Protein AF-A0A6U6VGI9-F1 (afdb_monomer)

InterPro domains:
  IPR012430 Transmembrane protein 43 family [PF07787] (114-359)
  IPR012430 Transmembrane protein 43 family [PTHR13416] (15-380)

Radius of gyration: 36.18 Å; Cα contacts (8 Å, |Δi|>4): 685; chains: 1; bounding box: 116×73×71 Å

Organism: NCBI:txid1333877

Sequence (430 aa):
MARFPEAASRVCNSILVAICVAPLVLIGGMYMLGWNERRAVCEDRAISQGRDKVAEVKCGSAMDGDGALVMFSCDLDKSSPEAQVSPSGDAWSNVSFVTAGLETRIEMRQCVERTRSKDASAYSVVWRSAWVDMSKFLSPMEAKKECGRDQNPAWDPDWPAAATTYAPSVVAGGFTLSQQLVKQVPLNKRLRSEDEIPEGWLLGEGDSYYYLADGENPKGIGRVRLNFTGNDWGKPKVTVLGENKKGTIGLWIAPSTWLCSGYSLAVLKSGTVAKAEFFSALAAQATMETYVLRVVGFLLLWWAFSRFLAPLGVAAECVPCLGPLLGESIHAIACFVSCLPGCACCLGVVGVVWVAMRPMVGIPMILAFLLTFGGYIGFRMRKAGPAVAADPYGPSVAMVVPPPVAMAPPASVGVQPRPSMGAFPQSFEA

Structure (mmCIF, N/CA/C/O backbone):
data_AF-A0A6U6VGI9-F1
#
_entry.id   AF-A0A6U6VGI9-F1
#
loop_
_atom_site.group_PDB
_atom_site.id
_atom_site.type_symbol
_atom_site.label_atom_id
_atom_site.label_alt_id
_atom_site.label_comp_id
_atom_site.label_asym_id
_atom_site.label_entity_id
_atom_site.label_seq_id
_atom_site.pdbx_PDB_ins_code
_atom_site.Cartn_x
_atom_site.Cartn_y
_atom_site.Cartn_z
_atom_site.occupancy
_atom_site.B_iso_or_equiv
_atom_site.auth_seq_id
_atom_site.auth_comp_id
_atom_site.auth_asym_id
_atom_site.auth_atom_id
_atom_site.pdbx_PDB_model_num
ATOM 1 N N . MET A 1 1 ? 47.060 17.272 -21.002 1.00 47.81 1 MET A N 1
ATOM 2 C CA . MET A 1 1 ? 46.210 18.487 -20.961 1.00 47.81 1 MET A CA 1
ATOM 3 C C . MET A 1 1 ? 44.705 18.224 -21.105 1.00 47.81 1 MET A C 1
ATOM 5 O O . MET A 1 1 ? 43.948 19.078 -20.677 1.00 47.81 1 MET A O 1
ATOM 9 N N . ALA A 1 2 ? 44.237 17.062 -21.588 1.00 47.56 2 ALA A N 1
ATOM 10 C CA . ALA A 1 2 ? 42.799 16.795 -21.779 1.00 47.56 2 ALA A CA 1
ATOM 11 C C . ALA A 1 2 ? 41.961 16.509 -20.501 1.00 47.56 2 ALA A C 1
ATOM 13 O O . ALA A 1 2 ? 40.745 16.448 -20.593 1.00 47.56 2 ALA A O 1
ATOM 14 N N . ARG A 1 3 ? 42.565 16.357 -19.307 1.00 54.72 3 ARG A N 1
ATOM 15 C CA . ARG A 1 3 ? 41.847 15.992 -18.056 1.00 54.72 3 ARG A CA 1
ATOM 16 C C . ARG A 1 3 ? 41.267 17.162 -17.247 1.00 54.72 3 ARG A C 1
ATOM 18 O O . ARG A 1 3 ? 40.456 16.937 -16.357 1.00 54.72 3 ARG A O 1
ATOM 25 N N . PHE A 1 4 ? 41.681 18.400 -17.515 1.00 58.12 4 PHE A N 1
ATOM 26 C CA . PHE A 1 4 ? 41.230 19.565 -16.740 1.00 58.12 4 PHE A CA 1
ATOM 27 C C . PHE A 1 4 ? 39.746 19.941 -16.935 1.00 58.12 4 PHE A C 1
ATOM 29 O O . PHE A 1 4 ? 39.082 20.177 -15.924 1.00 58.12 4 PHE A O 1
ATOM 36 N N . PRO A 1 5 ? 39.183 19.978 -18.163 1.00 62.88 5 PRO A N 1
ATOM 37 C CA . PRO A 1 5 ? 37.778 20.362 -18.344 1.00 62.88 5 PRO A CA 1
ATOM 38 C C . PRO A 1 5 ? 36.794 19.323 -17.779 1.00 62.88 5 PRO A C 1
ATOM 40 O O . PRO A 1 5 ? 35.771 19.695 -17.204 1.00 62.88 5 PRO A O 1
ATOM 43 N N . GLU A 1 6 ? 37.122 18.030 -17.859 1.00 70.25 6 GLU A N 1
ATOM 44 C CA . GLU A 1 6 ? 36.311 16.956 -17.266 1.00 70.25 6 GLU A CA 1
ATOM 45 C C . GLU A 1 6 ? 36.330 17.000 -15.732 1.00 70.25 6 GLU A C 1
ATOM 47 O O . GLU A 1 6 ? 35.286 16.865 -15.093 1.00 70.25 6 GLU A O 1
ATOM 52 N N . ALA A 1 7 ? 37.494 17.254 -15.124 1.00 67.19 7 ALA A N 1
ATOM 53 C CA . ALA A 1 7 ? 37.612 17.405 -13.675 1.00 67.19 7 ALA A CA 1
ATOM 54 C C . ALA A 1 7 ? 36.823 18.623 -13.156 1.00 67.19 7 ALA A C 1
ATOM 56 O O . ALA A 1 7 ? 36.091 18.507 -12.173 1.00 67.19 7 ALA A O 1
ATOM 57 N N . ALA A 1 8 ? 36.889 19.764 -13.853 1.00 72.44 8 ALA A N 1
ATOM 58 C CA . ALA A 1 8 ? 36.137 20.967 -13.492 1.00 72.44 8 ALA A CA 1
ATOM 59 C C . ALA A 1 8 ? 34.614 20.743 -13.538 1.00 72.44 8 ALA A C 1
ATOM 61 O O . ALA A 1 8 ? 33.908 21.110 -12.600 1.00 72.44 8 ALA A O 1
ATOM 62 N N . SER A 1 9 ? 34.108 20.069 -14.578 1.00 81.38 9 SER A N 1
ATOM 63 C CA . SER A 1 9 ? 32.684 19.720 -14.685 1.00 81.38 9 SER A CA 1
ATOM 64 C C . SER A 1 9 ? 32.217 18.811 -13.537 1.00 81.38 9 SER A C 1
ATOM 66 O O . SER A 1 9 ? 31.157 19.042 -12.949 1.00 81.38 9 SER A O 1
ATOM 68 N N . ARG A 1 10 ? 33.035 17.823 -13.147 1.00 80.44 10 ARG A N 1
ATOM 69 C CA . ARG A 1 10 ? 32.739 16.914 -12.025 1.00 80.44 10 ARG A CA 1
ATOM 70 C C . ARG A 1 10 ? 32.722 17.638 -10.678 1.00 80.44 10 ARG A C 1
ATOM 72 O O . ARG A 1 10 ? 31.831 17.377 -9.869 1.00 80.44 10 ARG A O 1
ATOM 79 N N . VAL A 1 11 ? 33.653 18.569 -10.449 1.00 80.69 11 VAL A N 1
ATOM 80 C CA . VAL A 1 11 ? 33.674 19.408 -9.238 1.00 80.69 11 VAL A CA 1
ATOM 81 C C . VAL A 1 11 ? 32.433 20.300 -9.187 1.00 80.69 11 VAL A C 1
ATOM 83 O O . VAL A 1 11 ? 31.741 20.307 -8.172 1.00 80.69 11 VAL A O 1
ATOM 86 N N . CYS A 1 12 ? 32.095 20.991 -10.280 1.00 84.62 12 CYS A N 1
ATOM 87 C CA . CYS A 1 12 ? 30.900 21.836 -10.349 1.00 84.62 12 CYS A CA 1
ATOM 88 C C . CYS A 1 12 ? 29.612 21.048 -10.080 1.00 84.62 12 CYS A C 1
ATOM 90 O O . CYS A 1 12 ? 28.774 21.504 -9.305 1.00 84.62 12 CYS A O 1
ATOM 92 N N . ASN A 1 13 ? 29.467 19.850 -10.657 1.00 87.69 13 ASN A N 1
ATOM 93 C CA . ASN A 1 13 ? 28.311 18.993 -10.399 1.00 87.69 13 ASN A CA 1
ATOM 94 C C . ASN A 1 13 ? 28.247 18.543 -8.927 1.00 87.69 13 ASN A C 1
ATOM 96 O O . ASN A 1 13 ? 27.191 18.594 -8.304 1.00 87.69 13 ASN A O 1
ATOM 100 N N . SER A 1 14 ? 29.387 18.162 -8.339 1.00 86.56 14 SER A N 1
ATOM 101 C CA . SER A 1 14 ? 29.472 17.775 -6.924 1.00 86.56 14 SER A CA 1
ATOM 102 C C . SER A 1 14 ? 29.094 18.927 -5.984 1.00 86.56 14 SER A C 1
ATOM 104 O O . SER A 1 14 ? 28.313 18.739 -5.052 1.00 86.56 14 SER A O 1
ATOM 106 N N . ILE A 1 15 ? 29.567 20.145 -6.273 1.00 90.50 15 ILE A N 1
ATOM 107 C CA . ILE A 1 15 ? 29.213 21.359 -5.524 1.00 90.50 15 ILE A CA 1
ATOM 108 C C . ILE A 1 15 ? 27.721 21.677 -5.667 1.00 90.50 15 ILE A C 1
ATOM 110 O O . ILE A 1 15 ? 27.064 21.969 -4.671 1.00 90.50 15 ILE A O 1
ATOM 114 N N . LEU A 1 16 ? 27.162 21.582 -6.876 1.00 91.62 16 LEU A N 1
ATOM 115 C CA . LEU A 1 16 ? 25.736 21.813 -7.112 1.00 91.62 16 LEU A CA 1
ATOM 116 C C . LEU A 1 16 ? 24.870 20.823 -6.324 1.00 91.62 16 LEU A C 1
ATOM 118 O O . LEU A 1 16 ? 23.902 21.222 -5.678 1.00 91.62 16 LEU A O 1
ATOM 122 N N . VAL A 1 17 ? 25.239 19.541 -6.312 1.00 90.81 17 VAL A N 1
ATOM 123 C CA . VAL A 1 17 ? 24.548 18.529 -5.502 1.00 90.81 17 VAL A CA 1
ATOM 124 C C . VAL A 1 17 ? 24.684 18.836 -4.009 1.00 90.81 17 VAL A C 1
ATOM 126 O O . VAL A 1 17 ? 23.690 18.757 -3.290 1.00 90.81 17 VAL A O 1
ATOM 129 N N . ALA A 1 18 ? 25.869 19.229 -3.538 1.00 92.44 18 ALA A N 1
ATOM 130 C CA . ALA A 1 18 ? 26.105 19.559 -2.134 1.00 92.44 18 ALA A CA 1
ATOM 131 C C . ALA A 1 18 ? 25.345 20.814 -1.670 1.00 92.44 18 ALA A C 1
ATOM 133 O O . ALA A 1 18 ? 24.877 20.845 -0.540 1.00 92.44 18 ALA A O 1
ATOM 134 N N . ILE A 1 19 ? 25.197 21.837 -2.515 1.00 93.50 19 ILE A N 1
ATOM 135 C CA . ILE A 1 19 ? 24.571 23.116 -2.138 1.00 93.50 19 ILE A CA 1
ATOM 136 C C . ILE A 1 19 ? 23.061 23.116 -2.386 1.00 93.50 19 ILE A C 1
ATOM 138 O O . ILE A 1 19 ? 22.315 23.690 -1.598 1.00 93.50 19 ILE A O 1
ATOM 142 N N . CYS A 1 20 ? 22.586 22.493 -3.464 1.00 94.12 20 CYS A N 1
ATOM 143 C CA . CYS A 1 20 ? 21.177 22.570 -3.848 1.00 94.12 20 CYS A CA 1
ATOM 144 C C . CYS A 1 20 ? 20.407 21.306 -3.463 1.00 94.12 20 CYS A C 1
ATOM 146 O O . CYS A 1 20 ? 19.344 21.388 -2.856 1.00 94.12 20 CYS A O 1
ATOM 148 N N . VAL A 1 21 ? 20.931 20.126 -3.798 1.00 95.25 21 VAL A N 1
ATOM 149 C CA . VAL A 1 21 ? 20.176 18.869 -3.663 1.00 95.25 21 VAL A CA 1
ATOM 150 C C . VAL A 1 21 ? 20.245 18.325 -2.237 1.00 95.25 21 VAL A C 1
ATOM 152 O O . VAL A 1 21 ? 19.219 17.956 -1.666 1.00 95.25 21 VAL A O 1
ATOM 155 N N . ALA A 1 22 ? 21.435 18.294 -1.636 1.00 95.50 22 ALA A N 1
ATOM 156 C CA . ALA A 1 22 ? 21.641 17.719 -0.311 1.00 95.50 22 ALA A CA 1
ATOM 157 C C . ALA A 1 22 ? 20.829 18.429 0.792 1.00 95.50 22 ALA A C 1
ATOM 159 O O . ALA A 1 22 ? 20.189 17.719 1.569 1.00 95.50 22 ALA A O 1
ATOM 160 N N . PRO A 1 23 ? 20.732 19.777 0.852 1.00 96.69 23 PRO A N 1
ATOM 161 C CA . PRO A 1 23 ? 19.879 20.444 1.837 1.00 96.69 23 PRO A CA 1
ATOM 162 C C . PRO A 1 23 ? 18.393 20.136 1.662 1.00 96.69 23 PRO A C 1
ATOM 164 O O . PRO A 1 23 ? 17.697 19.935 2.654 1.00 96.69 23 PRO A O 1
ATOM 167 N N . LEU A 1 24 ? 17.903 20.054 0.420 1.00 97.56 24 LEU A N 1
ATOM 168 C CA . LEU A 1 24 ? 16.503 19.717 0.152 1.00 97.56 24 LEU A CA 1
ATOM 169 C C . LEU A 1 24 ? 16.180 18.292 0.606 1.00 97.56 24 LEU A C 1
ATOM 171 O O . LEU A 1 24 ? 15.158 18.074 1.255 1.00 97.56 24 LEU A O 1
ATOM 175 N N . VAL A 1 25 ? 17.071 17.333 0.330 1.00 97.62 25 VAL A N 1
ATOM 176 C CA . VAL A 1 25 ? 16.911 15.951 0.806 1.00 97.62 25 VAL A CA 1
ATOM 177 C C . VAL A 1 25 ? 17.031 15.868 2.327 1.00 97.62 25 VAL A C 1
ATOM 179 O O . VAL A 1 25 ? 16.264 15.137 2.947 1.00 97.62 25 VAL A O 1
ATOM 182 N N . LEU A 1 26 ? 17.921 16.647 2.949 1.00 97.12 26 LEU A N 1
ATOM 183 C CA . LEU A 1 26 ? 18.041 16.715 4.406 1.00 97.12 26 LEU A CA 1
ATOM 184 C C . LEU A 1 26 ? 16.742 17.227 5.049 1.00 97.12 26 LEU A C 1
ATOM 186 O O . LEU A 1 26 ? 16.210 16.587 5.953 1.00 97.12 26 LEU A O 1
ATOM 190 N N . ILE A 1 27 ? 16.200 18.349 4.564 1.00 97.38 27 ILE A N 1
ATOM 191 C CA . ILE A 1 27 ? 14.945 18.931 5.068 1.00 97.38 27 ILE A CA 1
ATOM 192 C C . ILE A 1 27 ? 13.773 17.977 4.827 1.00 97.38 27 ILE A C 1
ATOM 194 O O . ILE A 1 27 ? 12.991 17.723 5.745 1.00 97.38 27 ILE A O 1
ATOM 198 N N . GLY A 1 28 ? 13.675 17.405 3.624 1.00 97.75 28 GLY A N 1
ATOM 199 C CA . GLY A 1 28 ? 12.652 16.418 3.285 1.00 97.75 28 GLY A CA 1
ATOM 200 C C . GLY A 1 28 ? 12.726 15.172 4.170 1.00 97.75 28 GLY A C 1
ATOM 201 O O . GLY A 1 28 ? 11.700 14.722 4.675 1.00 97.75 28 GLY A O 1
ATOM 202 N N . GLY A 1 29 ? 13.931 14.661 4.432 1.00 97.50 29 GLY A N 1
ATOM 203 C CA . GLY A 1 29 ? 14.169 13.526 5.326 1.00 97.50 29 GLY A CA 1
ATOM 204 C C . GLY A 1 29 ? 13.784 13.824 6.777 1.00 97.50 29 GLY A C 1
ATOM 205 O O . GLY A 1 29 ? 13.115 13.009 7.411 1.00 97.50 29 GLY A O 1
ATOM 206 N N . MET A 1 30 ? 14.126 15.010 7.295 1.00 97.06 30 MET A N 1
ATOM 207 C CA . MET A 1 30 ? 13.715 15.439 8.639 1.00 97.06 30 MET A CA 1
ATOM 208 C C . MET A 1 30 ? 12.192 15.571 8.751 1.00 97.06 30 MET A C 1
ATOM 210 O O . MET A 1 30 ? 11.602 15.088 9.717 1.00 97.06 30 MET A O 1
ATOM 214 N N . TYR A 1 31 ? 11.547 16.185 7.756 1.00 97.31 31 TYR A N 1
ATOM 215 C CA . TYR A 1 31 ? 10.089 16.302 7.705 1.00 97.31 31 TYR A CA 1
ATOM 216 C C . TYR A 1 31 ? 9.418 14.926 7.650 1.00 97.31 31 TYR A C 1
ATOM 218 O O . TYR A 1 31 ? 8.505 14.661 8.429 1.00 97.31 31 TYR A O 1
ATOM 226 N N . MET A 1 32 ? 9.900 14.035 6.778 1.00 97.50 32 MET A N 1
ATOM 227 C CA . MET A 1 32 ? 9.406 12.664 6.646 1.00 97.50 32 MET A CA 1
ATOM 228 C C . MET A 1 32 ? 9.515 11.898 7.968 1.00 97.50 32 MET A C 1
ATOM 230 O O . MET A 1 32 ? 8.543 11.269 8.382 1.00 97.50 32 MET A O 1
ATOM 234 N N . LEU A 1 33 ? 10.664 11.968 8.651 1.00 97.25 33 LEU A N 1
ATOM 235 C CA . LEU A 1 33 ? 10.855 11.330 9.955 1.00 97.25 33 LEU A CA 1
ATOM 236 C C . LEU A 1 33 ? 9.901 11.904 11.003 1.00 97.25 33 LEU A C 1
ATOM 238 O O . LEU A 1 33 ? 9.222 11.142 11.684 1.00 97.25 33 LEU A O 1
ATOM 242 N N . GLY A 1 34 ? 9.794 13.231 11.103 1.00 96.69 34 GLY A N 1
ATOM 243 C CA . GLY A 1 34 ? 8.896 13.869 12.064 1.00 96.69 34 GLY A CA 1
ATOM 244 C C . GLY A 1 34 ? 7.423 13.530 11.811 1.00 96.69 34 GLY A C 1
ATOM 245 O O . GLY A 1 34 ? 6.676 13.222 12.742 1.00 96.69 34 GLY A O 1
ATOM 246 N N . TRP A 1 35 ? 7.010 13.522 10.541 1.00 96.75 35 TRP A N 1
ATOM 247 C CA . TRP A 1 35 ? 5.678 13.090 10.125 1.00 96.75 35 TRP A CA 1
ATOM 248 C C . TRP A 1 35 ? 5.431 11.613 10.450 1.00 96.75 35 TRP A C 1
ATOM 250 O O . TRP A 1 35 ? 4.370 11.292 10.984 1.00 96.75 35 TRP A O 1
ATOM 260 N N . ASN A 1 36 ? 6.408 10.734 10.199 1.00 97.81 36 ASN A N 1
ATOM 261 C CA . ASN A 1 36 ? 6.317 9.311 10.520 1.00 97.81 36 ASN A CA 1
ATOM 262 C C . ASN A 1 36 ? 6.193 9.066 12.028 1.00 97.81 36 ASN A C 1
ATOM 264 O O . ASN A 1 36 ? 5.361 8.266 12.438 1.00 97.81 36 ASN A O 1
ATOM 268 N N . GLU A 1 37 ? 6.956 9.771 12.867 1.00 95.88 37 GLU A N 1
ATOM 269 C CA . GLU A 1 37 ? 6.819 9.647 14.323 1.00 95.88 37 GLU A CA 1
ATOM 270 C C . GLU A 1 37 ? 5.439 10.093 14.798 1.00 95.88 37 GLU A C 1
ATOM 272 O O . GLU A 1 37 ? 4.806 9.404 15.597 1.00 95.88 37 GLU A O 1
ATOM 277 N N . ARG A 1 38 ? 4.925 11.207 14.262 1.00 95.75 38 ARG A N 1
ATOM 278 C CA . ARG A 1 38 ? 3.560 11.648 14.564 1.00 95.75 38 ARG A CA 1
ATOM 279 C C . ARG A 1 38 ? 2.538 10.592 14.149 1.00 95.75 38 ARG A C 1
ATOM 281 O O . ARG A 1 38 ? 1.686 10.232 14.958 1.00 95.75 38 ARG A O 1
ATOM 288 N N . ARG A 1 39 ? 2.645 10.084 12.917 1.00 96.25 39 ARG A N 1
ATOM 289 C CA . ARG A 1 39 ? 1.806 9.005 12.375 1.00 96.25 39 ARG A CA 1
ATOM 290 C C . ARG A 1 39 ? 1.820 7.791 13.298 1.00 96.25 39 ARG A C 1
ATOM 292 O O . ARG A 1 39 ? 0.760 7.373 13.746 1.00 96.25 39 ARG A O 1
ATOM 299 N N . ALA A 1 40 ? 3.007 7.307 13.655 1.00 95.75 40 ALA A N 1
ATOM 300 C CA . ALA A 1 40 ? 3.204 6.139 14.504 1.00 95.75 40 ALA A CA 1
ATOM 301 C C . ALA A 1 40 ? 2.542 6.291 15.879 1.00 95.75 40 ALA A C 1
ATOM 303 O O . ALA A 1 40 ? 1.836 5.392 16.328 1.00 95.75 40 ALA A O 1
ATOM 304 N N . VAL A 1 41 ? 2.727 7.436 16.549 1.00 94.88 41 VAL A N 1
ATOM 305 C CA . VAL A 1 41 ? 2.124 7.676 17.870 1.00 94.88 41 VAL A CA 1
ATOM 306 C C . VAL A 1 41 ? 0.602 7.774 17.783 1.00 94.88 41 VAL A C 1
ATOM 308 O O . VAL A 1 41 ? -0.100 7.226 18.634 1.00 94.88 41 VAL A O 1
ATOM 311 N N . CYS A 1 42 ? 0.083 8.484 16.783 1.00 96.00 42 CYS A N 1
ATOM 312 C CA . CYS A 1 42 ? -1.353 8.669 16.632 1.00 96.00 42 CYS A CA 1
ATOM 313 C C . CYS A 1 42 ? -2.072 7.384 16.206 1.00 96.00 42 CYS A C 1
ATOM 315 O O . CYS A 1 42 ? -3.160 7.108 16.709 1.00 96.00 42 CYS A O 1
ATOM 317 N N . GLU A 1 43 ? -1.464 6.591 15.326 1.00 96.19 43 GLU A N 1
ATOM 318 C CA . GLU A 1 43 ? -1.984 5.294 14.897 1.00 96.19 43 GLU A CA 1
ATOM 319 C C . GLU A 1 43 ? -1.996 4.291 16.057 1.00 96.19 43 GLU A C 1
ATOM 321 O O . GLU A 1 43 ? -3.031 3.692 16.336 1.00 96.19 43 GLU A O 1
ATOM 326 N N . ASP A 1 44 ? -0.904 4.191 16.819 1.00 95.19 44 ASP A N 1
ATOM 327 C CA . ASP A 1 44 ? -0.819 3.353 18.024 1.00 95.19 44 ASP A CA 1
ATOM 328 C C . ASP A 1 44 ? -1.886 3.729 19.070 1.00 95.19 44 ASP A C 1
ATOM 330 O O . ASP A 1 44 ? -2.544 2.870 19.668 1.00 95.19 44 ASP A O 1
ATOM 334 N N . ARG A 1 45 ? -2.140 5.034 19.241 1.00 94.56 45 ARG A N 1
ATOM 335 C CA . ARG A 1 45 ? -3.216 5.527 20.108 1.00 94.56 45 ARG A CA 1
ATOM 336 C C . ARG A 1 45 ? -4.600 5.165 19.574 1.00 94.56 45 ARG A C 1
ATOM 338 O O . ARG A 1 45 ? -5.445 4.756 20.367 1.00 94.56 45 ARG A O 1
ATOM 345 N N . ALA A 1 46 ? -4.836 5.307 18.270 1.00 96.50 46 ALA A N 1
ATOM 346 C CA . ALA A 1 46 ? -6.105 4.942 17.645 1.00 96.50 46 ALA A CA 1
ATOM 347 C C . ALA A 1 46 ? -6.383 3.440 17.793 1.00 96.50 46 ALA A C 1
ATOM 349 O O . ALA A 1 46 ? -7.478 3.068 18.207 1.00 96.50 46 ALA A O 1
ATOM 350 N N . ILE A 1 47 ? -5.379 2.590 17.552 1.00 97.19 47 ILE A N 1
ATOM 351 C CA . ILE A 1 47 ? -5.451 1.133 17.742 1.00 97.19 47 ILE A CA 1
ATOM 352 C C . ILE A 1 47 ? -5.757 0.797 19.207 1.00 97.19 47 ILE A C 1
ATOM 354 O O . ILE A 1 47 ? -6.655 -0.001 19.472 1.00 97.19 47 ILE A O 1
ATOM 358 N N . SER A 1 48 ? -5.067 1.433 20.158 1.00 95.88 48 SER A N 1
ATOM 359 C CA . SER A 1 48 ? -5.289 1.213 21.595 1.00 95.88 48 SER A CA 1
ATOM 360 C C . SER A 1 48 ? -6.702 1.618 22.028 1.00 95.88 48 SER A C 1
ATOM 362 O O . SER A 1 48 ? -7.418 0.829 22.636 1.00 95.88 48 SER A O 1
ATOM 364 N N . GLN A 1 49 ? -7.157 2.811 21.636 1.00 96.06 49 GLN A N 1
ATOM 365 C CA . GLN A 1 49 ? -8.520 3.269 21.925 1.00 96.06 49 GLN A CA 1
ATOM 366 C C . GLN A 1 49 ? -9.579 2.391 21.253 1.00 96.06 49 GLN A C 1
ATOM 368 O O . GLN A 1 49 ? -10.628 2.139 21.843 1.00 96.06 49 GLN A O 1
ATOM 373 N N . GLY A 1 50 ? -9.315 1.921 20.032 1.00 96.81 50 GLY A N 1
ATOM 374 C CA . GLY A 1 50 ? -10.182 0.981 19.336 1.00 96.81 50 GLY A CA 1
ATOM 375 C C . GLY A 1 50 ? -10.291 -0.344 20.087 1.00 96.81 50 GLY A C 1
ATOM 376 O O . GLY A 1 50 ? -11.394 -0.836 20.302 1.00 96.81 50 GLY A O 1
ATOM 377 N N . ARG A 1 51 ? -9.168 -0.886 20.573 1.00 97.44 51 ARG A N 1
ATOM 378 C CA . ARG A 1 51 ? -9.130 -2.123 21.369 1.00 97.44 51 ARG A CA 1
ATOM 379 C C . ARG A 1 51 ? -9.980 -2.023 22.634 1.00 97.44 51 ARG A C 1
ATOM 381 O O . ARG A 1 51 ? -10.660 -2.990 22.990 1.00 97.44 51 ARG A O 1
ATOM 388 N N . ASP A 1 52 ? -9.945 -0.871 23.292 1.00 96.25 52 ASP A N 1
ATOM 389 C CA . ASP A 1 52 ? -10.672 -0.637 24.539 1.00 96.25 52 ASP A CA 1
ATOM 390 C C . ASP A 1 52 ? -12.171 -0.410 24.302 1.00 96.25 52 ASP A C 1
ATOM 392 O O . ASP A 1 52 ? -12.993 -0.847 25.103 1.00 96.25 52 ASP A O 1
ATOM 396 N N . LYS A 1 53 ? -12.542 0.241 23.190 1.00 95.88 53 LYS A N 1
ATOM 397 C CA . LYS A 1 53 ? -13.933 0.624 22.886 1.00 95.88 53 LYS A CA 1
ATOM 398 C C . LYS A 1 53 ? -14.718 -0.381 22.049 1.00 95.88 53 LYS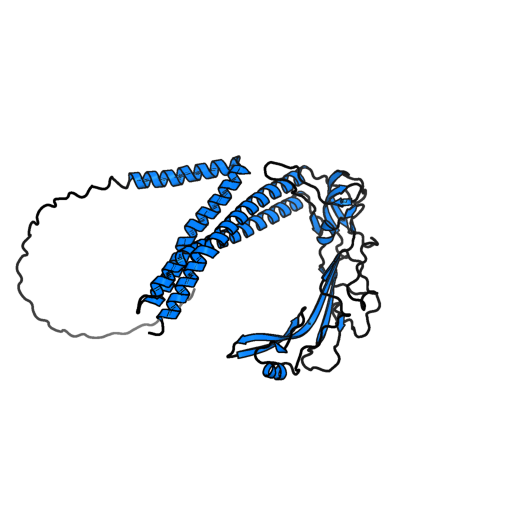 A C 1
ATOM 400 O O . LYS A 1 53 ? -15.939 -0.270 21.986 1.00 95.88 53 LYS A O 1
ATOM 405 N N . VAL A 1 54 ? -14.046 -1.307 21.371 1.00 97.56 54 VAL A N 1
ATOM 406 C CA . VAL A 1 54 ? -14.702 -2.232 20.442 1.00 97.56 54 VAL A CA 1
ATOM 407 C C . VAL A 1 54 ? -15.664 -3.182 21.157 1.00 97.56 54 VAL A C 1
ATOM 409 O O . VAL A 1 54 ? -15.283 -3.866 22.115 1.00 97.56 54 VAL A O 1
ATOM 412 N N . ALA A 1 55 ? -16.889 -3.256 20.638 1.00 96.25 55 ALA A N 1
ATOM 413 C CA . ALA A 1 55 ? -17.897 -4.235 21.018 1.00 96.25 55 ALA A CA 1
ATOM 414 C C . ALA A 1 55 ? -17.847 -5.440 20.067 1.00 96.25 55 ALA A C 1
ATOM 416 O O . ALA A 1 55 ? -17.916 -5.281 18.850 1.00 96.25 55 ALA A O 1
ATOM 417 N N . GLU A 1 56 ? -17.731 -6.651 20.610 1.00 96.31 56 GLU A N 1
ATOM 418 C CA . GLU A 1 56 ? -17.829 -7.873 19.807 1.00 96.31 56 GLU A CA 1
ATOM 419 C C . GLU A 1 56 ? -19.306 -8.213 19.573 1.00 96.31 56 GLU A C 1
ATOM 421 O O . GLU A 1 56 ? -20.052 -8.443 20.526 1.00 96.31 56 GLU A O 1
ATOM 426 N N . VAL A 1 57 ? -19.735 -8.218 18.309 1.00 96.25 57 VAL A N 1
ATOM 427 C CA . VAL A 1 57 ? -21.132 -8.456 17.907 1.00 96.25 57 VAL A CA 1
ATOM 428 C C . VAL A 1 57 ? -21.267 -9.749 17.103 1.00 96.25 57 VAL A C 1
ATOM 430 O O . VAL A 1 57 ? -20.292 -10.293 16.578 1.00 96.25 57 VAL A O 1
ATOM 433 N N . LYS A 1 58 ? -22.492 -10.278 17.028 1.00 94.06 58 LYS A N 1
ATOM 434 C CA . LYS A 1 58 ? -22.811 -11.485 16.252 1.00 94.06 58 LYS A CA 1
ATOM 435 C C . LYS A 1 58 ? -23.250 -11.113 14.837 1.00 94.06 58 LYS A C 1
ATOM 437 O O . LYS A 1 58 ? -23.626 -9.985 14.564 1.00 94.06 58 LYS A O 1
ATOM 442 N N . CYS A 1 59 ? -23.277 -12.099 13.947 1.00 90.75 59 CYS A N 1
ATOM 443 C CA . CYS A 1 59 ? -23.615 -11.913 12.534 1.00 90.75 59 CYS A CA 1
ATOM 444 C C . CYS A 1 59 ? -25.095 -11.647 12.232 1.00 90.75 59 CYS A C 1
ATOM 446 O O . CYS A 1 59 ? -25.426 -11.442 11.073 1.00 90.75 59 CYS A O 1
ATOM 448 N N . GLY A 1 60 ? -25.995 -11.744 13.213 1.00 81.69 60 GLY A N 1
ATOM 449 C CA . GLY A 1 60 ? -27.431 -11.889 12.944 1.00 81.69 60 GLY A CA 1
ATOM 450 C C . GLY A 1 60 ? -28.233 -10.589 12.859 1.00 81.69 60 GLY A C 1
ATOM 451 O O . GLY A 1 60 ? -29.292 -10.590 12.243 1.00 81.69 60 GLY A O 1
ATOM 452 N N . SER A 1 61 ? -27.773 -9.498 13.476 1.00 89.81 61 SER A N 1
ATOM 453 C CA . SER A 1 61 ? -28.557 -8.264 13.610 1.00 89.81 61 SER A CA 1
ATOM 454 C C . SER A 1 61 ? -27.742 -7.056 13.165 1.00 89.81 61 SER A C 1
ATOM 456 O O . SER A 1 61 ? -26.747 -6.692 13.786 1.00 89.81 61 SER A O 1
ATOM 458 N N . ALA A 1 62 ? -28.209 -6.404 12.099 1.00 90.19 62 ALA A N 1
ATOM 459 C CA . ALA A 1 62 ? -27.602 -5.201 11.532 1.00 90.19 62 ALA A CA 1
ATOM 460 C C . ALA A 1 62 ? -27.516 -4.036 12.539 1.00 90.19 62 ALA A C 1
ATOM 462 O O . ALA A 1 62 ? -26.686 -3.140 12.400 1.00 90.19 62 ALA A O 1
ATOM 463 N N . MET A 1 63 ? -28.386 -4.030 13.552 1.00 92.25 63 MET A N 1
ATOM 464 C CA . MET A 1 63 ? -28.470 -2.962 14.552 1.00 92.25 63 MET A CA 1
ATOM 465 C C . MET A 1 63 ? -27.566 -3.208 15.766 1.00 92.25 63 MET A C 1
ATOM 467 O O . MET A 1 63 ? -27.445 -2.333 16.624 1.00 92.25 63 MET A O 1
ATOM 471 N N . ASP A 1 64 ? -26.920 -4.375 15.859 1.00 92.12 64 ASP A N 1
ATOM 472 C CA . ASP A 1 64 ? -26.042 -4.678 16.985 1.00 92.12 64 ASP A CA 1
ATOM 473 C C . ASP A 1 64 ? -24.853 -3.709 16.995 1.00 92.12 64 ASP A C 1
ATOM 475 O O . ASP A 1 64 ? -24.094 -3.597 16.028 1.00 92.12 64 ASP A O 1
ATOM 479 N N . GLY A 1 65 ? -24.703 -2.984 18.105 1.00 92.19 65 GLY A N 1
ATOM 480 C CA . GLY A 1 65 ? -23.655 -1.978 18.260 1.00 92.19 65 GLY A CA 1
ATOM 481 C C . GLY A 1 65 ? -23.806 -0.761 17.341 1.00 92.19 65 GLY A C 1
ATOM 482 O O . GLY A 1 65 ? -22.791 -0.167 16.986 1.00 92.19 65 GLY A O 1
ATOM 483 N N . ASP A 1 66 ? -25.029 -0.388 16.943 1.00 95.19 66 ASP A N 1
ATOM 484 C CA . ASP A 1 66 ? -25.281 0.853 16.193 1.00 95.19 66 ASP A CA 1
ATOM 485 C C . ASP A 1 66 ? -24.651 2.080 16.883 1.00 95.19 66 ASP A C 1
ATOM 487 O O . ASP A 1 66 ? -24.755 2.268 18.097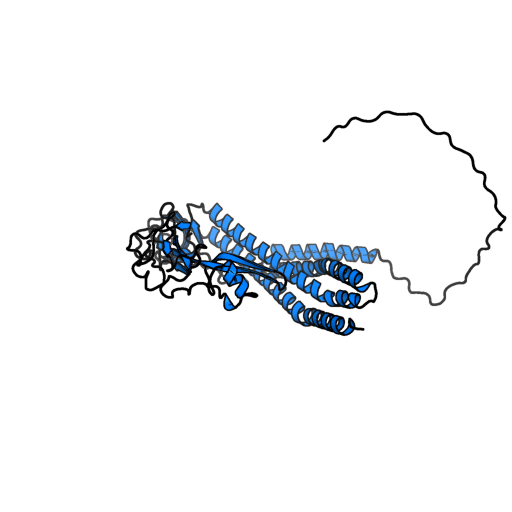 1.00 95.19 66 ASP A O 1
ATOM 491 N N . GLY A 1 67 ? -23.948 2.898 16.099 1.00 94.38 67 GLY A N 1
ATOM 492 C CA . GLY A 1 67 ? -23.172 4.053 16.553 1.00 94.38 67 GLY A CA 1
ATOM 493 C C . GLY A 1 67 ? -21.866 3.717 17.285 1.00 94.38 67 GLY A C 1
ATOM 494 O O . GLY A 1 67 ? -21.149 4.630 17.697 1.00 94.38 67 GLY A O 1
ATOM 495 N N . ALA A 1 68 ? -21.536 2.436 17.470 1.00 96.00 68 ALA A N 1
ATOM 496 C CA . ALA A 1 68 ? -20.323 1.994 18.149 1.00 96.00 68 ALA A CA 1
ATOM 497 C C . ALA A 1 68 ? -19.284 1.420 17.173 1.00 96.00 68 ALA A C 1
ATOM 499 O O . ALA A 1 68 ? -19.576 1.038 16.038 1.00 96.00 68 ALA A O 1
ATOM 500 N N . LEU A 1 69 ? -18.037 1.334 17.647 1.00 97.50 69 LEU A N 1
ATOM 501 C CA . LEU A 1 69 ? -17.006 0.519 17.012 1.00 97.50 69 LEU A CA 1
ATOM 502 C C . LEU A 1 69 ? -17.324 -0.952 17.288 1.00 97.50 69 LEU A C 1
ATOM 504 O O . LEU A 1 69 ? -17.300 -1.379 18.444 1.00 97.50 69 LEU A O 1
ATOM 508 N N . VAL A 1 70 ? -17.587 -1.721 16.239 1.00 97.56 70 VAL A N 1
ATOM 509 C CA . VAL A 1 70 ? -17.930 -3.138 16.342 1.00 97.56 70 VAL A CA 1
ATOM 510 C C . VAL A 1 70 ? -16.860 -4.018 15.715 1.00 97.56 70 VAL A C 1
ATOM 512 O O . VAL A 1 70 ? -16.165 -3.618 14.778 1.00 97.56 70 VAL A O 1
ATOM 515 N N . MET A 1 71 ? -16.742 -5.234 16.239 1.00 97.75 71 MET A N 1
ATOM 516 C CA . MET A 1 71 ? -15.949 -6.307 15.659 1.00 97.75 71 MET A CA 1
ATOM 517 C C . MET A 1 71 ? -16.784 -7.577 15.570 1.00 97.75 71 MET A C 1
ATOM 519 O O . MET A 1 71 ? -17.437 -7.966 16.534 1.00 97.75 71 MET A O 1
ATOM 523 N N . PHE A 1 72 ? -16.752 -8.238 14.421 1.00 97.25 72 PHE A N 1
ATOM 524 C CA . PHE A 1 72 ? -17.474 -9.490 14.203 1.00 97.25 72 PHE A CA 1
ATOM 525 C C . PHE A 1 72 ? -16.734 -10.383 13.216 1.00 97.25 72 PHE A C 1
ATOM 527 O O . PHE A 1 72 ? -15.884 -9.917 12.460 1.00 97.25 72 PHE A O 1
ATOM 534 N N . SER A 1 73 ? -17.054 -11.678 13.231 1.00 97.50 73 SER A N 1
ATOM 535 C CA . SER A 1 73 ? -16.513 -12.658 12.285 1.00 97.50 73 SER A CA 1
ATOM 536 C C . SER A 1 73 ? -17.641 -13.417 11.598 1.00 97.50 73 SER A C 1
ATOM 538 O O . SER A 1 73 ? -18.277 -14.257 12.234 1.00 97.50 73 SER A O 1
ATOM 540 N N . CYS A 1 74 ? -17.879 -13.128 10.321 1.00 96.06 74 CYS A N 1
ATOM 541 C CA . CYS A 1 74 ? -19.019 -13.630 9.552 1.00 96.06 74 CYS A CA 1
ATOM 542 C C . CYS A 1 74 ? -18.596 -14.056 8.150 1.00 96.06 74 CYS A C 1
ATOM 544 O O . CYS A 1 74 ? -17.557 -13.627 7.651 1.00 96.06 74 CYS A O 1
ATOM 546 N N . ASP A 1 75 ? -19.412 -14.887 7.513 1.00 95.38 75 ASP A N 1
ATOM 547 C CA . ASP A 1 75 ? -19.224 -15.222 6.108 1.00 95.38 75 ASP A CA 1
ATOM 548 C C . ASP A 1 75 ? -19.747 -14.080 5.229 1.00 95.38 75 ASP A C 1
ATOM 550 O O . ASP A 1 75 ? -20.788 -13.480 5.517 1.00 95.38 75 ASP A O 1
ATOM 554 N N . LEU A 1 76 ? -18.996 -13.770 4.172 1.00 94.50 76 LEU A N 1
ATOM 555 C CA . LEU A 1 76 ? -19.459 -12.910 3.089 1.00 94.50 76 LEU A CA 1
ATOM 556 C C . LEU A 1 76 ? -20.633 -13.578 2.370 1.00 94.50 76 LEU A C 1
ATOM 558 O O . LEU A 1 76 ? -20.584 -14.769 2.053 1.00 94.50 76 LEU A O 1
ATOM 562 N N . ASP A 1 77 ? -21.665 -12.796 2.078 1.00 92.19 77 ASP A N 1
ATOM 563 C CA . ASP A 1 77 ? -22.860 -13.271 1.399 1.00 92.19 77 ASP A CA 1
ATOM 564 C C . ASP A 1 77 ? -22.671 -13.246 -0.123 1.00 92.19 77 ASP A C 1
ATOM 566 O O . ASP A 1 77 ? -22.615 -12.186 -0.753 1.00 92.19 77 ASP A O 1
ATOM 570 N N . LYS A 1 78 ? -22.601 -14.440 -0.722 1.00 88.25 78 LYS A N 1
ATOM 571 C CA . LYS A 1 78 ? -22.518 -14.625 -2.178 1.00 88.25 78 LYS A CA 1
ATOM 572 C C . LYS A 1 78 ? -23.783 -14.144 -2.898 1.00 88.25 78 LYS A C 1
ATOM 574 O O . LYS A 1 78 ? -23.712 -13.801 -4.072 1.00 88.25 78 LYS A O 1
ATOM 579 N N . SER A 1 79 ? -24.930 -14.138 -2.221 1.00 83.62 79 SER A N 1
ATOM 580 C CA . SER A 1 79 ? -26.215 -13.734 -2.800 1.00 83.62 79 SER A CA 1
ATOM 581 C C . SER A 1 79 ? -26.428 -12.220 -2.831 1.00 83.62 79 SER A C 1
ATOM 583 O O . SER A 1 79 ? -27.418 -11.765 -3.401 1.00 83.62 79 SER A O 1
ATOM 585 N N . SER A 1 80 ? -25.489 -11.440 -2.280 1.00 77.56 80 SER A N 1
ATOM 586 C CA . SER A 1 80 ? -25.500 -9.981 -2.370 1.00 77.56 80 SER A CA 1
ATOM 587 C C . SER A 1 80 ? -25.539 -9.558 -3.847 1.00 77.56 80 SER A C 1
ATOM 589 O O . SER A 1 80 ? -24.553 -9.776 -4.554 1.00 77.56 80 SER A O 1
ATOM 591 N N . PRO A 1 81 ? -26.631 -8.943 -4.340 1.00 62.31 81 PRO A N 1
ATOM 592 C CA . PRO A 1 81 ? -26.788 -8.619 -5.763 1.00 62.31 81 PRO A CA 1
ATOM 593 C C . PRO A 1 81 ? -25.712 -7.641 -6.252 1.00 62.31 81 PRO A C 1
ATOM 595 O O . PRO A 1 81 ? -25.300 -7.667 -7.405 1.00 62.31 81 PRO A O 1
ATOM 598 N N . GLU A 1 82 ? -25.192 -6.826 -5.338 1.00 74.69 82 GLU A N 1
ATOM 599 C CA . GLU A 1 82 ? -24.111 -5.875 -5.587 1.00 74.69 82 GLU A CA 1
ATOM 600 C C . GLU A 1 82 ? -22.732 -6.535 -5.728 1.00 74.69 82 GLU A C 1
ATOM 602 O O . GLU A 1 82 ? -21.795 -5.881 -6.169 1.00 74.69 82 GLU A O 1
ATOM 607 N N . ALA A 1 83 ? -22.592 -7.829 -5.419 1.00 75.88 83 ALA A N 1
ATOM 608 C CA . ALA A 1 83 ? -21.351 -8.574 -5.619 1.00 75.88 83 ALA A CA 1
ATOM 609 C C . ALA A 1 83 ? -21.134 -9.003 -7.082 1.00 75.88 83 ALA A C 1
ATOM 611 O O . ALA A 1 83 ? -20.215 -9.766 -7.355 1.00 75.88 83 ALA A O 1
ATOM 612 N N . GLN A 1 84 ? -21.962 -8.567 -8.033 1.00 84.38 84 GLN A N 1
ATOM 613 C CA . GLN A 1 84 ? -21.727 -8.808 -9.456 1.00 84.38 84 GLN A CA 1
ATOM 614 C C . GLN A 1 84 ? -20.794 -7.740 -10.031 1.00 84.38 84 GLN A C 1
ATOM 616 O O . GLN A 1 84 ? -21.104 -6.550 -10.024 1.00 84.38 84 GLN A O 1
ATOM 621 N N . VAL A 1 85 ? -19.635 -8.171 -10.529 1.00 89.81 85 VAL A N 1
ATOM 622 C CA . VAL A 1 85 ? -18.613 -7.301 -11.117 1.00 89.81 85 VAL A CA 1
ATOM 623 C C . VAL A 1 85 ? -18.269 -7.801 -12.514 1.00 89.81 85 VAL A C 1
ATOM 625 O O . VAL A 1 85 ? -17.895 -8.961 -12.692 1.00 89.81 85 VAL A O 1
ATOM 628 N N . SER A 1 86 ? -18.355 -6.906 -13.492 1.00 89.56 86 SER A N 1
ATOM 629 C CA . SER A 1 86 ? -17.941 -7.162 -14.871 1.00 89.56 86 SER A CA 1
ATOM 630 C C . SER A 1 86 ? -16.554 -6.572 -15.148 1.00 89.56 86 SER A C 1
ATOM 632 O O . SER A 1 86 ? -16.180 -5.549 -14.556 1.00 89.56 86 SER A O 1
ATOM 634 N N . PRO A 1 87 ? -15.760 -7.207 -16.024 1.00 89.00 87 PRO A N 1
ATOM 635 C CA . PRO A 1 87 ? -14.522 -6.625 -16.520 1.00 89.00 87 PRO A CA 1
ATOM 636 C C . PRO A 1 87 ? -14.806 -5.397 -17.399 1.00 89.00 87 PRO A C 1
ATOM 638 O O . PRO A 1 87 ? -15.923 -5.176 -17.861 1.00 89.00 87 PRO A O 1
ATOM 641 N N . SER A 1 88 ? -13.781 -4.573 -17.616 1.00 83.38 88 SER A N 1
ATOM 642 C CA . SER A 1 88 ? -13.854 -3.469 -18.580 1.00 83.38 88 SER A CA 1
ATOM 643 C C . SER A 1 88 ? -13.764 -3.984 -20.024 1.00 83.38 88 SER A C 1
ATOM 645 O O . SER A 1 88 ? -13.331 -5.110 -20.244 1.00 83.38 88 SER A O 1
ATOM 647 N N . GLY A 1 89 ? -14.115 -3.147 -21.003 1.00 77.56 89 GLY A N 1
ATOM 648 C CA . GLY A 1 89 ? -14.021 -3.475 -22.431 1.00 77.56 89 GLY A CA 1
ATOM 649 C C . GLY A 1 89 ? -15.340 -3.983 -23.012 1.00 77.56 89 GLY A C 1
ATOM 650 O O . GLY A 1 89 ? -16.015 -4.827 -22.422 1.00 77.56 89 GLY A O 1
ATOM 651 N N . ASP A 1 90 ? -15.701 -3.461 -24.182 1.00 79.69 90 ASP A N 1
ATOM 652 C CA . ASP A 1 90 ? -17.028 -3.656 -24.774 1.00 79.69 90 ASP A CA 1
ATOM 653 C C . ASP A 1 90 ? -17.292 -5.126 -25.121 1.00 79.69 90 ASP A C 1
ATOM 655 O O . ASP A 1 90 ? -18.386 -5.636 -24.863 1.00 79.69 90 ASP A O 1
ATOM 659 N N . ALA A 1 91 ? -16.265 -5.842 -25.593 1.00 82.38 91 ALA A N 1
ATOM 660 C CA . ALA A 1 91 ? -16.364 -7.261 -25.926 1.00 82.38 91 ALA A CA 1
ATOM 661 C C . ALA A 1 91 ? -16.696 -8.143 -24.711 1.00 82.38 91 ALA A C 1
ATOM 663 O O . ALA A 1 91 ? -17.326 -9.181 -24.870 1.00 82.38 91 ALA A O 1
ATOM 664 N N . TRP A 1 92 ? -16.311 -7.736 -23.497 1.00 87.75 92 TRP A N 1
ATOM 665 C CA . TRP A 1 92 ? -16.507 -8.516 -22.269 1.00 87.75 92 TRP A CA 1
ATOM 666 C C . TRP A 1 92 ? -17.670 -8.016 -21.404 1.00 87.75 92 TRP A C 1
ATOM 668 O O . TRP A 1 92 ? -17.851 -8.486 -20.281 1.00 87.75 92 TRP A O 1
ATOM 678 N N . SER A 1 93 ? -18.483 -7.095 -21.925 1.00 84.69 93 SER A N 1
ATOM 679 C CA . SER A 1 93 ? -19.606 -6.481 -21.203 1.00 84.69 93 SER A CA 1
ATOM 680 C C . SER A 1 93 ? -20.684 -7.476 -20.749 1.00 84.69 93 SER A C 1
ATOM 682 O O . SER A 1 93 ? -21.320 -7.253 -19.721 1.00 84.69 93 SER A O 1
ATOM 684 N N . ASN A 1 94 ? -20.852 -8.592 -21.466 1.00 87.06 94 ASN A N 1
ATOM 685 C CA . ASN A 1 94 ? -21.805 -9.655 -21.123 1.00 87.06 94 ASN A CA 1
ATOM 686 C C . ASN A 1 94 ? -21.268 -10.657 -20.091 1.00 87.06 94 ASN A C 1
ATOM 688 O O . ASN A 1 94 ? -22.022 -11.502 -19.619 1.00 87.06 94 ASN A O 1
ATOM 692 N N . VAL A 1 95 ? -19.979 -10.584 -19.752 1.00 90.25 95 VAL A N 1
ATOM 693 C CA . VAL A 1 95 ? -19.361 -11.469 -18.767 1.00 90.25 95 VAL A CA 1
ATOM 694 C C . VAL A 1 95 ? -19.466 -10.826 -17.392 1.00 90.25 95 VAL A C 1
ATOM 696 O O . VAL A 1 95 ? -19.080 -9.671 -17.191 1.00 90.25 95 VAL A O 1
ATOM 699 N N . SER A 1 96 ? -19.958 -11.576 -16.414 1.00 90.75 96 SER A N 1
ATOM 700 C CA . SER A 1 96 ? -20.054 -11.103 -15.037 1.00 90.75 96 SER A CA 1
ATOM 701 C C . SER A 1 96 ? -19.544 -12.145 -14.051 1.00 90.75 96 SER A C 1
ATOM 703 O O . SER A 1 96 ? -19.625 -13.353 -14.260 1.00 90.75 96 SER A O 1
ATOM 705 N N . PHE A 1 97 ? -18.981 -11.667 -12.947 1.00 91.75 97 PHE A N 1
ATOM 706 C CA . PHE A 1 97 ? -18.499 -12.518 -11.873 1.00 91.75 97 PHE A CA 1
ATOM 707 C C . PHE A 1 97 ? -19.170 -12.130 -10.568 1.00 91.75 97 PHE A C 1
ATOM 709 O O . PHE A 1 97 ? -19.167 -10.963 -10.186 1.00 91.75 97 PHE A O 1
ATOM 716 N N . VAL A 1 98 ? -19.680 -13.117 -9.834 1.00 92.25 98 VAL A N 1
ATOM 717 C CA . VAL A 1 98 ? -20.093 -12.914 -8.443 1.00 92.25 98 VAL A CA 1
ATOM 718 C C . VAL A 1 98 ? -18.831 -12.918 -7.580 1.00 92.25 98 VAL A C 1
ATOM 720 O O . VAL A 1 98 ? -18.263 -13.979 -7.327 1.00 92.25 98 VAL A O 1
ATOM 723 N N . THR A 1 99 ? -18.343 -11.745 -7.182 1.00 93.38 99 THR A N 1
ATOM 724 C CA . THR A 1 99 ? -17.115 -11.531 -6.407 1.00 93.38 99 THR A CA 1
ATOM 725 C C . THR A 1 99 ? -17.126 -10.159 -5.715 1.00 93.38 99 THR A C 1
ATOM 727 O O . THR A 1 99 ? -17.634 -9.176 -6.243 1.00 93.38 99 THR A O 1
ATOM 730 N N . ALA A 1 100 ? -16.506 -10.048 -4.541 1.00 93.38 100 ALA A N 1
ATOM 731 C CA . ALA A 1 100 ? -16.303 -8.770 -3.850 1.00 93.38 100 ALA A CA 1
ATOM 732 C C . ALA A 1 100 ? -15.370 -7.819 -4.629 1.00 93.38 100 ALA A C 1
ATOM 734 O O . ALA A 1 100 ? -15.463 -6.595 -4.517 1.00 93.38 100 ALA A O 1
ATOM 735 N N . GLY A 1 101 ? -14.469 -8.382 -5.432 1.00 94.31 101 GLY A N 1
ATOM 736 C CA . GLY A 1 101 ? -13.616 -7.641 -6.351 1.00 94.31 101 GLY A CA 1
ATOM 737 C C . GLY A 1 101 ? -13.048 -8.527 -7.452 1.00 94.31 101 GLY A C 1
ATOM 738 O O . GLY A 1 101 ? -12.987 -9.748 -7.321 1.00 94.31 101 GLY A O 1
ATOM 739 N N . LEU A 1 102 ? -12.660 -7.906 -8.554 1.00 95.31 102 LEU A N 1
ATOM 740 C CA . LEU A 1 102 ? -12.200 -8.542 -9.776 1.00 95.31 102 LEU A CA 1
ATOM 741 C C . LEU A 1 102 ? -10.880 -7.895 -10.200 1.00 95.31 102 LEU A C 1
ATOM 743 O O . LEU A 1 102 ? -10.862 -6.770 -10.699 1.00 95.31 102 LEU A O 1
ATOM 747 N N . GLU A 1 103 ? -9.768 -8.598 -10.003 1.00 96.12 103 GLU A N 1
ATOM 748 C CA . GLU A 1 103 ? -8.483 -8.263 -10.615 1.00 96.12 103 GLU A CA 1
ATOM 749 C C . GLU A 1 103 ? -8.440 -8.871 -12.016 1.00 96.12 103 GLU A C 1
ATOM 751 O O . GLU A 1 103 ? -8.419 -10.092 -12.192 1.00 96.12 103 GLU A O 1
ATOM 756 N N . THR A 1 104 ? -8.401 -7.996 -13.013 1.00 95.25 104 THR A N 1
ATOM 757 C CA . THR A 1 104 ? -8.230 -8.355 -14.414 1.00 95.25 104 THR A CA 1
ATOM 758 C C . THR A 1 104 ? -6.767 -8.197 -14.791 1.00 95.25 104 THR A C 1
ATOM 760 O O . THR A 1 104 ? -6.221 -7.091 -14.770 1.00 95.25 104 THR A O 1
ATOM 763 N N . ARG A 1 105 ? -6.119 -9.304 -15.159 1.00 95.12 105 ARG A N 1
ATOM 764 C CA . ARG A 1 105 ? -4.739 -9.307 -15.645 1.00 95.12 105 ARG A CA 1
ATOM 765 C C . ARG A 1 105 ? -4.694 -9.808 -17.075 1.00 95.12 105 ARG A C 1
ATOM 767 O O . ARG A 1 105 ? -4.865 -10.997 -17.327 1.00 95.12 105 ARG A O 1
ATOM 774 N N . ILE A 1 106 ? -4.374 -8.897 -17.981 1.00 93.94 106 ILE A N 1
ATOM 775 C CA . ILE A 1 106 ? -4.142 -9.181 -19.390 1.00 93.94 106 ILE A CA 1
ATOM 776 C C . ILE A 1 106 ? -2.657 -9.012 -19.712 1.00 93.94 106 ILE A C 1
ATOM 778 O O . ILE A 1 106 ? -2.007 -8.050 -19.296 1.00 93.94 106 ILE A O 1
ATOM 782 N N . GLU A 1 107 ? -2.092 -9.978 -20.422 1.00 94.56 107 GLU A N 1
ATOM 783 C CA . GLU A 1 107 ? -0.702 -9.948 -20.853 1.00 94.56 107 GLU A CA 1
ATOM 784 C C . GLU A 1 107 ? -0.594 -10.464 -22.280 1.00 94.56 107 GLU A C 1
ATOM 786 O O . GLU A 1 107 ? -1.170 -11.492 -22.626 1.00 94.56 107 GLU A O 1
ATOM 791 N N . MET A 1 108 ? 0.221 -9.798 -23.089 1.00 93.19 108 MET A N 1
ATOM 792 C CA . MET A 1 108 ? 0.578 -10.269 -24.419 1.00 93.19 108 MET A CA 1
ATOM 793 C C . MET A 1 108 ? 2.010 -10.789 -24.410 1.00 93.19 108 MET A C 1
ATOM 795 O O . MET A 1 108 ? 2.916 -10.183 -23.824 1.00 93.19 108 MET A O 1
ATOM 799 N N . ARG A 1 109 ? 2.226 -11.912 -25.090 1.00 93.25 109 ARG A N 1
ATOM 800 C CA . ARG A 1 109 ? 3.551 -12.442 -25.382 1.00 93.25 109 ARG A CA 1
ATOM 801 C C . ARG A 1 109 ? 4.193 -11.589 -26.470 1.00 93.25 109 ARG A C 1
ATOM 803 O O . ARG A 1 109 ? 3.763 -11.609 -27.618 1.00 93.25 109 ARG A O 1
ATOM 810 N N . GLN A 1 110 ? 5.213 -10.830 -26.097 1.00 94.00 110 GLN A N 1
ATOM 811 C CA . GLN A 1 110 ? 5.833 -9.798 -26.923 1.00 94.00 110 GLN A CA 1
ATOM 812 C C . G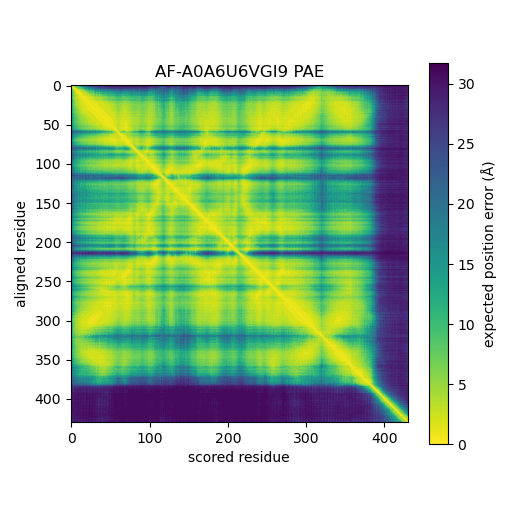LN A 1 110 ? 7.352 -9.966 -26.945 1.00 94.00 110 GLN A C 1
ATOM 814 O O . GLN A 1 110 ? 7.955 -10.477 -25.999 1.00 94.00 110 GLN A O 1
ATOM 819 N N . CYS A 1 111 ? 7.980 -9.525 -28.027 1.00 93.25 111 CYS A N 1
ATOM 820 C CA . CYS A 1 111 ? 9.424 -9.385 -28.088 1.00 93.25 111 CYS A CA 1
ATOM 821 C C . CYS A 1 111 ? 9.865 -8.149 -27.299 1.00 93.25 111 CYS A C 1
ATOM 823 O O . CYS A 1 111 ? 9.299 -7.067 -27.470 1.00 93.25 111 CYS A O 1
ATOM 825 N N . VAL A 1 112 ? 10.879 -8.308 -26.446 1.00 94.25 112 VAL A N 1
ATOM 826 C CA . VAL A 1 112 ? 11.459 -7.232 -25.638 1.00 94.25 112 VAL A CA 1
ATOM 827 C C . VAL A 1 112 ? 12.980 -7.231 -25.723 1.00 94.25 112 VAL A C 1
ATOM 829 O O . VAL A 1 112 ? 13.616 -8.289 -25.752 1.00 94.25 112 VAL A O 1
ATOM 832 N N . GLU A 1 113 ? 13.560 -6.036 -25.692 1.00 92.19 113 GLU A N 1
ATOM 833 C CA . GLU A 1 113 ? 14.992 -5.821 -25.490 1.00 92.19 113 GLU A CA 1
ATOM 834 C C . GLU A 1 113 ? 15.327 -5.980 -23.994 1.00 92.19 113 GLU A C 1
ATOM 836 O O . GLU A 1 113 ? 14.745 -5.313 -23.137 1.00 92.19 113 GLU A O 1
ATOM 841 N N . ARG A 1 114 ? 16.218 -6.920 -23.660 1.00 86.88 114 ARG A N 1
ATOM 842 C CA . ARG A 1 114 ? 16.670 -7.198 -22.281 1.00 86.88 114 ARG A CA 1
ATOM 843 C C . ARG A 1 114 ? 17.852 -6.335 -21.882 1.00 86.88 114 ARG A C 1
ATOM 845 O O . ARG A 1 114 ? 17.901 -5.841 -20.760 1.00 86.88 114 ARG A O 1
ATOM 852 N N . THR A 1 115 ? 18.782 -6.176 -22.813 1.00 80.12 115 THR A N 1
ATOM 853 C CA . THR A 1 115 ? 20.019 -5.431 -22.620 1.00 80.12 115 THR A CA 1
ATOM 854 C C . THR A 1 115 ? 20.083 -4.353 -23.675 1.00 80.12 115 THR A C 1
ATOM 856 O O . THR A 1 115 ? 19.969 -4.647 -24.862 1.00 80.12 115 THR A O 1
ATOM 859 N N . ARG A 1 116 ? 20.295 -3.118 -23.225 1.00 76.06 116 ARG A N 1
ATOM 860 C CA . ARG A 1 116 ? 20.480 -1.953 -24.083 1.00 76.06 116 ARG A CA 1
ATOM 861 C C . ARG A 1 116 ? 21.941 -1.522 -24.008 1.00 76.06 116 ARG A C 1
ATOM 863 O O . ARG A 1 116 ? 22.282 -0.621 -23.245 1.00 76.06 116 ARG A O 1
ATOM 870 N N . SER A 1 117 ? 22.809 -2.209 -24.746 1.00 75.62 117 SER A N 1
ATOM 871 C CA . SER A 1 117 ? 24.222 -1.840 -24.884 1.00 75.62 117 SER A CA 1
ATOM 872 C C . SER A 1 117 ? 24.581 -1.691 -26.355 1.00 75.62 117 SER A C 1
ATOM 874 O O . SER A 1 117 ? 24.124 -2.472 -27.186 1.00 75.62 117 SER A O 1
ATOM 876 N N . LYS A 1 118 ? 25.437 -0.709 -26.657 1.00 65.12 118 LYS A N 1
ATOM 877 C CA . LYS A 1 118 ? 25.984 -0.500 -28.005 1.00 65.12 118 LYS A CA 1
ATOM 878 C C . LYS A 1 118 ? 26.804 -1.696 -28.490 1.00 65.12 118 LYS A C 1
ATOM 880 O O . LYS A 1 118 ? 26.845 -1.931 -29.690 1.00 65.12 118 LYS A O 1
ATOM 885 N N . ASP A 1 119 ? 27.403 -2.443 -27.563 1.00 73.06 119 ASP A N 1
ATOM 886 C CA . ASP A 1 119 ? 28.293 -3.564 -27.880 1.00 73.06 119 ASP A CA 1
ATOM 887 C C . ASP A 1 119 ? 27.558 -4.914 -27.923 1.00 73.06 119 ASP A C 1
ATOM 889 O O . ASP A 1 119 ? 28.052 -5.866 -28.520 1.00 73.06 119 ASP A O 1
ATOM 893 N N . ALA A 1 120 ? 26.380 -5.015 -27.290 1.00 74.00 120 ALA A N 1
ATOM 894 C CA . ALA A 1 120 ? 25.561 -6.227 -27.286 1.00 74.00 120 ALA A CA 1
ATOM 895 C C . ALA A 1 120 ? 24.094 -5.922 -26.934 1.00 74.00 120 ALA A C 1
ATOM 897 O O . ALA A 1 120 ? 23.780 -5.563 -25.793 1.00 74.00 120 ALA A O 1
ATOM 898 N N . SER A 1 121 ? 23.187 -6.126 -27.892 1.00 80.81 121 SER A N 1
ATOM 899 C CA . SER A 1 121 ? 21.738 -6.099 -27.655 1.00 80.81 121 SER A CA 1
ATOM 900 C C . SER A 1 121 ? 21.185 -7.521 -27.601 1.00 80.81 121 SER A C 1
ATOM 902 O O . SER A 1 121 ? 21.528 -8.367 -28.422 1.00 80.81 121 SER A O 1
ATOM 904 N N . ALA A 1 122 ? 20.342 -7.801 -26.606 1.00 88.31 122 ALA A N 1
ATOM 905 C CA . ALA A 1 122 ? 19.747 -9.122 -26.409 1.00 88.31 122 ALA A CA 1
ATOM 906 C C . ALA A 1 122 ? 18.222 -9.029 -26.436 1.00 88.31 122 ALA A C 1
ATOM 908 O O . ALA A 1 122 ? 17.630 -8.231 -25.703 1.00 88.31 122 ALA A O 1
ATOM 909 N N . TYR A 1 123 ? 17.591 -9.886 -27.237 1.00 90.19 123 TYR A N 1
ATOM 910 C CA . TYR A 1 123 ? 16.145 -9.910 -27.447 1.00 90.19 123 TYR A CA 1
ATOM 911 C C . TYR A 1 123 ? 15.546 -11.200 -26.897 1.00 90.19 123 TYR A C 1
ATOM 913 O O . TYR A 1 123 ? 16.123 -12.278 -27.014 1.00 90.19 123 TYR A O 1
ATOM 921 N N . SER A 1 124 ? 14.375 -11.103 -26.273 1.00 91.31 124 SER A N 1
ATOM 922 C CA . SER A 1 124 ? 13.669 -12.274 -25.748 1.00 91.31 124 SER A CA 1
ATOM 923 C C . SER A 1 124 ? 12.164 -12.104 -25.870 1.00 91.31 124 SER A C 1
ATOM 925 O O . SER A 1 124 ? 11.655 -10.987 -25.840 1.00 91.31 124 SER A O 1
ATOM 927 N N . VAL A 1 125 ? 11.448 -13.219 -25.971 1.00 92.12 125 VAL A N 1
ATOM 928 C CA . VAL A 1 125 ? 9.985 -13.225 -26.022 1.00 92.12 125 VAL A CA 1
ATOM 929 C C . VAL A 1 125 ? 9.439 -13.477 -24.622 1.00 92.12 125 VAL A C 1
ATOM 931 O O . VAL A 1 125 ? 9.710 -14.520 -24.029 1.00 92.12 125 VAL A O 1
ATOM 934 N N . VAL A 1 126 ? 8.680 -12.522 -24.086 1.00 94.44 126 VAL A N 1
ATOM 935 C CA . VAL A 1 126 ? 8.178 -12.550 -22.704 1.00 94.44 126 VAL A CA 1
ATOM 936 C C . VAL A 1 126 ? 6.736 -12.052 -22.631 1.00 94.44 126 VAL A C 1
ATOM 938 O O . VAL A 1 126 ? 6.266 -11.346 -23.518 1.00 94.44 126 VAL A O 1
ATOM 941 N N . TRP A 1 127 ? 6.033 -12.394 -21.555 1.00 93.25 127 TRP A N 1
ATOM 942 C CA . TRP A 1 127 ? 4.713 -11.835 -21.260 1.00 93.25 127 TRP A CA 1
ATOM 943 C C . TRP A 1 127 ? 4.847 -10.419 -20.689 1.00 93.25 127 TRP A C 1
ATOM 945 O O . TRP A 1 127 ? 5.672 -10.182 -19.804 1.00 93.25 127 TRP A O 1
ATOM 955 N N . ARG A 1 128 ? 4.058 -9.474 -21.206 1.00 94.06 128 ARG A N 1
ATOM 956 C CA . ARG A 1 128 ? 3.981 -8.090 -20.714 1.00 94.06 128 ARG A CA 1
ATOM 957 C C . ARG A 1 128 ? 2.533 -7.617 -20.693 1.00 94.06 128 ARG A C 1
ATOM 959 O O . ARG A 1 128 ? 1.798 -7.855 -21.645 1.00 94.06 128 ARG A O 1
ATOM 966 N N . SER A 1 129 ? 2.174 -6.884 -19.644 1.00 91.88 129 SER A N 1
ATOM 967 C CA . SER A 1 129 ? 0.885 -6.191 -19.500 1.00 91.88 129 SER A CA 1
ATOM 968 C C . SER A 1 129 ? 0.824 -4.836 -20.213 1.00 91.88 129 SER A C 1
ATOM 970 O O . SER A 1 129 ? -0.229 -4.218 -20.267 1.00 91.88 129 SER A O 1
ATOM 972 N N . ALA A 1 130 ? 1.952 -4.364 -20.748 1.00 91.94 130 ALA A N 1
ATOM 973 C CA . ALA A 1 130 ? 2.041 -3.135 -21.525 1.00 91.94 130 ALA A CA 1
ATOM 974 C C . ALA A 1 130 ? 2.603 -3.449 -22.911 1.00 91.94 130 ALA A C 1
ATOM 976 O O . ALA A 1 130 ? 3.503 -4.288 -23.044 1.00 91.94 130 ALA A O 1
ATOM 977 N N . TRP A 1 131 ? 2.082 -2.769 -23.928 1.00 92.38 131 TRP A N 1
ATOM 978 C CA . TRP A 1 131 ? 2.570 -2.893 -25.295 1.00 92.38 131 TRP A CA 1
ATOM 979 C C . TRP A 1 131 ? 3.993 -2.338 -25.433 1.00 92.38 131 TRP A C 1
ATOM 981 O O . TRP A 1 131 ? 4.330 -1.302 -24.853 1.00 92.38 131 TRP A O 1
ATOM 991 N N . VAL A 1 132 ? 4.841 -3.041 -26.183 1.00 93.06 132 VAL A N 1
ATOM 992 C CA . VAL A 1 132 ? 6.248 -2.680 -26.383 1.00 93.06 132 VAL A CA 1
ATOM 993 C C . VAL A 1 132 ? 6.498 -2.323 -27.839 1.00 93.06 132 VAL A C 1
ATOM 995 O O . VAL A 1 132 ? 6.366 -3.162 -28.731 1.00 93.06 132 VAL A O 1
ATOM 998 N N . ASP A 1 133 ? 6.937 -1.085 -28.045 1.00 91.75 133 ASP A N 1
ATOM 999 C CA . ASP A 1 133 ? 7.287 -0.553 -29.354 1.00 91.75 133 ASP A CA 1
ATOM 1000 C C . ASP A 1 133 ? 8.695 -0.996 -29.780 1.00 91.75 133 ASP A C 1
ATOM 1002 O O . ASP A 1 133 ? 9.699 -0.557 -29.213 1.00 91.75 133 ASP A O 1
ATOM 1006 N N . MET A 1 134 ? 8.758 -1.859 -30.791 1.00 91.50 134 MET A N 1
ATOM 1007 C CA . MET A 1 134 ? 9.996 -2.436 -31.320 1.00 91.50 134 MET A CA 1
ATOM 1008 C C . MET A 1 134 ? 10.817 -1.423 -32.129 1.00 91.50 134 MET A C 1
ATOM 1010 O O . MET A 1 134 ? 12.040 -1.533 -32.192 1.00 91.50 134 MET A O 1
ATOM 1014 N N . SER A 1 135 ? 10.176 -0.382 -32.675 1.00 89.50 135 SER A N 1
ATOM 1015 C CA . SER A 1 135 ? 10.858 0.700 -33.401 1.00 89.50 135 SER A CA 1
ATOM 1016 C C . SER A 1 135 ? 11.816 1.509 -32.518 1.00 89.50 135 SER A C 1
ATOM 1018 O O . SER A 1 135 ? 12.739 2.150 -33.017 1.00 89.50 135 SER A O 1
ATOM 1020 N N . LYS A 1 136 ? 11.625 1.451 -31.193 1.00 90.88 136 LYS A N 1
ATOM 1021 C CA . LYS A 1 136 ? 12.457 2.135 -30.194 1.00 90.88 136 LYS A CA 1
ATOM 1022 C C . LYS A 1 136 ? 13.637 1.293 -29.700 1.00 90.88 136 LYS A C 1
ATOM 1024 O O . LYS A 1 136 ? 14.376 1.758 -28.827 1.00 90.88 136 LYS A O 1
ATOM 1029 N N . PHE A 1 137 ? 13.801 0.069 -30.203 1.00 91.94 137 PHE A N 1
ATOM 1030 C CA . PHE A 1 137 ? 14.927 -0.796 -29.842 1.00 91.94 137 PHE A CA 1
ATOM 1031 C C . PHE A 1 137 ? 16.235 -0.248 -30.410 1.00 91.94 137 PHE A C 1
ATOM 1033 O O . PHE A 1 137 ? 16.231 0.503 -31.385 1.00 91.94 137 PHE A O 1
ATOM 1040 N N . LEU A 1 138 ? 17.362 -0.612 -29.792 1.00 89.31 138 LEU A N 1
ATOM 1041 C CA . LEU A 1 138 ? 18.669 -0.125 -30.229 1.00 89.31 138 LEU A CA 1
ATOM 1042 C C . LEU A 1 138 ? 19.037 -0.668 -31.619 1.00 89.31 138 LEU A C 1
ATOM 1044 O O . LEU A 1 138 ? 19.519 0.091 -32.458 1.00 89.31 138 LEU A O 1
ATOM 1048 N N . SER A 1 139 ? 18.732 -1.947 -31.865 1.00 89.19 139 SER A N 1
ATOM 1049 C CA . SER A 1 139 ? 18.964 -2.639 -33.138 1.00 89.19 139 SER A CA 1
ATOM 1050 C C . SER A 1 139 ? 17.678 -3.301 -33.671 1.00 89.19 139 SER A C 1
ATOM 1052 O O . SER A 1 139 ? 17.516 -4.520 -33.570 1.00 89.19 139 SER A O 1
ATOM 1054 N N . PRO A 1 140 ? 16.750 -2.547 -34.298 1.00 87.81 140 PRO A N 1
ATOM 1055 C CA . PRO A 1 140 ? 15.488 -3.102 -34.804 1.00 87.81 140 PRO A CA 1
ATOM 1056 C C . PRO A 1 140 ? 15.662 -4.239 -35.826 1.00 87.81 140 PRO A C 1
ATOM 1058 O O . PRO A 1 140 ? 14.870 -5.177 -35.846 1.00 87.81 140 PRO A O 1
ATOM 1061 N N . MET A 1 141 ? 16.723 -4.214 -36.646 1.00 87.06 141 MET A N 1
ATOM 1062 C CA . MET A 1 141 ? 17.013 -5.303 -37.595 1.00 87.06 141 MET A CA 1
ATOM 1063 C C . MET A 1 141 ? 17.402 -6.616 -36.903 1.00 87.06 141 MET A C 1
ATOM 1065 O O . MET A 1 141 ? 16.960 -7.687 -37.321 1.00 87.06 141 MET A O 1
ATOM 1069 N N . GLU A 1 142 ? 18.203 -6.555 -35.839 1.00 88.00 142 GLU A N 1
ATOM 1070 C CA . GLU A 1 142 ? 18.559 -7.741 -35.049 1.00 88.00 142 GLU A CA 1
ATOM 1071 C C . GLU A 1 142 ? 17.334 -8.275 -34.309 1.00 88.00 142 GLU A C 1
ATOM 1073 O O . GLU A 1 142 ? 17.081 -9.480 -34.310 1.00 88.00 142 GLU A O 1
ATOM 1078 N N . ALA A 1 143 ? 16.513 -7.370 -33.770 1.00 88.38 143 ALA A N 1
ATOM 1079 C CA . ALA A 1 143 ? 15.240 -7.719 -33.162 1.00 88.38 143 ALA A CA 1
ATOM 1080 C C . ALA A 1 143 ? 14.294 -8.397 -34.161 1.00 88.38 143 ALA A C 1
ATOM 1082 O O . ALA A 1 143 ? 13.658 -9.385 -33.805 1.00 88.38 143 ALA A O 1
ATOM 1083 N N . LYS A 1 144 ? 14.232 -7.935 -35.418 1.00 89.19 144 LYS A N 1
ATOM 1084 C CA . LYS A 1 144 ? 13.461 -8.592 -36.483 1.00 89.19 144 LYS A CA 1
ATOM 1085 C C . LYS A 1 144 ? 13.968 -10.003 -36.746 1.00 89.19 144 LYS A C 1
ATOM 1087 O O . LYS A 1 144 ? 13.162 -10.927 -36.833 1.00 89.19 144 LYS A O 1
ATOM 1092 N N . LYS A 1 145 ? 15.288 -10.177 -36.857 1.00 89.31 145 LYS A N 1
ATOM 1093 C CA . LYS A 1 145 ? 15.907 -11.490 -37.076 1.00 89.31 145 LYS A CA 1
ATOM 1094 C C . LYS A 1 145 ? 15.583 -12.444 -35.931 1.00 89.31 145 LYS A C 1
ATOM 1096 O O . LYS A 1 145 ? 15.215 -13.586 -36.187 1.00 89.31 145 LYS A O 1
ATOM 1101 N N . GLU A 1 146 ? 15.668 -11.972 -34.690 1.00 88.56 146 GLU A N 1
ATOM 1102 C CA . GLU A 1 146 ? 15.386 -12.828 -33.547 1.00 88.56 146 GLU A CA 1
ATOM 1103 C C . GLU A 1 146 ? 13.904 -13.063 -33.314 1.00 88.56 146 GLU A C 1
ATOM 1105 O O . GLU A 1 146 ? 13.477 -14.181 -33.071 1.00 88.56 146 GLU A O 1
ATOM 1110 N N . CYS A 1 147 ? 13.064 -12.051 -33.396 1.00 88.31 147 CYS A N 1
ATOM 1111 C CA . CYS A 1 147 ? 11.650 -12.199 -33.076 1.00 88.31 147 CYS A CA 1
ATOM 1112 C C . CYS A 1 147 ? 10.792 -12.575 -34.293 1.00 88.31 147 CYS A C 1
ATOM 1114 O O . CYS A 1 147 ? 9.609 -12.878 -34.143 1.00 88.31 147 CYS A O 1
ATOM 1116 N N . GLY A 1 148 ? 11.389 -12.620 -35.485 1.00 87.62 148 GLY A N 1
ATOM 1117 C CA . GLY A 1 148 ? 10.751 -13.057 -36.724 1.00 87.62 148 GLY A CA 1
ATOM 1118 C C . GLY A 1 148 ? 9.696 -12.087 -37.256 1.00 87.62 148 GLY A C 1
ATOM 1119 O O . GLY A 1 148 ? 8.827 -12.504 -38.014 1.00 87.62 148 GLY A O 1
ATOM 1120 N N . ARG A 1 149 ? 9.712 -10.820 -36.822 1.00 87.50 149 ARG A N 1
ATOM 1121 C CA . ARG A 1 149 ? 8.740 -9.789 -37.221 1.00 87.50 149 ARG A CA 1
ATOM 1122 C C . ARG A 1 149 ? 9.254 -8.377 -36.958 1.00 87.50 149 ARG A C 1
ATOM 1124 O O . ARG A 1 149 ? 10.093 -8.191 -36.084 1.00 87.50 149 ARG A O 1
ATOM 1131 N N . ASP A 1 150 ? 8.709 -7.404 -37.683 1.00 88.38 150 ASP A N 1
ATOM 1132 C CA . ASP A 1 150 ? 9.110 -5.991 -37.591 1.00 88.38 150 ASP A CA 1
ATOM 1133 C C . ASP A 1 150 ? 8.581 -5.270 -36.345 1.00 88.38 150 ASP A C 1
ATOM 1135 O O . ASP A 1 150 ? 9.230 -4.361 -35.839 1.00 88.38 150 ASP A O 1
ATOM 1139 N N . GLN A 1 151 ? 7.407 -5.667 -35.848 1.00 91.00 151 GLN A N 1
ATOM 1140 C CA . GLN A 1 151 ? 6.749 -5.015 -34.714 1.00 91.00 151 GLN A CA 1
ATOM 1141 C C . GLN A 1 151 ? 5.876 -6.004 -33.948 1.00 91.00 151 GLN A C 1
ATOM 1143 O O . GLN A 1 151 ? 5.242 -6.858 -34.572 1.00 91.00 151 GLN A O 1
ATOM 1148 N N . ASN A 1 152 ? 5.790 -5.872 -32.619 1.00 91.19 152 ASN A N 1
ATOM 1149 C CA . ASN A 1 152 ? 4.787 -6.576 -31.809 1.00 91.19 152 ASN A CA 1
ATOM 1150 C C . ASN A 1 152 ? 3.356 -6.226 -32.282 1.00 91.19 152 ASN A C 1
ATOM 1152 O O . ASN A 1 152 ? 3.123 -5.074 -32.647 1.00 91.19 152 ASN A O 1
ATOM 1156 N N . PRO A 1 153 ? 2.388 -7.164 -32.275 1.00 90.88 153 PRO A N 1
ATOM 1157 C CA . PRO A 1 153 ? 0.998 -6.857 -32.624 1.00 90.88 153 PRO A CA 1
ATOM 1158 C C . PRO A 1 153 ? 0.455 -5.685 -31.823 1.00 90.88 153 PRO A C 1
ATOM 1160 O O . PRO A 1 153 ? 0.837 -5.505 -30.665 1.00 90.88 153 PRO A O 1
ATOM 1163 N N . ALA A 1 154 ? -0.422 -4.899 -32.444 1.00 89.69 154 ALA A N 1
ATOM 1164 C CA . ALA A 1 154 ? -1.135 -3.850 -31.737 1.00 89.69 154 ALA A CA 1
ATOM 1165 C C . ALA A 1 154 ? -1.979 -4.457 -30.608 1.00 89.69 154 ALA A C 1
ATOM 1167 O O . ALA A 1 154 ? -2.450 -5.591 -30.703 1.00 89.69 154 ALA A O 1
ATOM 1168 N N . TRP A 1 155 ? -2.125 -3.696 -29.528 1.00 88.12 155 TRP A N 1
ATOM 1169 C CA . TRP A 1 155 ? -3.062 -4.035 -28.470 1.00 88.12 155 TRP A CA 1
ATOM 1170 C C . TRP A 1 155 ? -4.470 -3.695 -28.948 1.00 88.12 155 TRP A C 1
ATOM 1172 O O . TRP A 1 155 ? -4.695 -2.563 -29.378 1.00 88.12 155 TRP A O 1
ATOM 1182 N N . ASP A 1 156 ? -5.384 -4.656 -28.897 1.00 87.88 156 ASP A N 1
ATOM 1183 C CA . ASP A 1 156 ? -6.761 -4.434 -29.326 1.00 87.88 156 ASP A CA 1
ATOM 1184 C C . ASP A 1 156 ? -7.496 -3.555 -28.295 1.00 87.88 156 ASP A C 1
ATOM 1186 O O . ASP A 1 156 ? -7.445 -3.868 -27.097 1.00 87.88 156 ASP A O 1
ATOM 1190 N N . PRO A 1 157 ? -8.127 -2.441 -28.707 1.00 87.75 157 PRO A N 1
ATOM 1191 C CA . PRO A 1 157 ? -8.895 -1.592 -27.801 1.00 87.75 157 PRO A CA 1
ATOM 1192 C C . PRO A 1 157 ? -10.119 -2.290 -27.188 1.00 87.75 157 PRO A C 1
ATOM 1194 O O . PRO A 1 157 ? -10.545 -1.874 -26.112 1.00 87.75 157 PRO A O 1
ATOM 1197 N N . ASP A 1 158 ? -10.646 -3.346 -27.815 1.00 86.50 158 ASP A N 1
ATOM 1198 C CA . ASP A 1 158 ? -11.828 -4.070 -27.331 1.00 86.50 158 ASP A CA 1
ATOM 1199 C C . ASP A 1 158 ? -11.484 -5.068 -26.213 1.00 86.50 158 ASP A C 1
ATOM 1201 O O . ASP A 1 158 ? -12.364 -5.584 -25.515 1.00 86.50 158 ASP A O 1
ATOM 1205 N N . TRP A 1 159 ? -10.193 -5.350 -26.009 1.00 88.75 159 TRP A N 1
ATOM 1206 C CA . TRP A 1 159 ? -9.738 -6.190 -24.908 1.00 88.75 159 TRP A CA 1
ATOM 1207 C C . TRP A 1 159 ? -9.864 -5.478 -23.557 1.00 88.75 159 TRP A C 1
ATOM 1209 O O . TRP A 1 159 ? -9.655 -4.267 -23.451 1.00 88.75 159 TRP A O 1
ATOM 1219 N N . PRO A 1 160 ? -10.114 -6.236 -22.476 1.00 90.25 160 PRO A N 1
ATOM 1220 C CA . PRO A 1 160 ? -10.261 -5.658 -21.154 1.00 90.25 160 PRO A CA 1
ATOM 1221 C C . PRO A 1 160 ? -8.953 -5.009 -20.698 1.00 90.25 160 PRO A C 1
ATOM 1223 O O . PRO A 1 160 ? -7.860 -5.552 -20.888 1.00 90.25 160 PRO A O 1
ATOM 1226 N N . ALA A 1 161 ? -9.058 -3.855 -20.041 1.00 89.81 161 ALA A N 1
ATOM 1227 C CA . ALA A 1 161 ? -7.902 -3.184 -19.464 1.00 89.81 161 ALA A CA 1
ATOM 1228 C C . ALA A 1 161 ? -7.458 -3.883 -18.172 1.00 89.81 161 ALA A C 1
ATOM 1230 O O . ALA A 1 161 ? -8.279 -4.332 -17.368 1.00 89.81 161 ALA A O 1
ATOM 1231 N N . ALA A 1 162 ? -6.144 -3.922 -17.932 1.00 91.62 162 ALA A N 1
ATOM 1232 C CA . ALA A 1 162 ? -5.609 -4.401 -16.664 1.00 91.62 162 ALA A CA 1
ATOM 1233 C C . ALA A 1 162 ? -6.032 -3.452 -15.530 1.00 91.62 162 ALA A C 1
ATOM 1235 O O . ALA A 1 162 ? -5.558 -2.317 -15.449 1.00 91.62 162 ALA A O 1
ATOM 1236 N N . ALA A 1 163 ? -6.935 -3.913 -14.671 1.00 92.94 163 ALA A N 1
ATOM 1237 C CA . ALA A 1 163 ? -7.518 -3.119 -13.599 1.00 92.94 163 ALA A CA 1
ATOM 1238 C C . ALA A 1 163 ? -8.057 -4.015 -12.481 1.00 92.94 163 ALA A C 1
ATOM 1240 O O . ALA A 1 163 ? -8.337 -5.197 -12.687 1.00 92.94 163 ALA A O 1
ATOM 1241 N N . THR A 1 164 ? -8.241 -3.428 -11.301 1.00 94.81 164 THR A N 1
ATOM 1242 C CA . THR A 1 164 ? -8.984 -4.053 -10.206 1.00 94.81 164 THR A CA 1
ATOM 1243 C C . THR A 1 164 ? -10.272 -3.279 -9.974 1.00 94.81 164 THR A C 1
ATOM 1245 O O . THR A 1 164 ? -10.229 -2.106 -9.597 1.00 94.81 164 THR A O 1
ATOM 1248 N N . THR A 1 165 ? -11.406 -3.942 -10.174 1.00 93.69 165 THR A N 1
ATOM 1249 C CA . THR A 1 165 ? -12.743 -3.379 -9.954 1.00 93.69 165 THR A CA 1
ATOM 1250 C C . THR A 1 165 ? -13.348 -4.021 -8.714 1.00 93.69 165 THR A C 1
ATOM 1252 O O . THR A 1 165 ? -13.185 -5.215 -8.502 1.00 93.69 165 THR A O 1
ATOM 1255 N N . TYR A 1 166 ? -14.038 -3.251 -7.878 1.00 93.50 166 TYR A N 1
ATOM 1256 C CA . TYR A 1 166 ? -14.674 -3.760 -6.660 1.00 93.50 166 TYR A CA 1
ATOM 1257 C C . TYR A 1 166 ? -16.188 -3.610 -6.747 1.00 93.50 166 TYR A C 1
ATOM 1259 O O . TYR A 1 166 ? -16.677 -2.648 -7.340 1.00 93.50 166 TYR A O 1
ATOM 1267 N N . ALA A 1 167 ? -16.908 -4.541 -6.124 1.00 92.69 167 ALA A N 1
ATOM 1268 C CA . ALA A 1 167 ? -18.348 -4.448 -5.924 1.00 92.69 167 ALA A CA 1
ATOM 1269 C C . ALA A 1 167 ? -18.702 -3.161 -5.150 1.00 92.69 167 ALA A C 1
ATOM 1271 O O . ALA A 1 167 ? -17.955 -2.810 -4.231 1.00 92.69 167 ALA A O 1
ATOM 1272 N N . PRO A 1 168 ? -19.801 -2.444 -5.471 1.00 90.25 168 PRO A N 1
ATOM 1273 C CA . PRO A 1 168 ? -20.214 -1.217 -4.777 1.00 90.25 168 PRO A CA 1
ATOM 1274 C C . PRO A 1 168 ? -20.525 -1.426 -3.287 1.00 90.25 168 PRO A C 1
ATOM 1276 O O . PRO A 1 168 ? -20.211 -0.555 -2.467 1.00 90.25 168 PRO A O 1
ATOM 1279 N N . SER A 1 169 ? -21.044 -2.590 -2.909 1.00 88.69 169 SER A N 1
ATOM 1280 C CA . SER A 1 169 ? -21.047 -3.054 -1.525 1.00 88.69 169 SER A CA 1
ATOM 1281 C C . SER A 1 169 ? -21.094 -4.582 -1.468 1.00 88.69 169 SER A C 1
ATOM 1283 O O . SER A 1 169 ? -21.382 -5.257 -2.458 1.00 88.69 169 SER A O 1
ATOM 1285 N N . VAL A 1 170 ? -20.751 -5.132 -0.304 1.00 92.94 170 VAL A N 1
ATOM 1286 C CA . VAL A 1 170 ? -20.835 -6.570 -0.021 1.00 92.94 170 VAL A CA 1
ATOM 1287 C C . VAL A 1 170 ? -21.397 -6.747 1.381 1.00 92.94 170 VAL A C 1
ATOM 1289 O O . VAL A 1 170 ? -21.061 -5.980 2.285 1.00 92.94 170 VAL A O 1
ATOM 1292 N N . VAL A 1 171 ? -22.232 -7.762 1.573 1.00 94.38 171 VAL A N 1
ATOM 1293 C CA . VAL A 1 171 ? -22.825 -8.088 2.871 1.00 94.38 171 VAL A CA 1
ATOM 1294 C C . VAL A 1 171 ? -21.996 -9.161 3.584 1.00 94.38 171 VAL A C 1
ATOM 1296 O O . VAL A 1 171 ? -21.521 -10.110 2.963 1.00 94.38 171 VAL A O 1
ATOM 1299 N N . ALA A 1 172 ? -21.809 -9.012 4.894 1.00 94.50 172 ALA A N 1
ATOM 1300 C CA . ALA A 1 172 ? -21.210 -10.009 5.778 1.00 94.50 172 ALA A CA 1
ATOM 1301 C C . ALA A 1 172 ? -22.139 -10.242 6.978 1.00 94.50 172 ALA A C 1
ATOM 1303 O O . ALA A 1 172 ? -22.284 -9.373 7.842 1.00 94.50 172 ALA A O 1
ATOM 1304 N N . GLY A 1 173 ? -22.787 -11.409 7.040 1.00 92.44 173 GLY A N 1
ATOM 1305 C CA . GLY A 1 173 ? -23.890 -11.629 7.982 1.00 92.44 173 GLY A CA 1
ATOM 1306 C C . GLY A 1 173 ? -25.030 -10.629 7.749 1.00 92.44 173 GLY A C 1
ATOM 1307 O O . GLY A 1 173 ? -25.532 -10.513 6.641 1.00 92.44 173 GLY A O 1
ATOM 1308 N N . GLY A 1 174 ? -25.430 -9.890 8.783 1.00 92.19 174 GLY A N 1
ATOM 1309 C CA . GLY A 1 174 ? -26.442 -8.832 8.705 1.00 92.19 174 GLY A CA 1
ATOM 1310 C C . GLY A 1 174 ? -25.896 -7.441 8.368 1.00 92.19 174 GLY A C 1
ATOM 1311 O O . GLY A 1 174 ? -26.654 -6.478 8.421 1.00 92.19 174 GLY A O 1
ATOM 1312 N N . PHE A 1 175 ? -24.601 -7.300 8.073 1.00 95.31 175 PHE A N 1
ATOM 1313 C CA . PHE A 1 175 ? -23.952 -5.997 7.921 1.00 95.31 175 PHE A CA 1
ATOM 1314 C C . PHE A 1 175 ? -23.518 -5.720 6.483 1.00 95.31 175 PHE A C 1
ATOM 1316 O O . PHE A 1 175 ? -22.909 -6.568 5.837 1.00 95.31 175 PHE A O 1
ATOM 1323 N N . THR A 1 176 ? -23.755 -4.500 6.006 1.00 95.56 176 THR A N 1
ATOM 1324 C CA . THR A 1 176 ? -23.264 -4.018 4.707 1.00 95.56 176 THR A CA 1
ATOM 1325 C C . THR A 1 176 ? -21.883 -3.393 4.874 1.00 95.56 176 THR A C 1
ATOM 1327 O O . THR A 1 176 ? -21.681 -2.533 5.731 1.00 95.56 176 THR A O 1
ATOM 1330 N N . LEU A 1 177 ? -20.910 -3.804 4.066 1.00 95.69 177 LEU A N 1
ATOM 1331 C CA . LEU A 1 177 ? -19.542 -3.300 4.123 1.00 95.69 177 LEU A CA 1
ATOM 1332 C C . LEU A 1 177 ? -19.363 -2.088 3.207 1.00 95.69 177 LEU A C 1
ATOM 1334 O O . LEU A 1 177 ? -19.685 -2.128 2.021 1.00 95.69 177 LEU A O 1
ATOM 1338 N N . SER A 1 178 ? -18.781 -1.015 3.743 1.00 95.25 178 SER A N 1
ATOM 1339 C CA . SER A 1 178 ? -18.371 0.140 2.939 1.00 95.25 178 SER A CA 1
ATOM 1340 C C . SER A 1 178 ? -17.244 -0.197 1.952 1.00 95.25 178 SER A C 1
ATOM 1342 O O . SER A 1 178 ? -16.451 -1.118 2.158 1.00 95.25 178 SER A O 1
ATOM 1344 N N . GLN A 1 179 ? -17.098 0.632 0.914 1.00 94.38 179 GLN A N 1
ATOM 1345 C CA . GLN A 1 179 ? -16.058 0.510 -0.118 1.00 94.38 179 GLN A CA 1
ATOM 1346 C C . GLN A 1 179 ? -14.633 0.309 0.420 1.00 94.38 179 GLN A C 1
ATOM 1348 O O . GLN A 1 179 ? -13.838 -0.417 -0.171 1.00 94.38 179 GLN A O 1
ATOM 1353 N N . GLN A 1 180 ? -14.285 0.947 1.538 1.00 94.50 180 GLN A N 1
ATOM 1354 C CA . GLN A 1 180 ? -12.953 0.825 2.139 1.00 94.50 180 GLN A CA 1
ATOM 1355 C C . GLN A 1 180 ? -12.679 -0.581 2.689 1.00 94.50 180 GLN A C 1
ATOM 1357 O O . GLN A 1 180 ? -11.530 -1.015 2.684 1.00 94.50 180 GLN A O 1
ATOM 1362 N N . LEU A 1 181 ? -13.720 -1.284 3.145 1.00 96.31 181 LEU A N 1
ATOM 1363 C CA . LEU A 1 181 ? -13.636 -2.655 3.649 1.00 96.31 181 LEU A CA 1
ATOM 1364 C C . LEU A 1 181 ? -13.718 -3.671 2.510 1.00 96.31 181 LEU A C 1
ATOM 1366 O O . LEU A 1 181 ? -12.963 -4.637 2.513 1.00 96.31 181 LEU A O 1
ATOM 1370 N N . VAL A 1 182 ? -14.563 -3.425 1.502 1.00 95.31 182 VAL A N 1
ATOM 1371 C CA . VAL A 1 182 ? -14.650 -4.283 0.304 1.00 95.31 182 VAL A CA 1
ATOM 1372 C C . VAL A 1 182 ? -13.292 -4.371 -0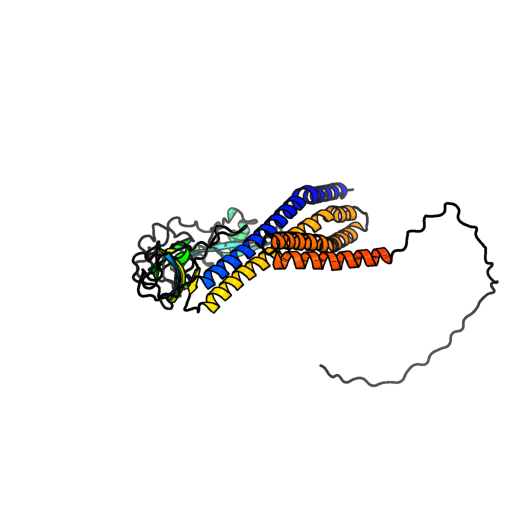.402 1.00 95.31 182 VAL A C 1
ATOM 1374 O O . VAL A 1 182 ? -12.851 -5.459 -0.762 1.00 95.31 182 VAL A O 1
ATOM 1377 N N . LYS A 1 183 ? -12.562 -3.251 -0.494 1.00 95.69 183 LYS A N 1
ATOM 1378 C CA . LYS A 1 183 ? -11.203 -3.196 -1.065 1.00 95.69 183 LYS A CA 1
ATOM 1379 C C . LYS A 1 183 ? -10.147 -4.008 -0.310 1.00 95.69 183 LYS A C 1
ATOM 1381 O O . LYS A 1 183 ? -9.059 -4.218 -0.834 1.00 95.69 183 LYS A O 1
ATOM 1386 N N . GLN A 1 184 ? -10.440 -4.431 0.918 1.00 96.06 184 GLN A N 1
ATOM 1387 C CA . GLN A 1 184 ? -9.546 -5.248 1.742 1.00 96.06 184 GLN A CA 1
ATOM 1388 C C . GLN A 1 184 ? -9.862 -6.747 1.645 1.00 96.06 184 GLN A C 1
ATOM 1390 O O . GLN A 1 184 ? -9.131 -7.560 2.212 1.00 96.06 184 GLN A O 1
ATOM 1395 N N . VAL A 1 185 ? -10.930 -7.138 0.938 1.00 95.19 185 VAL A N 1
ATOM 1396 C CA . VAL A 1 185 ? -11.226 -8.551 0.679 1.00 95.19 185 VAL A CA 1
ATOM 1397 C C . VAL A 1 185 ? -10.137 -9.121 -0.240 1.00 95.19 185 VAL A C 1
ATOM 1399 O O . VAL A 1 185 ? -9.869 -8.543 -1.295 1.00 95.19 185 VAL A O 1
ATOM 1402 N N . PRO A 1 186 ? -9.483 -10.241 0.123 1.00 94.56 186 PRO A N 1
ATOM 1403 C CA . PRO A 1 186 ? -8.417 -10.800 -0.698 1.00 94.56 186 PRO A CA 1
ATOM 1404 C C . PRO A 1 186 ? -8.958 -11.332 -2.026 1.00 94.56 186 PRO A C 1
ATOM 1406 O O . PRO A 1 186 ? -9.930 -12.088 -2.056 1.00 94.56 186 PRO A O 1
ATOM 1409 N N . LEU A 1 187 ? -8.263 -11.004 -3.113 1.00 95.12 187 LEU A N 1
ATOM 1410 C CA . LEU A 1 187 ? -8.526 -11.544 -4.445 1.00 95.12 187 LEU A CA 1
ATOM 1411 C C . LEU A 1 187 ? -7.496 -12.641 -4.728 1.00 95.12 187 LEU A C 1
ATOM 1413 O O . LEU A 1 187 ? -6.394 -12.378 -5.199 1.00 95.12 187 LEU A O 1
ATOM 1417 N N . ASN A 1 188 ? -7.807 -13.873 -4.330 1.00 94.06 188 ASN A N 1
ATOM 1418 C CA . ASN A 1 188 ? -6.851 -14.983 -4.273 1.00 94.06 188 ASN A CA 1
ATOM 1419 C C . ASN A 1 188 ? -7.294 -16.239 -5.036 1.00 94.06 188 ASN A C 1
ATOM 1421 O O . ASN A 1 188 ? -6.610 -17.263 -4.965 1.00 94.06 188 ASN A O 1
ATOM 1425 N N . LYS A 1 189 ? -8.409 -16.180 -5.769 1.00 94.44 189 LYS A N 1
ATOM 1426 C CA . LYS A 1 189 ? -8.935 -17.304 -6.545 1.00 94.44 189 LYS A CA 1
ATOM 1427 C C . LYS A 1 189 ? -9.149 -16.917 -7.996 1.00 94.44 189 LYS A C 1
ATOM 1429 O O . LYS A 1 189 ? -9.773 -15.899 -8.275 1.00 94.44 189 LYS A O 1
ATOM 1434 N N . ARG A 1 190 ? -8.663 -17.751 -8.920 1.00 94.06 190 ARG A N 1
ATOM 1435 C CA . ARG A 1 190 ? -8.982 -17.593 -10.342 1.00 94.06 190 ARG A CA 1
ATOM 1436 C C . ARG A 1 190 ? -10.461 -17.852 -10.566 1.00 94.06 190 ARG A C 1
ATOM 1438 O O . ARG A 1 190 ? -11.012 -18.800 -10.007 1.00 94.06 190 ARG A O 1
ATOM 1445 N N . LEU A 1 191 ? -11.082 -16.995 -11.361 1.00 92.06 191 LEU A N 1
ATOM 1446 C CA . LEU A 1 191 ? -12.487 -17.095 -11.698 1.00 92.06 191 LEU A CA 1
ATOM 1447 C C . LEU A 1 191 ? -12.650 -17.573 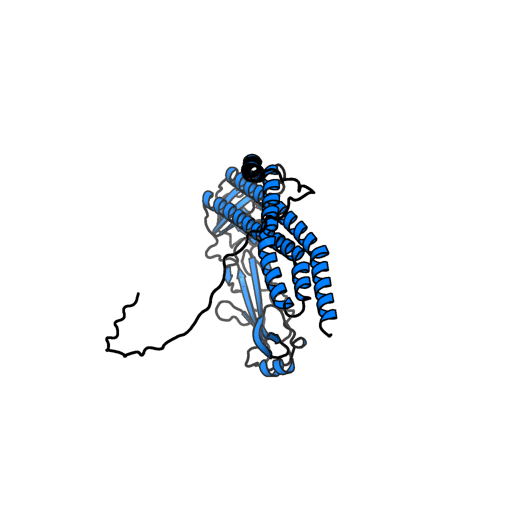-13.134 1.00 92.06 191 LEU A C 1
ATOM 1449 O O . LEU A 1 191 ? -12.001 -17.083 -14.059 1.00 92.06 191 LEU A O 1
ATOM 1453 N N . ARG A 1 192 ? -13.582 -18.505 -13.299 1.00 90.88 192 ARG A N 1
ATOM 1454 C CA . ARG A 1 192 ? -14.088 -18.949 -14.588 1.00 90.88 192 ARG A CA 1
ATOM 1455 C C . ARG A 1 192 ? -15.467 -18.335 -14.800 1.00 90.88 192 ARG A C 1
ATOM 1457 O O . ARG A 1 192 ? -16.265 -18.305 -13.869 1.00 90.88 192 ARG A O 1
ATOM 1464 N N . SER A 1 193 ? -15.706 -17.815 -15.996 1.00 86.00 193 SER A N 1
ATOM 1465 C CA . SER A 1 193 ? -17.001 -17.296 -16.405 1.00 86.00 193 SER A CA 1
ATOM 1466 C C . SER A 1 193 ? -17.894 -18.475 -16.773 1.00 86.00 193 SER A C 1
ATOM 1468 O O . SER A 1 193 ? -17.434 -19.452 -17.376 1.00 86.00 193 SER A O 1
ATOM 1470 N N . GLU A 1 194 ? -19.148 -18.393 -16.348 1.00 83.19 194 GLU A N 1
ATOM 1471 C CA . GLU A 1 194 ? -20.217 -19.295 -16.781 1.00 83.19 194 GLU A CA 1
ATOM 1472 C C . GLU A 1 194 ? -20.952 -18.738 -18.014 1.00 83.19 194 GLU A C 1
ATOM 1474 O O . GLU A 1 194 ? -21.719 -19.465 -18.643 1.00 83.19 194 GLU A O 1
ATOM 1479 N N . ASP A 1 195 ? -20.683 -17.479 -18.372 1.00 85.44 195 ASP A N 1
ATOM 1480 C CA . ASP A 1 195 ? -21.258 -16.783 -19.518 1.00 85.44 195 ASP A CA 1
ATOM 1481 C C . ASP A 1 195 ? -20.536 -17.161 -20.821 1.00 85.44 195 ASP A C 1
ATOM 1483 O O . ASP A 1 195 ? -19.454 -17.762 -20.833 1.00 85.44 195 ASP A O 1
ATOM 1487 N N . GLU A 1 196 ? -21.138 -16.786 -21.948 1.00 84.19 196 GLU A N 1
ATOM 1488 C CA . GLU A 1 196 ? -20.528 -16.966 -23.260 1.00 84.19 196 GLU A CA 1
ATOM 1489 C C . GLU A 1 196 ? -19.290 -16.069 -23.401 1.00 84.19 196 GLU A C 1
ATOM 1491 O O . GLU A 1 196 ? -19.341 -14.854 -23.191 1.00 84.19 196 GLU A O 1
ATOM 1496 N N . ILE A 1 197 ? -18.153 -16.683 -23.737 1.00 87.69 197 ILE A N 1
ATOM 1497 C CA . ILE A 1 197 ? -16.901 -15.957 -23.949 1.00 87.69 197 ILE A CA 1
ATOM 1498 C C . ILE A 1 197 ? -16.910 -15.266 -25.317 1.00 87.69 197 ILE A C 1
ATOM 1500 O O . ILE A 1 197 ? -17.444 -15.831 -26.273 1.00 87.69 197 ILE A O 1
ATOM 1504 N N . PRO A 1 198 ? -16.290 -14.080 -25.452 1.00 87.75 198 PRO A N 1
ATOM 1505 C CA . PRO A 1 198 ? -16.266 -13.370 -26.727 1.00 87.75 198 PRO A CA 1
ATOM 1506 C C . PRO A 1 198 ? -15.557 -14.172 -27.825 1.00 87.75 198 PRO A C 1
ATOM 1508 O O . PRO A 1 198 ? -14.629 -14.940 -27.550 1.00 87.75 198 PRO A O 1
ATOM 1511 N N . GLU A 1 199 ? -15.959 -13.961 -29.079 1.00 86.81 199 GLU A N 1
ATOM 1512 C CA . GLU A 1 199 ? -15.382 -14.655 -30.234 1.00 86.81 199 GLU A CA 1
ATOM 1513 C C . GLU A 1 199 ? -13.848 -14.489 -30.296 1.00 86.81 199 GLU A C 1
ATOM 1515 O O . GLU A 1 199 ? -13.288 -13.440 -29.971 1.00 86.81 199 GLU A O 1
ATOM 1520 N N . GLY A 1 200 ? -13.143 -15.559 -30.676 1.00 86.62 200 GLY A N 1
ATOM 1521 C CA . GLY A 1 200 ? -11.677 -15.594 -30.754 1.00 86.62 200 GLY A CA 1
ATOM 1522 C C . GLY A 1 200 ? -10.957 -15.859 -29.424 1.00 86.62 200 GLY A C 1
ATOM 1523 O O . GLY A 1 200 ? -9.762 -16.168 -29.430 1.00 86.62 200 GLY A O 1
ATOM 1524 N N . TRP A 1 201 ? -11.661 -15.811 -28.288 1.00 89.44 201 TRP A N 1
ATOM 1525 C CA . TRP A 1 201 ? -11.117 -16.241 -27.000 1.00 89.44 201 TRP A CA 1
ATOM 1526 C C . TRP A 1 201 ? -11.367 -17.726 -26.751 1.00 89.44 201 TRP A C 1
ATOM 1528 O O . TRP A 1 201 ? -12.438 -18.261 -27.019 1.00 89.44 201 TRP A O 1
ATOM 1538 N N . LEU A 1 202 ? -10.363 -18.400 -26.196 1.00 89.75 202 LEU A N 1
ATOM 1539 C CA . LEU A 1 202 ? -10.415 -19.813 -25.836 1.00 89.75 202 LEU A CA 1
ATOM 1540 C C . LEU A 1 202 ? -10.103 -19.977 -24.352 1.00 89.75 202 LEU A C 1
ATOM 1542 O O . LEU A 1 202 ? -9.137 -19.403 -23.846 1.00 89.75 202 LEU A O 1
ATOM 1546 N N . LEU A 1 203 ? -10.882 -20.799 -23.652 1.00 88.75 203 LEU A N 1
ATOM 1547 C CA . LEU A 1 203 ? -10.569 -21.184 -22.280 1.00 88.75 203 LEU A CA 1
ATOM 1548 C C . LEU A 1 203 ? -9.474 -22.261 -22.287 1.00 88.75 203 LEU A C 1
ATOM 1550 O O . LEU A 1 203 ? -9.677 -23.356 -22.810 1.00 88.75 203 LEU A O 1
ATOM 1554 N N . GLY A 1 204 ? -8.314 -21.947 -21.715 1.00 83.75 204 GLY A N 1
ATOM 1555 C CA . GLY A 1 204 ? -7.217 -22.896 -21.535 1.00 83.75 204 GLY A CA 1
ATOM 1556 C C . GLY A 1 204 ? -7.190 -23.522 -20.140 1.00 83.75 204 GLY A C 1
ATOM 1557 O O . GLY A 1 204 ? -8.063 -23.295 -19.302 1.00 83.75 204 GLY A O 1
ATOM 1558 N N . GLU A 1 205 ? -6.155 -24.319 -19.876 1.00 78.88 205 GLU A N 1
ATOM 1559 C CA . GLU A 1 205 ? -5.961 -24.960 -18.573 1.00 78.88 205 GLU A CA 1
ATOM 1560 C C . GLU A 1 205 ? -5.739 -23.932 -17.448 1.00 78.88 205 GLU A C 1
ATOM 1562 O O . GLU A 1 205 ? -5.031 -22.936 -17.614 1.00 78.88 205 GLU A O 1
ATOM 1567 N N . GLY A 1 206 ? -6.326 -24.191 -16.275 1.00 80.50 206 GLY A N 1
ATOM 1568 C CA . GLY A 1 206 ? -6.165 -23.339 -15.090 1.00 80.50 206 GLY A CA 1
ATOM 1569 C C . GLY A 1 206 ? -6.930 -22.012 -15.148 1.00 80.50 206 GLY A C 1
ATOM 1570 O O . GLY A 1 206 ? -6.420 -21.005 -14.653 1.00 80.50 206 GLY A O 1
ATOM 1571 N N . ASP A 1 207 ? -8.117 -22.006 -15.765 1.00 86.44 207 ASP A N 1
ATOM 1572 C CA . ASP A 1 207 ? -9.057 -20.871 -15.821 1.00 86.44 207 ASP A CA 1
ATOM 1573 C C . ASP A 1 207 ? -8.457 -19.591 -16.429 1.00 86.44 207 ASP A C 1
ATOM 1575 O O . ASP A 1 207 ? -8.755 -18.471 -16.017 1.00 86.44 207 ASP A O 1
ATOM 1579 N N . SER A 1 208 ? -7.556 -19.766 -17.398 1.00 88.75 208 SER A N 1
ATOM 1580 C CA . SER A 1 208 ? -6.923 -18.674 -18.140 1.00 88.75 208 SER A CA 1
ATOM 1581 C C . SER A 1 208 ? -7.517 -18.610 -19.546 1.00 88.75 208 SER A C 1
ATOM 1583 O O . SER A 1 208 ? -7.622 -19.638 -20.216 1.00 88.75 208 SER A O 1
ATOM 1585 N N . TYR A 1 209 ? -7.883 -17.419 -20.010 1.00 91.19 209 TYR A N 1
ATOM 1586 C CA . TYR A 1 209 ? -8.397 -17.211 -21.364 1.00 91.19 209 TYR A CA 1
ATOM 1587 C C . TYR A 1 209 ? -7.250 -16.827 -22.281 1.00 91.19 209 TYR A C 1
ATOM 1589 O O . TYR A 1 209 ? -6.374 -16.047 -21.905 1.00 91.19 209 TYR A O 1
ATOM 1597 N N . TYR A 1 210 ? -7.256 -17.364 -23.489 1.00 90.25 210 TYR A N 1
ATOM 1598 C CA . TYR A 1 210 ? -6.230 -17.115 -24.481 1.00 90.25 210 TYR A CA 1
ATOM 1599 C C . TYR A 1 210 ? -6.854 -16.554 -25.740 1.00 90.25 210 TYR A C 1
ATOM 1601 O O . TYR A 1 210 ? -7.829 -17.100 -26.246 1.00 90.25 210 TYR A O 1
ATOM 1609 N N . TYR A 1 211 ? -6.242 -15.499 -26.259 1.00 89.19 211 TYR A N 1
ATOM 1610 C CA . TYR A 1 211 ? -6.518 -15.020 -27.600 1.00 89.19 211 TYR A CA 1
ATOM 1611 C C . TYR A 1 211 ? -5.341 -15.407 -28.487 1.00 89.19 211 TYR A C 1
ATOM 1613 O O . TYR A 1 211 ? -4.175 -15.091 -28.195 1.00 89.19 211 TYR A O 1
ATOM 1621 N N . LEU A 1 212 ? -5.640 -16.144 -29.550 1.00 78.06 212 LEU A N 1
ATOM 1622 C CA . LEU A 1 212 ? -4.665 -16.489 -30.570 1.00 78.06 212 LEU A CA 1
ATOM 1623 C C . LEU A 1 212 ? -4.718 -15.389 -31.625 1.00 78.06 212 LEU A C 1
ATOM 1625 O O . LEU A 1 212 ? -5.627 -15.363 -32.440 1.00 78.06 212 LEU A O 1
ATOM 1629 N N . ALA A 1 213 ? -3.756 -14.465 -31.582 1.00 67.88 213 ALA A N 1
ATOM 1630 C CA . ALA A 1 213 ? -3.617 -13.484 -32.650 1.00 67.88 213 ALA A CA 1
ATOM 1631 C C . ALA A 1 213 ? -3.401 -14.191 -33.996 1.00 67.88 213 ALA A C 1
ATOM 1633 O O . ALA A 1 213 ? -2.656 -15.175 -34.060 1.00 67.88 213 ALA A O 1
ATOM 1634 N N . ASP A 1 214 ? -4.023 -13.659 -35.047 1.00 58.62 214 ASP A N 1
ATOM 1635 C CA . ASP A 1 214 ? -3.919 -14.190 -36.401 1.00 58.62 214 ASP A CA 1
ATOM 1636 C C . ASP A 1 214 ? -2.458 -14.299 -36.861 1.00 58.62 214 ASP A C 1
ATOM 1638 O O . ASP A 1 214 ? -1.662 -13.357 -36.768 1.00 58.62 214 ASP A O 1
ATOM 1642 N N . GLY A 1 215 ? -2.118 -15.478 -37.385 1.00 61.28 215 GLY A N 1
ATOM 1643 C CA . GLY A 1 215 ? -0.808 -15.803 -37.938 1.00 61.28 215 GLY A CA 1
ATOM 1644 C C . GLY A 1 215 ? 0.024 -16.736 -37.056 1.00 61.28 215 GLY A C 1
ATOM 1645 O O . GLY A 1 215 ? 0.288 -16.485 -35.878 1.00 61.28 215 GLY A O 1
ATOM 1646 N N . GLU A 1 216 ? 0.520 -17.817 -37.657 1.00 56.78 216 GLU A N 1
ATOM 1647 C CA . GLU A 1 216 ? 1.476 -18.717 -37.016 1.00 56.78 216 GLU A CA 1
ATOM 1648 C C . GLU A 1 216 ? 2.842 -18.029 -36.867 1.00 56.78 216 GLU A C 1
ATOM 1650 O O . GLU A 1 216 ? 3.717 -18.123 -37.725 1.00 56.78 216 GLU A O 1
ATOM 1655 N N . ASN A 1 217 ? 3.064 -17.328 -35.753 1.00 70.50 217 ASN A N 1
ATOM 1656 C CA . ASN A 1 217 ? 4.427 -17.022 -35.330 1.00 70.50 217 ASN A CA 1
ATOM 1657 C C . ASN A 1 217 ? 4.973 -18.213 -34.515 1.00 70.50 217 ASN A C 1
ATOM 1659 O O . ASN A 1 217 ? 4.423 -18.502 -33.444 1.00 70.50 217 ASN A O 1
ATOM 1663 N N . PRO A 1 218 ? 6.080 -18.863 -34.928 1.00 74.38 218 PRO A N 1
ATOM 1664 C CA . PRO A 1 218 ? 6.634 -20.026 -34.224 1.00 74.38 218 PRO A CA 1
ATOM 1665 C C . PRO A 1 218 ? 7.085 -19.707 -32.789 1.00 74.38 218 PRO A C 1
ATOM 1667 O O . PRO A 1 218 ? 7.123 -20.588 -31.933 1.00 74.38 218 PRO A O 1
ATOM 1670 N N . LYS A 1 219 ? 7.385 -18.437 -32.483 1.00 82.81 219 LYS A N 1
ATOM 1671 C CA . LYS A 1 219 ? 7.746 -17.961 -31.136 1.00 82.81 219 LYS A CA 1
ATOM 1672 C C . LYS A 1 219 ? 6.528 -17.538 -30.295 1.00 82.81 219 LYS A C 1
ATOM 1674 O O . LYS A 1 219 ? 6.685 -17.157 -29.129 1.00 82.81 219 LYS A O 1
ATOM 1679 N N . GLY A 1 220 ? 5.317 -17.610 -30.860 1.00 86.12 220 GLY A N 1
ATOM 1680 C CA . GLY A 1 220 ? 4.051 -17.305 -30.188 1.00 86.12 220 GLY A CA 1
ATOM 1681 C C . GLY A 1 220 ? 3.852 -15.825 -29.848 1.00 86.12 220 GLY A C 1
ATOM 1682 O O . GLY A 1 220 ? 3.110 -15.516 -28.917 1.00 86.12 220 GLY A O 1
ATOM 1683 N N . ILE A 1 221 ? 4.544 -14.914 -30.540 1.00 89.38 221 ILE A N 1
ATOM 1684 C CA . ILE A 1 221 ? 4.398 -13.468 -30.327 1.00 89.38 221 ILE A CA 1
ATOM 1685 C C . ILE A 1 221 ? 3.017 -13.018 -30.804 1.00 89.38 221 ILE A C 1
ATOM 1687 O O . ILE A 1 221 ? 2.660 -13.269 -31.952 1.00 89.38 221 ILE A O 1
ATOM 1691 N N . GLY A 1 222 ? 2.283 -12.318 -29.941 1.00 89.00 222 GLY A N 1
ATOM 1692 C CA . GLY A 1 222 ? 0.901 -11.901 -30.175 1.00 89.00 222 GLY A CA 1
ATOM 1693 C C . GLY A 1 222 ? -0.137 -12.713 -29.423 1.00 89.00 222 GLY A C 1
ATOM 1694 O O . GLY A 1 222 ? -1.261 -12.253 -29.278 1.00 89.00 222 GLY A O 1
ATOM 1695 N N . ARG A 1 223 ? 0.232 -13.879 -28.880 1.00 91.25 223 ARG A N 1
ATOM 1696 C CA . ARG A 1 223 ? -0.662 -14.614 -27.983 1.00 91.25 223 ARG A CA 1
ATOM 1697 C C . ARG A 1 223 ? -0.968 -13.750 -26.772 1.00 91.25 223 ARG A C 1
ATOM 1699 O O . ARG A 1 223 ? -0.043 -13.258 -26.119 1.00 91.25 223 ARG A O 1
ATOM 1706 N N . VAL A 1 224 ? -2.245 -13.607 -26.466 1.00 92.25 224 VAL A N 1
ATOM 1707 C CA . VAL A 1 224 ? -2.713 -12.905 -25.275 1.00 92.25 224 VAL A CA 1
ATOM 1708 C C . VAL A 1 224 ? -3.188 -13.940 -24.280 1.00 92.25 224 VAL A C 1
ATOM 1710 O O . VAL A 1 224 ? -3.758 -14.961 -24.659 1.00 92.25 224 VAL A O 1
ATOM 1713 N N . ARG A 1 225 ? -2.927 -13.684 -23.004 1.00 93.00 225 ARG A N 1
ATOM 1714 C CA . ARG A 1 225 ? -3.536 -14.404 -21.897 1.00 93.00 225 ARG A CA 1
ATOM 1715 C C . ARG A 1 225 ? -4.256 -13.411 -21.004 1.00 93.00 225 ARG A C 1
ATOM 1717 O O . ARG A 1 225 ? -3.731 -12.331 -20.729 1.00 93.00 225 ARG A O 1
ATOM 1724 N N . LEU A 1 226 ? -5.424 -13.804 -20.540 1.00 93.62 226 LEU A N 1
ATOM 1725 C CA . LEU A 1 226 ? -6.301 -13.023 -19.693 1.00 93.62 226 LEU A CA 1
ATOM 1726 C C . LEU A 1 226 ? -6.697 -13.879 -18.497 1.00 93.62 226 LEU A C 1
ATOM 1728 O O . LEU A 1 226 ? -7.165 -15.004 -18.652 1.00 93.62 226 LEU A O 1
ATOM 1732 N N . ASN A 1 227 ? -6.484 -13.337 -17.306 1.00 94.62 227 ASN A N 1
ATOM 1733 C CA . ASN A 1 227 ? -6.799 -13.989 -16.047 1.00 94.62 227 ASN A CA 1
ATOM 1734 C C . ASN A 1 227 ? -7.702 -13.075 -15.229 1.00 94.62 227 ASN A C 1
ATOM 1736 O O . ASN A 1 227 ? -7.366 -11.909 -15.006 1.00 94.62 227 ASN A O 1
ATOM 1740 N N . PHE A 1 228 ? -8.789 -13.642 -14.720 1.00 95.31 228 PHE A N 1
ATOM 1741 C CA . PHE A 1 228 ? -9.653 -12.997 -13.744 1.00 95.31 228 PHE A CA 1
ATOM 1742 C C . PHE A 1 228 ? -9.399 -13.607 -12.372 1.00 95.31 228 PHE A C 1
ATOM 1744 O O . PHE A 1 228 ? -9.427 -14.828 -12.217 1.00 95.31 228 PHE A O 1
ATOM 1751 N N . THR A 1 229 ? -9.131 -12.766 -11.377 1.00 96.38 229 THR A N 1
ATOM 1752 C CA . THR A 1 229 ? -8.927 -13.197 -9.989 1.00 96.38 229 THR A CA 1
ATOM 1753 C C . THR A 1 229 ? -9.907 -12.468 -9.081 1.00 96.38 229 THR A C 1
ATOM 1755 O O . THR A 1 229 ? -10.013 -11.248 -9.140 1.00 96.38 229 THR A O 1
ATOM 1758 N N . GLY A 1 230 ? -10.615 -13.206 -8.233 1.00 95.38 230 GLY A N 1
ATOM 1759 C CA . GLY A 1 230 ? -11.547 -12.665 -7.248 1.00 95.38 230 GLY A CA 1
ATOM 1760 C C . GLY A 1 230 ? -11.417 -13.342 -5.890 1.00 95.38 230 GLY A C 1
ATOM 1761 O O . GLY A 1 230 ? -10.428 -14.035 -5.624 1.00 95.38 230 GLY A O 1
ATOM 1762 N N . ASN A 1 231 ? -12.395 -13.129 -5.008 1.00 94.81 231 ASN A N 1
ATOM 1763 C CA . ASN A 1 231 ? -12.374 -13.727 -3.672 1.00 94.81 231 ASN A CA 1
ATOM 1764 C C . ASN A 1 231 ? -12.762 -15.215 -3.695 1.00 94.81 231 ASN A C 1
ATOM 1766 O O . ASN A 1 231 ? -13.580 -15.662 -4.500 1.00 94.81 231 ASN A O 1
ATOM 1770 N N . ASP A 1 232 ? -12.194 -16.002 -2.779 1.00 93.94 232 ASP A N 1
ATOM 1771 C CA . ASP A 1 232 ? -12.542 -17.417 -2.641 1.00 93.94 232 ASP A CA 1
ATOM 1772 C C . ASP A 1 232 ? -13.831 -17.623 -1.832 1.00 93.94 232 ASP A C 1
ATOM 1774 O O . ASP A 1 232 ? -13.819 -17.634 -0.601 1.00 93.94 232 ASP A O 1
ATOM 1778 N N . TRP A 1 233 ? -14.941 -17.893 -2.522 1.00 91.44 233 TRP A N 1
ATOM 1779 C CA . TRP A 1 233 ? -16.203 -18.299 -1.886 1.00 91.44 233 TRP A CA 1
ATOM 1780 C C . TRP A 1 233 ? -16.137 -19.629 -1.121 1.00 91.44 233 TRP A C 1
ATOM 1782 O O . TRP A 1 233 ? -17.048 -19.925 -0.357 1.00 91.44 233 TRP A O 1
ATOM 1792 N N . GLY A 1 234 ? -15.081 -20.435 -1.290 1.00 92.12 234 GLY A N 1
ATOM 1793 C CA . GLY A 1 234 ? -14.830 -21.619 -0.460 1.00 92.12 234 GLY A CA 1
ATOM 1794 C C . GLY A 1 234 ? -14.312 -21.280 0.942 1.00 92.12 234 GLY A C 1
ATOM 1795 O O . GLY A 1 234 ? -14.354 -22.123 1.836 1.00 92.12 234 GLY A O 1
ATOM 1796 N N . LYS A 1 235 ? -13.837 -20.044 1.151 1.00 93.12 235 LYS A N 1
ATOM 1797 C CA . LYS A 1 235 ? -13.386 -19.507 2.442 1.00 93.12 235 LYS A CA 1
ATOM 1798 C C . LYS A 1 235 ? -13.961 -18.096 2.645 1.00 93.12 235 LYS A C 1
ATOM 1800 O O . LYS A 1 235 ? -13.195 -17.139 2.752 1.00 93.12 235 LYS A O 1
ATOM 1805 N N . PRO A 1 236 ? -15.298 -17.950 2.716 1.00 93.44 236 PRO A N 1
ATOM 1806 C CA . PRO A 1 236 ? -15.966 -16.646 2.718 1.00 93.44 236 PRO A CA 1
ATOM 1807 C C . PRO A 1 236 ? -15.847 -15.907 4.058 1.00 93.44 236 PRO A C 1
ATOM 1809 O O . PRO A 1 236 ? -16.270 -14.760 4.169 1.00 93.44 236 PRO A O 1
ATOM 1812 N N . LYS A 1 237 ? -15.297 -16.562 5.083 1.00 95.81 237 LYS A N 1
ATOM 1813 C CA . LYS A 1 237 ? -15.232 -16.048 6.445 1.00 95.81 237 LYS A CA 1
ATOM 1814 C C . LYS A 1 237 ? -14.286 -14.861 6.551 1.00 95.81 237 LYS A C 1
ATOM 1816 O O . LYS A 1 237 ? -13.127 -14.955 6.143 1.00 95.81 237 LYS A O 1
ATOM 1821 N N . VAL A 1 238 ? -14.763 -13.774 7.144 1.00 96.69 238 VAL A N 1
ATOM 1822 C CA . VAL A 1 238 ? -14.003 -12.545 7.385 1.00 96.69 238 VAL A CA 1
ATOM 1823 C C . VAL A 1 238 ? -14.236 -12.033 8.801 1.00 96.69 238 VAL A C 1
ATOM 1825 O O . VAL A 1 238 ? -15.336 -12.136 9.339 1.00 96.69 238 VAL A O 1
ATOM 1828 N N . THR A 1 239 ? -13.206 -11.437 9.390 1.00 97.94 239 THR A N 1
ATOM 1829 C CA . THR A 1 239 ? -13.267 -10.659 10.623 1.00 97.94 239 THR A CA 1
ATOM 1830 C C . THR A 1 239 ? -13.183 -9.180 10.276 1.00 97.94 239 THR A C 1
ATOM 1832 O O . THR A 1 239 ? -12.205 -8.734 9.675 1.00 97.94 239 THR A O 1
ATOM 1835 N N . VAL A 1 240 ? -14.198 -8.415 10.664 1.00 97.75 240 VAL A N 1
ATOM 1836 C CA . VAL A 1 240 ? -14.343 -6.998 10.321 1.00 97.75 240 VAL A CA 1
ATOM 1837 C C . VAL A 1 240 ? -14.299 -6.159 11.590 1.00 97.75 240 VAL A C 1
ATOM 1839 O O . VAL A 1 240 ? -14.899 -6.530 12.594 1.00 97.75 240 VAL A O 1
ATOM 1842 N N . LEU A 1 241 ? -13.601 -5.027 11.525 1.00 98.19 241 LEU A N 1
ATOM 1843 C CA . LEU A 1 241 ? -13.567 -3.966 12.526 1.00 98.19 241 LEU A CA 1
ATOM 1844 C C . LEU A 1 241 ? -13.986 -2.651 11.860 1.00 98.19 241 LEU A C 1
ATOM 1846 O O . LEU A 1 241 ? -13.359 -2.234 10.885 1.00 98.19 241 LEU A O 1
ATOM 1850 N N . GLY A 1 242 ? -14.991 -1.972 12.405 1.00 97.69 242 GLY A N 1
ATOM 1851 C CA . GLY A 1 242 ? -15.427 -0.665 11.908 1.00 97.69 242 GLY A CA 1
ATOM 1852 C C . GLY A 1 242 ? -16.583 -0.085 12.714 1.00 97.69 242 GLY A C 1
ATOM 1853 O O . GLY A 1 242 ? -17.118 -0.733 13.609 1.00 97.69 242 GLY A O 1
ATOM 1854 N N . GLU A 1 243 ? -16.956 1.157 12.425 1.00 97.50 243 GLU A N 1
ATOM 1855 C CA . GLU A 1 243 ? -18.124 1.788 13.047 1.00 97.50 243 GLU A CA 1
ATOM 1856 C C . GLU A 1 243 ? -19.395 1.268 12.382 1.00 97.50 243 GLU A C 1
ATOM 1858 O O . GLU A 1 243 ? -19.504 1.328 11.155 1.00 97.50 243 GLU A O 1
ATOM 1863 N N . ASN A 1 244 ? -20.356 0.790 13.172 1.00 97.44 244 ASN A N 1
ATOM 1864 C CA . ASN A 1 244 ? -21.677 0.456 12.656 1.00 97.44 244 ASN A CA 1
ATOM 1865 C C . ASN A 1 244 ? -22.548 1.716 12.597 1.00 97.44 244 ASN A C 1
ATOM 1867 O O . ASN A 1 244 ? -22.791 2.354 13.618 1.00 97.44 244 ASN A O 1
ATOM 1871 N N . LYS A 1 245 ? -23.038 2.065 11.407 1.00 96.25 245 LYS A N 1
ATOM 1872 C CA . LYS A 1 245 ? -24.045 3.111 11.197 1.00 96.25 245 LYS A CA 1
ATOM 1873 C C . LYS A 1 245 ? -25.277 2.472 10.584 1.00 96.25 245 LYS A C 1
ATOM 1875 O O . LYS A 1 245 ? -25.350 2.312 9.365 1.00 96.25 245 LYS A O 1
ATOM 1880 N N . LYS A 1 246 ? -26.240 2.105 11.429 1.00 94.12 246 LYS A N 1
ATOM 1881 C CA . LYS A 1 246 ? -27.531 1.518 11.042 1.00 94.12 246 LYS A CA 1
ATOM 1882 C C . LYS A 1 246 ? -27.387 0.313 10.100 1.00 94.12 246 LYS A C 1
ATOM 1884 O O . LYS A 1 246 ? -28.099 0.216 9.104 1.00 94.12 246 LYS A O 1
ATOM 1889 N N . GLY A 1 247 ? -26.446 -0.585 10.383 1.00 93.75 247 GLY A N 1
ATOM 1890 C CA . GLY A 1 247 ? -26.177 -1.782 9.582 1.00 93.75 247 GLY A CA 1
ATOM 1891 C C . GLY A 1 247 ? -25.088 -1.629 8.526 1.00 93.75 247 GLY A C 1
ATOM 1892 O O . GLY A 1 247 ? -24.686 -2.629 7.936 1.00 93.75 247 GLY A O 1
ATOM 1893 N N . THR A 1 248 ? -24.577 -0.417 8.295 1.00 95.88 248 THR A N 1
ATOM 1894 C CA . THR A 1 248 ? -23.443 -0.191 7.389 1.00 95.88 248 THR A CA 1
ATOM 1895 C C . THR A 1 248 ? -22.156 -0.020 8.181 1.00 95.88 248 THR A C 1
ATOM 1897 O O . THR A 1 248 ? -22.041 0.898 8.993 1.00 95.88 248 THR A O 1
ATOM 1900 N N . ILE A 1 249 ? -21.167 -0.873 7.919 1.00 97.25 249 ILE A N 1
ATOM 1901 C CA . ILE A 1 249 ? -19.864 -0.825 8.578 1.00 97.25 249 ILE A CA 1
ATOM 1902 C C . ILE A 1 249 ? -18.924 0.071 7.792 1.00 97.25 249 ILE A C 1
ATOM 1904 O O . ILE A 1 249 ? -18.645 -0.144 6.606 1.00 97.25 249 ILE A O 1
ATOM 1908 N N . GLY A 1 250 ? -18.410 1.082 8.476 1.00 96.19 250 GLY A N 1
ATOM 1909 C CA . GLY A 1 250 ? -17.550 2.087 7.886 1.00 96.19 250 GLY A CA 1
ATOM 1910 C C . GLY A 1 250 ? -16.406 2.506 8.786 1.00 96.19 250 GLY A C 1
ATOM 1911 O O . GLY A 1 250 ? -16.034 1.841 9.753 1.00 96.19 250 GLY A O 1
ATOM 1912 N N . LEU A 1 251 ? -15.840 3.646 8.415 1.00 96.56 251 LEU A N 1
ATOM 1913 C CA . LEU A 1 251 ? -14.720 4.264 9.094 1.00 96.56 251 LEU A CA 1
ATOM 1914 C C . LEU A 1 251 ? -15.103 4.707 10.505 1.00 96.56 251 LEU A C 1
ATOM 1916 O O . LEU A 1 251 ? -15.902 5.629 10.657 1.00 96.56 251 LEU A O 1
ATOM 1920 N N . TRP A 1 252 ? -14.477 4.108 11.517 1.00 97.19 252 TRP A N 1
ATOM 1921 C CA . TRP A 1 252 ? -14.519 4.634 12.876 1.00 97.19 252 TRP A CA 1
ATOM 1922 C C . TRP A 1 252 ? -13.411 5.659 13.076 1.00 97.19 252 TRP A C 1
ATOM 1924 O O . TRP A 1 252 ? -12.251 5.360 12.804 1.00 97.19 252 TRP A O 1
ATOM 1934 N N . ILE A 1 253 ? -13.737 6.848 13.580 1.00 96.00 253 ILE A N 1
ATOM 1935 C CA . ILE A 1 253 ? -12.751 7.904 13.841 1.00 96.00 253 ILE A CA 1
ATOM 1936 C C . ILE A 1 253 ? -12.374 7.890 15.323 1.00 96.00 253 ILE A C 1
ATOM 1938 O O . ILE A 1 253 ? -13.227 8.025 16.202 1.00 96.00 253 ILE A O 1
ATOM 1942 N N . ALA A 1 254 ? -11.079 7.759 15.600 1.00 95.38 254 ALA A N 1
ATOM 1943 C CA . ALA A 1 254 ? -10.555 7.820 16.952 1.00 95.38 254 ALA A CA 1
ATOM 1944 C C . ALA A 1 254 ? -10.734 9.237 17.537 1.00 95.38 254 ALA A C 1
ATOM 1946 O O . ALA A 1 254 ? -10.506 10.226 16.831 1.00 95.38 254 ALA A O 1
ATOM 1947 N N . PRO A 1 255 ? -11.111 9.366 18.824 1.00 93.44 255 PRO A N 1
ATOM 1948 C CA . PRO A 1 255 ? -11.188 10.655 19.498 1.00 93.44 255 PRO A CA 1
ATOM 1949 C C . PRO A 1 255 ? -9.916 11.489 19.327 1.00 93.44 255 PRO A C 1
ATOM 1951 O O . PRO A 1 255 ? -8.807 11.026 19.610 1.00 93.44 255 PRO A O 1
ATOM 1954 N N . SER A 1 256 ? -10.090 12.743 18.910 1.00 93.06 256 SER A N 1
ATOM 1955 C CA . SER A 1 256 ? -8.981 13.674 18.724 1.00 93.06 256 SER A CA 1
ATOM 1956 C C . SER A 1 256 ? -8.222 13.903 20.030 1.00 93.06 256 SER A C 1
ATOM 1958 O O . SER A 1 256 ? -8.806 14.087 21.098 1.00 93.06 256 SER A O 1
ATOM 1960 N N . THR A 1 257 ? -6.899 13.931 19.935 1.00 88.69 257 THR A N 1
ATOM 1961 C CA . THR A 1 257 ? -5.989 14.275 21.029 1.00 88.69 257 THR A CA 1
ATOM 1962 C C . THR A 1 257 ? -4.915 15.240 20.524 1.00 88.69 257 THR A C 1
ATOM 1964 O O . THR A 1 257 ? -4.874 15.575 19.339 1.00 88.69 257 THR A O 1
ATOM 1967 N N . TRP A 1 258 ? -4.052 15.729 21.417 1.00 86.69 258 TRP A N 1
ATOM 1968 C CA . TRP A 1 258 ? -2.947 16.620 21.053 1.00 86.69 258 TRP A CA 1
ATOM 1969 C C . TRP A 1 258 ? -2.137 16.064 19.868 1.00 86.69 258 TRP A C 1
ATOM 1971 O O . TRP A 1 258 ? -1.610 14.956 19.951 1.00 86.69 258 TRP A O 1
ATOM 1981 N N . LEU A 1 259 ? -2.066 16.829 18.770 1.00 88.75 259 LEU A N 1
ATOM 1982 C CA . LEU A 1 259 ? -1.390 16.483 17.505 1.00 88.75 259 LEU A CA 1
ATOM 1983 C C . LEU A 1 259 ? -1.911 15.229 16.771 1.00 88.75 259 LEU A C 1
ATOM 1985 O O . LEU A 1 259 ? -1.329 14.840 15.757 1.00 88.75 259 LEU A O 1
ATOM 1989 N N . CYS A 1 260 ? -3.021 14.642 17.224 1.00 92.75 260 CYS A N 1
ATOM 1990 C CA . CYS A 1 260 ? -3.638 13.459 16.630 1.00 92.75 260 CYS A CA 1
ATOM 1991 C C . CYS A 1 260 ? -5.127 13.696 16.378 1.00 92.75 260 CYS A C 1
ATOM 1993 O O . CYS A 1 260 ? -5.940 13.627 17.298 1.00 92.75 260 CYS A O 1
ATOM 1995 N N . SER A 1 261 ? -5.498 13.935 15.125 1.00 92.69 261 SER A N 1
ATOM 1996 C CA . SER A 1 261 ? -6.889 14.056 14.682 1.00 92.69 261 SER A CA 1
ATOM 1997 C C . SER A 1 261 ? -7.082 13.334 13.349 1.00 92.69 261 SER A C 1
ATOM 1999 O O . SER A 1 261 ? -6.138 13.191 12.575 1.00 92.69 261 SER A O 1
ATOM 2001 N N . GLY A 1 262 ? -8.296 12.837 13.102 1.00 91.69 262 GLY A N 1
ATOM 2002 C CA . GLY A 1 262 ? -8.648 12.168 11.842 1.00 91.69 262 GLY A CA 1
ATOM 2003 C C . GLY A 1 262 ? -8.093 10.748 11.664 1.00 91.69 262 GLY A C 1
ATOM 2004 O O . GLY A 1 262 ? -8.278 10.159 10.602 1.00 91.69 262 GLY A O 1
ATOM 2005 N N . TYR A 1 263 ? -7.445 10.176 12.683 1.00 94.94 263 TYR A N 1
ATOM 2006 C CA . TYR A 1 263 ? -7.024 8.773 12.660 1.00 94.94 263 TYR A CA 1
ATOM 2007 C C . TYR A 1 263 ? -8.236 7.872 12.811 1.00 94.94 263 TYR A C 1
ATOM 2009 O O . TYR A 1 263 ? -9.156 8.175 13.570 1.00 94.94 263 TYR A O 1
ATOM 2017 N N . SER A 1 264 ? -8.244 6.774 12.072 1.00 95.50 264 SER A N 1
ATOM 2018 C CA . SER A 1 264 ? -9.436 5.961 11.923 1.00 95.50 264 SER A CA 1
ATOM 2019 C C . SER A 1 264 ? -9.126 4.483 11.758 1.00 95.50 264 SER A C 1
ATOM 2021 O O . SER A 1 264 ? -8.021 4.109 11.372 1.00 95.50 264 SER A O 1
ATOM 2023 N N . LEU A 1 265 ? -10.113 3.648 12.079 1.00 96.62 265 LEU A N 1
ATOM 2024 C CA . LEU A 1 265 ? -10.055 2.198 11.959 1.00 96.62 265 LEU A CA 1
ATOM 2025 C C . LEU A 1 265 ? -11.229 1.717 11.101 1.00 96.62 265 LEU A C 1
ATOM 2027 O O . LEU A 1 265 ? -12.393 1.955 11.422 1.00 96.62 265 LEU A O 1
ATOM 2031 N N . ALA A 1 266 ? -10.901 1.030 10.014 1.00 97.00 266 ALA A N 1
ATOM 2032 C CA . ALA A 1 266 ? -11.810 0.220 9.213 1.00 97.00 266 ALA A CA 1
ATOM 2033 C C . ALA A 1 266 ? -10.969 -0.892 8.596 1.00 97.00 266 ALA A C 1
ATOM 2035 O O . ALA A 1 266 ? -10.259 -0.663 7.616 1.00 97.00 266 ALA A O 1
ATOM 2036 N N . VAL A 1 267 ? -10.977 -2.065 9.222 1.00 97.88 267 VAL A N 1
ATOM 2037 C CA . VAL A 1 267 ? -10.067 -3.155 8.864 1.00 97.88 267 VAL A CA 1
ATOM 2038 C C . VAL A 1 267 ? -10.850 -4.436 8.660 1.00 97.88 267 VAL A C 1
ATOM 2040 O O . VAL A 1 267 ? -11.654 -4.818 9.507 1.00 97.88 267 VAL A O 1
ATOM 2043 N N . LEU A 1 268 ? -10.563 -5.129 7.564 1.00 97.44 268 LEU A N 1
ATOM 2044 C CA . LEU A 1 268 ? -11.049 -6.473 7.291 1.00 97.44 268 LEU A CA 1
ATOM 2045 C C . LEU A 1 268 ? -9.863 -7.440 7.240 1.00 97.44 268 LEU A C 1
ATOM 2047 O O . LEU A 1 268 ? -8.842 -7.164 6.614 1.00 97.44 268 LEU A O 1
ATOM 2051 N N . LYS A 1 269 ? -10.003 -8.594 7.894 1.00 96.81 269 LYS A N 1
ATOM 2052 C CA . LYS A 1 269 ? -9.078 -9.727 7.780 1.00 96.81 269 LYS A CA 1
ATOM 2053 C C . LYS A 1 269 ? -9.839 -10.979 7.387 1.00 96.81 269 LYS A C 1
ATOM 2055 O O . LYS A 1 269 ? -10.987 -11.161 7.770 1.00 96.81 269 LYS A O 1
ATOM 2060 N N . SER A 1 270 ? -9.202 -11.859 6.633 1.00 95.00 270 SER A N 1
ATOM 2061 C CA . SER A 1 270 ? -9.790 -13.149 6.270 1.00 95.00 270 SER A CA 1
ATOM 2062 C C . SER A 1 270 ? -9.748 -14.132 7.437 1.00 95.00 270 SER A C 1
ATOM 2064 O O . SER A 1 270 ? -8.824 -14.112 8.248 1.00 95.00 270 SER A O 1
ATOM 2066 N N . GLY A 1 271 ? -10.720 -15.037 7.477 1.00 95.56 271 GLY A N 1
ATOM 2067 C CA . GLY A 1 271 ? -10.869 -16.036 8.526 1.00 95.56 271 GLY A CA 1
ATOM 2068 C C . GLY A 1 271 ? -11.562 -15.502 9.777 1.00 95.56 271 GLY A C 1
ATOM 2069 O O . GLY A 1 271 ? -12.240 -14.481 9.754 1.00 95.56 271 GLY A O 1
ATOM 2070 N N . THR A 1 272 ? -11.429 -16.249 10.872 1.00 96.50 272 THR A N 1
ATOM 2071 C CA . THR A 1 272 ? -11.878 -15.846 12.210 1.00 96.50 272 THR A CA 1
ATOM 2072 C C . THR A 1 272 ? -10.652 -15.511 13.042 1.00 96.50 272 THR A C 1
ATOM 2074 O O . THR A 1 272 ? -9.829 -16.389 13.286 1.00 96.50 272 THR A O 1
ATOM 2077 N N . VAL A 1 273 ? -10.543 -14.260 13.477 1.00 96.94 273 VAL A N 1
ATOM 2078 C CA . VAL A 1 273 ? -9.427 -13.760 14.284 1.00 96.94 273 VAL A CA 1
ATOM 2079 C C . VAL A 1 273 ? -9.968 -13.248 15.615 1.00 96.94 273 VAL A C 1
ATOM 2081 O O . VAL A 1 273 ? -10.903 -12.447 15.645 1.00 96.94 273 VAL A O 1
ATOM 2084 N N . ALA A 1 274 ? -9.384 -13.696 16.726 1.00 97.31 274 ALA A N 1
ATOM 2085 C CA . ALA A 1 274 ? -9.783 -13.242 18.057 1.00 97.31 274 ALA A CA 1
ATOM 2086 C C . ALA A 1 274 ? -9.392 -11.772 18.287 1.00 97.31 274 ALA A C 1
ATOM 2088 O O . ALA A 1 274 ? -8.357 -11.324 17.795 1.00 97.31 274 ALA A O 1
ATOM 2089 N N . LYS A 1 275 ? -10.153 -11.027 19.104 1.00 96.75 275 LYS A N 1
ATOM 2090 C CA . LYS A 1 275 ? -9.886 -9.608 19.425 1.00 96.75 275 LYS A CA 1
ATOM 2091 C C . LYS A 1 275 ? -8.424 -9.328 19.789 1.00 96.75 275 LYS A C 1
ATOM 2093 O O . LYS A 1 275 ? -7.807 -8.429 19.224 1.00 96.75 275 LYS A O 1
ATOM 2098 N N . ALA A 1 276 ? -7.841 -10.102 20.704 1.00 96.94 276 ALA A N 1
ATOM 2099 C CA . ALA A 1 276 ? -6.457 -9.890 21.136 1.00 96.94 276 ALA A CA 1
ATOM 2100 C C . ALA A 1 276 ? -5.444 -10.029 19.983 1.00 96.94 276 ALA A C 1
ATOM 2102 O O . ALA A 1 276 ? -4.557 -9.188 19.850 1.00 96.94 276 ALA A O 1
ATOM 2103 N N . GLU A 1 277 ? -5.608 -11.051 19.140 1.00 97.38 277 GLU A N 1
ATOM 2104 C CA . GLU A 1 277 ? -4.756 -11.305 17.973 1.00 97.38 277 GLU A CA 1
ATOM 2105 C C . GLU A 1 277 ? -4.982 -10.270 16.862 1.00 97.38 277 GLU A C 1
ATOM 2107 O O . GLU A 1 277 ? -4.043 -9.813 16.213 1.00 97.38 277 GLU A O 1
ATOM 2112 N N . PHE A 1 278 ? -6.227 -9.836 16.671 1.00 97.62 278 PHE A N 1
ATOM 2113 C CA . PHE A 1 278 ? -6.575 -8.836 15.671 1.00 97.62 278 PHE A CA 1
ATOM 2114 C C . PHE A 1 278 ? -5.853 -7.512 15.947 1.00 97.62 278 PHE A C 1
ATOM 2116 O O . PHE A 1 278 ? -5.160 -6.986 15.072 1.00 97.62 278 PHE A O 1
ATOM 2123 N N . PHE A 1 279 ? -5.962 -7.006 17.181 1.00 97.94 279 PHE A N 1
ATOM 2124 C CA . PHE A 1 279 ? -5.320 -5.756 17.591 1.00 97.94 279 PHE A CA 1
ATOM 2125 C C . PHE A 1 279 ? -3.800 -5.884 17.742 1.00 97.94 279 PHE A C 1
ATOM 2127 O O . PHE A 1 279 ? -3.095 -4.923 17.436 1.00 97.94 279 PHE A O 1
ATOM 2134 N N . SER A 1 280 ? -3.267 -7.042 18.153 1.00 97.31 280 SER A N 1
ATOM 2135 C CA . SER A 1 280 ? -1.811 -7.245 18.182 1.00 97.31 280 SER A CA 1
ATOM 2136 C C . SER A 1 280 ? -1.218 -7.224 16.774 1.00 97.31 280 SER A C 1
ATOM 2138 O O . SER A 1 280 ? -0.185 -6.597 16.555 1.00 97.31 280 SER A O 1
ATOM 2140 N N . ALA A 1 281 ? -1.903 -7.822 15.799 1.00 96.69 281 ALA A N 1
ATOM 2141 C CA . ALA A 1 281 ? -1.478 -7.797 14.410 1.00 96.69 281 ALA A CA 1
ATOM 2142 C C . ALA A 1 281 ? -1.588 -6.391 13.788 1.00 96.69 281 ALA A C 1
ATOM 2144 O O . ALA A 1 281 ? -0.736 -6.024 12.982 1.00 96.69 281 ALA A O 1
ATOM 2145 N N . LEU A 1 282 ? -2.586 -5.583 14.175 1.00 96.81 282 LEU A N 1
ATOM 2146 C CA . LEU A 1 282 ? -2.647 -4.163 13.794 1.00 96.81 282 LEU A CA 1
ATOM 2147 C C . LEU A 1 282 ? -1.475 -3.363 14.366 1.00 96.81 282 LEU A C 1
ATOM 2149 O O . LEU A 1 282 ? -0.795 -2.651 13.629 1.00 96.81 282 LEU A O 1
ATOM 2153 N N . ALA A 1 283 ? -1.198 -3.521 15.661 1.00 96.69 283 ALA A N 1
ATOM 2154 C CA . ALA A 1 283 ? -0.070 -2.858 16.305 1.00 96.69 283 ALA A CA 1
ATOM 2155 C C . ALA A 1 283 ? 1.270 -3.283 15.675 1.00 96.69 283 ALA A C 1
ATOM 2157 O O . ALA A 1 283 ? 2.141 -2.442 15.448 1.00 96.69 283 ALA A O 1
ATOM 2158 N N . ALA A 1 284 ? 1.426 -4.567 15.335 1.00 96.94 284 ALA A N 1
ATOM 2159 C CA . ALA A 1 284 ? 2.619 -5.089 14.674 1.00 96.94 284 ALA A CA 1
ATOM 2160 C C . ALA A 1 284 ? 2.825 -4.487 13.275 1.00 96.94 284 ALA A C 1
ATOM 2162 O O . ALA A 1 284 ? 3.944 -4.097 12.944 1.00 96.94 284 ALA A O 1
ATOM 2163 N N . GLN A 1 285 ? 1.760 -4.349 12.476 1.00 95.75 285 GLN A N 1
ATOM 2164 C CA . GLN A 1 285 ? 1.822 -3.720 11.154 1.00 95.75 285 GLN A CA 1
ATOM 2165 C C . GLN A 1 285 ? 2.205 -2.234 11.243 1.00 95.75 285 GLN A C 1
ATOM 2167 O O . GLN A 1 285 ? 3.144 -1.808 10.569 1.00 95.75 285 GLN A O 1
ATOM 2172 N N . ALA A 1 286 ? 1.554 -1.467 12.126 1.00 95.88 286 ALA A N 1
ATOM 2173 C CA . ALA A 1 286 ? 1.867 -0.050 12.346 1.00 95.88 286 ALA A CA 1
ATOM 2174 C C . ALA A 1 286 ? 3.310 0.152 12.847 1.00 95.88 286 ALA A C 1
ATOM 2176 O O . ALA A 1 286 ? 4.025 1.073 12.428 1.00 95.88 286 ALA A O 1
ATOM 2177 N N . THR A 1 287 ? 3.765 -0.754 13.717 1.00 96.38 287 THR A N 1
ATOM 2178 C CA . THR A 1 287 ? 5.142 -0.798 14.215 1.00 96.38 287 THR A CA 1
ATOM 2179 C C . THR A 1 287 ? 6.120 -1.064 13.073 1.00 96.38 287 THR A C 1
ATOM 2181 O O . THR A 1 287 ? 7.073 -0.304 12.902 1.00 96.38 287 THR A O 1
ATOM 2184 N N . MET A 1 288 ? 5.872 -2.087 12.251 1.00 96.69 288 MET A N 1
ATOM 2185 C CA . MET A 1 288 ? 6.713 -2.422 11.100 1.00 96.69 288 MET A CA 1
ATOM 2186 C C . MET A 1 288 ? 6.847 -1.237 10.135 1.00 96.69 288 MET A C 1
ATOM 2188 O O . MET A 1 288 ? 7.967 -0.877 9.772 1.00 96.69 288 MET A O 1
ATOM 2192 N N . GLU A 1 289 ? 5.737 -0.589 9.773 1.00 95.69 289 GLU A N 1
ATOM 2193 C CA . GLU A 1 289 ? 5.747 0.587 8.893 1.00 95.69 289 GLU A CA 1
ATOM 2194 C C . GLU A 1 289 ? 6.588 1.727 9.485 1.00 95.69 289 GLU A C 1
ATOM 2196 O O . GLU A 1 289 ? 7.412 2.326 8.792 1.00 95.69 289 GLU A O 1
ATOM 2201 N N . THR A 1 290 ? 6.472 1.958 10.797 1.00 95.56 290 THR A N 1
ATOM 2202 C CA . THR A 1 290 ? 7.279 2.959 11.510 1.00 95.56 290 THR A CA 1
ATOM 2203 C C . THR A 1 290 ? 8.772 2.674 11.381 1.00 95.56 290 THR A C 1
ATOM 2205 O O . THR A 1 290 ? 9.542 3.589 11.082 1.00 95.56 290 THR A O 1
ATOM 2208 N N . TYR A 1 291 ? 9.198 1.425 11.597 1.00 96.50 291 TYR A N 1
ATOM 2209 C CA . TYR A 1 291 ? 10.607 1.039 11.488 1.00 96.50 291 TYR A CA 1
ATOM 2210 C C . TYR A 1 291 ? 11.127 1.151 10.055 1.00 96.50 291 TYR A C 1
ATOM 2212 O O . TYR A 1 291 ? 12.222 1.677 9.857 1.00 96.50 291 TYR A O 1
ATOM 2220 N N . VAL A 1 292 ? 10.347 0.729 9.057 1.00 98.00 292 VAL A N 1
ATOM 2221 C CA . VAL A 1 292 ? 10.726 0.868 7.643 1.00 98.00 292 VAL A CA 1
ATOM 2222 C C . VAL A 1 292 ? 10.925 2.342 7.287 1.00 98.00 292 VAL A C 1
ATOM 2224 O O . VAL A 1 292 ? 11.971 2.708 6.752 1.00 98.00 292 VAL A O 1
ATOM 2227 N N . LEU A 1 293 ? 9.980 3.212 7.651 1.00 96.12 293 LEU A N 1
ATOM 2228 C CA . LEU A 1 293 ? 10.075 4.647 7.377 1.00 96.12 293 LEU A CA 1
ATOM 2229 C C . LEU A 1 293 ? 11.209 5.328 8.160 1.00 96.12 293 LEU A C 1
ATOM 2231 O O . LEU A 1 293 ? 11.821 6.261 7.641 1.00 96.12 293 LEU A O 1
ATOM 2235 N N . ARG A 1 294 ? 11.554 4.845 9.362 1.00 95.88 294 ARG A N 1
ATOM 2236 C CA . ARG A 1 294 ? 12.752 5.291 10.096 1.00 95.88 294 ARG A CA 1
ATOM 2237 C C . ARG A 1 294 ? 14.035 4.938 9.362 1.00 95.88 294 ARG A C 1
ATOM 2239 O O . ARG A 1 294 ? 14.895 5.801 9.222 1.00 95.88 294 ARG A O 1
ATOM 2246 N N . VAL A 1 295 ? 14.164 3.698 8.888 1.00 97.50 295 VAL A N 1
ATOM 2247 C CA . VAL A 1 295 ? 15.344 3.257 8.131 1.00 97.50 295 VAL A CA 1
ATOM 2248 C C . VAL A 1 295 ? 15.469 4.071 6.849 1.00 97.50 295 VAL A C 1
ATOM 2250 O O . VAL A 1 295 ? 16.529 4.632 6.595 1.00 97.50 295 VAL A O 1
ATOM 2253 N N . VAL A 1 296 ? 14.387 4.221 6.081 1.00 97.75 296 VAL A N 1
ATOM 2254 C CA . VAL A 1 296 ? 14.392 5.033 4.855 1.00 97.75 296 VAL A CA 1
ATOM 2255 C C . VAL A 1 296 ? 14.741 6.492 5.159 1.00 97.75 296 VAL A C 1
ATOM 2257 O O . VAL A 1 296 ? 15.622 7.053 4.512 1.00 97.75 296 VAL A O 1
ATOM 2260 N N . GLY A 1 297 ? 14.118 7.098 6.172 1.00 97.19 297 GLY A N 1
ATOM 2261 C CA . GLY A 1 297 ? 14.415 8.469 6.584 1.00 97.19 297 GLY A CA 1
ATOM 2262 C C . GLY A 1 297 ? 15.872 8.651 7.017 1.00 97.19 297 GLY A C 1
ATOM 2263 O O . GLY A 1 297 ? 16.530 9.591 6.577 1.00 97.19 297 GLY A O 1
ATOM 2264 N N . PHE A 1 298 ? 16.418 7.720 7.802 1.00 97.31 298 PHE A N 1
ATOM 2265 C CA . PHE A 1 298 ? 17.834 7.709 8.170 1.00 97.31 298 PHE A CA 1
ATOM 2266 C C . PHE A 1 298 ? 18.748 7.610 6.942 1.00 97.31 298 PHE A C 1
ATOM 2268 O O . PHE A 1 298 ? 19.703 8.378 6.839 1.00 97.31 298 PHE A O 1
ATOM 2275 N N . LEU A 1 299 ? 18.446 6.719 5.991 1.00 97.62 299 LEU A N 1
ATOM 2276 C CA . LEU A 1 299 ? 19.223 6.582 4.757 1.00 97.62 299 LEU A CA 1
ATOM 2277 C C . LEU A 1 299 ? 19.209 7.874 3.927 1.00 97.62 299 LEU A C 1
ATOM 2279 O O . LEU A 1 299 ? 20.240 8.231 3.364 1.00 97.62 299 LEU A O 1
ATOM 2283 N N . LEU A 1 300 ? 18.091 8.609 3.889 1.00 97.31 300 LEU A N 1
ATOM 2284 C CA . LEU A 1 300 ? 18.014 9.919 3.229 1.00 97.31 300 LEU A CA 1
ATOM 2285 C C . LEU A 1 300 ? 18.901 10.963 3.918 1.00 97.31 300 LEU A C 1
ATOM 2287 O O . LEU A 1 300 ? 19.646 11.674 3.240 1.00 97.31 300 LEU A O 1
ATOM 2291 N N . LEU A 1 301 ? 18.863 11.035 5.254 1.00 97.19 301 LEU A N 1
ATOM 2292 C CA . LEU A 1 301 ? 19.727 11.940 6.019 1.00 97.19 301 LEU A CA 1
ATOM 2293 C C . LEU A 1 301 ? 21.207 11.592 5.821 1.00 97.19 301 LEU A C 1
ATOM 2295 O O . LEU A 1 301 ? 22.018 12.470 5.532 1.00 97.19 301 LEU A O 1
ATOM 2299 N N . TRP A 1 302 ? 21.561 10.311 5.938 1.00 96.75 302 TRP A N 1
ATOM 2300 C CA . TRP A 1 302 ? 22.927 9.833 5.741 1.00 96.75 302 TRP A CA 1
ATOM 2301 C C . TRP A 1 302 ? 23.417 10.120 4.319 1.00 96.75 302 TRP A C 1
ATOM 2303 O O . TRP A 1 302 ? 24.510 10.659 4.134 1.00 96.75 302 TRP A O 1
ATOM 2313 N N . TRP A 1 303 ? 22.583 9.856 3.311 1.00 95.69 303 TRP A N 1
ATOM 2314 C CA . TRP A 1 303 ? 22.894 10.187 1.927 1.00 95.69 303 TRP A CA 1
ATOM 2315 C C . TRP A 1 303 ? 23.157 11.687 1.757 1.00 95.69 303 TRP A C 1
ATOM 2317 O O . TRP A 1 303 ? 24.191 12.049 1.192 1.00 95.69 303 TRP A O 1
ATOM 2327 N N . ALA A 1 304 ? 22.300 12.555 2.304 1.00 96.38 304 ALA A N 1
ATOM 2328 C CA . ALA A 1 304 ? 22.481 14.005 2.246 1.00 96.38 304 ALA A CA 1
ATOM 2329 C C . ALA A 1 304 ? 23.803 14.447 2.899 1.00 96.38 304 ALA A C 1
ATOM 2331 O O . ALA A 1 304 ? 24.580 15.177 2.280 1.00 96.38 304 ALA A O 1
ATOM 2332 N N . PHE A 1 305 ? 24.128 13.934 4.091 1.00 94.81 305 PHE A N 1
ATOM 2333 C CA . PHE A 1 305 ? 25.409 14.228 4.742 1.00 94.81 305 PHE A CA 1
ATOM 2334 C C . PHE A 1 305 ? 26.618 13.717 3.952 1.00 94.81 305 PHE A C 1
ATOM 2336 O O . PHE A 1 305 ? 27.633 14.408 3.878 1.00 94.81 305 PHE A O 1
ATOM 2343 N N . SER A 1 306 ? 26.511 12.557 3.297 1.00 93.25 306 SER A N 1
ATOM 2344 C CA . SER A 1 306 ? 27.576 12.057 2.420 1.00 93.25 306 SER A CA 1
ATOM 2345 C C . SER A 1 306 ? 27.804 12.980 1.215 1.00 93.25 306 SER A C 1
ATOM 2347 O O . SER A 1 306 ? 28.935 13.134 0.759 1.00 93.25 306 SER A O 1
ATOM 2349 N N . ARG A 1 307 ? 26.743 13.627 0.701 1.00 93.69 307 ARG A N 1
ATOM 2350 C CA . ARG A 1 307 ? 26.831 14.577 -0.419 1.00 93.69 307 ARG A CA 1
ATOM 2351 C C . ARG A 1 307 ? 27.483 15.899 -0.023 1.00 93.69 307 ARG A C 1
ATOM 2353 O O . ARG A 1 307 ? 28.196 16.455 -0.848 1.00 93.69 307 ARG A O 1
ATOM 2360 N N . PHE A 1 308 ? 27.334 16.365 1.219 1.00 93.19 308 PHE A N 1
ATOM 2361 C CA . PHE A 1 308 ? 28.056 17.560 1.683 1.00 93.19 308 PHE A CA 1
ATOM 2362 C C . PHE A 1 308 ? 29.581 17.386 1.666 1.00 93.19 308 PHE A C 1
ATOM 2364 O O . PHE A 1 308 ? 30.303 18.353 1.444 1.00 93.19 308 PHE A O 1
ATOM 2371 N N . LEU A 1 309 ? 30.075 16.160 1.858 1.00 88.88 309 LEU A N 1
ATOM 2372 C CA . LEU A 1 309 ? 31.507 15.844 1.846 1.00 88.88 309 LEU A CA 1
ATOM 2373 C C . LEU A 1 309 ? 32.038 15.468 0.449 1.00 88.88 309 LEU A C 1
ATOM 2375 O O . LEU A 1 309 ? 33.251 15.397 0.254 1.00 88.88 309 LEU A O 1
ATOM 2379 N N . ALA A 1 310 ? 31.159 15.254 -0.536 1.00 88.06 310 ALA A N 1
ATOM 2380 C CA . ALA A 1 310 ? 31.536 14.822 -1.884 1.00 88.06 310 ALA A CA 1
ATOM 2381 C C . ALA A 1 310 ? 32.479 15.791 -2.632 1.00 88.06 310 ALA A C 1
ATOM 2383 O O . ALA A 1 310 ? 33.374 15.306 -3.329 1.00 88.06 310 ALA A O 1
ATOM 2384 N N . PRO A 1 311 ? 32.377 17.132 -2.495 1.00 87.75 311 PRO A N 1
ATOM 2385 C CA . PRO A 1 311 ? 33.324 18.042 -3.141 1.00 87.75 311 PRO A CA 1
ATOM 2386 C C . PRO A 1 311 ? 34.784 17.807 -2.725 1.00 87.75 311 PRO A C 1
ATOM 2388 O O . PRO A 1 311 ? 35.677 18.005 -3.544 1.00 87.75 311 PRO A O 1
ATOM 2391 N N . LEU A 1 312 ? 35.035 17.328 -1.497 1.00 85.94 312 LEU A N 1
ATOM 2392 C CA . LEU A 1 312 ? 36.386 17.017 -1.011 1.00 85.94 312 LEU A CA 1
ATOM 2393 C C . LEU A 1 312 ? 37.005 15.829 -1.758 1.00 85.94 312 LEU A C 1
ATOM 2395 O O . LEU A 1 312 ? 38.185 15.865 -2.100 1.00 85.94 312 LEU A O 1
ATOM 2399 N N . GLY A 1 313 ? 36.205 14.796 -2.041 1.00 84.62 313 GLY A N 1
ATOM 2400 C CA . GLY A 1 313 ? 36.656 13.624 -2.792 1.00 84.62 313 GLY A CA 1
ATOM 2401 C C . GLY A 1 313 ? 36.999 13.980 -4.235 1.00 84.62 313 GLY A C 1
ATOM 2402 O O . GLY A 1 313 ? 38.090 13.668 -4.705 1.00 84.62 313 GLY A O 1
ATOM 2403 N N . VAL A 1 314 ? 36.115 14.722 -4.911 1.00 85.38 314 VAL A N 1
ATOM 2404 C CA . VAL A 1 314 ? 36.360 15.160 -6.296 1.00 85.38 314 VAL A CA 1
ATOM 2405 C C . VAL A 1 314 ? 37.548 16.125 -6.378 1.00 85.38 314 VAL A C 1
ATOM 2407 O O . VAL A 1 314 ? 38.324 16.059 -7.327 1.00 85.38 314 VAL A O 1
ATOM 2410 N N . ALA A 1 315 ? 37.748 16.984 -5.374 1.00 83.69 315 ALA A N 1
ATOM 2411 C CA . ALA A 1 315 ? 38.921 17.852 -5.314 1.00 83.69 315 ALA A CA 1
ATOM 2412 C C . ALA A 1 315 ? 40.235 17.058 -5.187 1.00 83.69 315 ALA A C 1
ATOM 2414 O O . ALA A 1 315 ? 41.229 17.423 -5.815 1.00 83.69 315 ALA A O 1
ATOM 2415 N N . ALA A 1 316 ? 40.253 15.959 -4.427 1.00 84.06 316 ALA A N 1
ATOM 2416 C CA . ALA A 1 316 ? 41.439 15.114 -4.294 1.00 84.06 316 ALA A CA 1
ATOM 2417 C C . ALA A 1 316 ? 41.785 14.351 -5.580 1.00 84.06 316 ALA A C 1
ATOM 2419 O O . ALA A 1 316 ? 42.961 14.132 -5.865 1.00 84.06 316 ALA A O 1
ATOM 2420 N N . GLU A 1 317 ? 40.789 14.017 -6.404 1.00 84.12 317 GLU A N 1
ATOM 2421 C CA . GLU A 1 317 ? 41.013 13.398 -7.716 1.00 84.12 317 GLU A CA 1
ATOM 2422 C C . GLU A 1 317 ? 41.777 14.298 -8.696 1.00 84.12 317 GLU A C 1
ATOM 2424 O O . GLU A 1 317 ? 42.404 13.800 -9.634 1.00 84.12 317 GLU A O 1
ATOM 2429 N N . CYS A 1 318 ? 41.781 15.614 -8.465 1.00 81.81 318 CYS A N 1
ATOM 2430 C CA . CYS A 1 318 ? 42.543 16.572 -9.263 1.00 81.81 318 CYS A CA 1
ATOM 2431 C C . CYS A 1 318 ? 44.060 16.516 -8.999 1.00 81.81 318 CYS A C 1
ATOM 2433 O O . CYS A 1 318 ? 44.822 17.149 -9.733 1.00 81.81 318 CYS A O 1
ATOM 2435 N N . VAL A 1 319 ? 44.523 15.774 -7.983 1.00 83.44 319 VAL A N 1
ATOM 2436 C CA . VAL A 1 319 ? 45.952 15.633 -7.665 1.00 83.44 319 VAL A CA 1
ATOM 2437 C C . VAL A 1 319 ? 46.632 14.682 -8.666 1.00 83.44 319 VAL A C 1
ATOM 2439 O O . VAL A 1 319 ? 46.214 13.527 -8.802 1.00 83.44 319 VAL A O 1
ATOM 2442 N N . PRO A 1 320 ? 47.704 15.108 -9.364 1.00 80.44 320 PRO A N 1
ATOM 2443 C CA . PRO A 1 320 ? 48.434 14.245 -10.292 1.00 80.44 320 PRO A CA 1
ATOM 2444 C C . PRO A 1 320 ? 48.955 12.963 -9.621 1.00 80.44 320 PRO A C 1
ATOM 2446 O O . PRO A 1 320 ? 49.400 12.991 -8.477 1.00 80.44 320 PRO A O 1
ATOM 2449 N N . CYS A 1 321 ? 48.930 11.844 -10.354 1.00 80.25 321 CYS A N 1
ATOM 2450 C CA . CYS A 1 321 ? 49.419 10.509 -9.962 1.00 80.25 321 CYS A CA 1
ATOM 2451 C C . CYS A 1 321 ? 48.671 9.805 -8.809 1.00 80.25 321 CYS A C 1
ATOM 2453 O O . CYS A 1 321 ? 48.449 8.603 -8.903 1.00 80.25 321 CYS 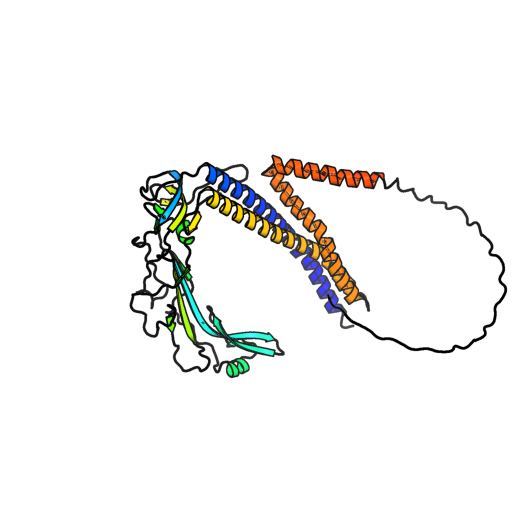A O 1
ATOM 2455 N N . LEU A 1 322 ? 48.253 10.521 -7.761 1.00 80.62 322 LEU A N 1
ATOM 2456 C CA . LEU A 1 322 ? 47.580 9.959 -6.577 1.00 80.62 322 LEU A CA 1
ATOM 2457 C C . LEU A 1 322 ? 46.055 10.154 -6.577 1.00 80.62 322 LEU A C 1
ATOM 2459 O O . LEU A 1 322 ? 45.362 9.549 -5.761 1.00 80.62 322 LEU A O 1
ATOM 2463 N N . GLY A 1 323 ? 45.529 10.980 -7.485 1.00 78.62 323 GLY A N 1
ATOM 2464 C CA . GLY A 1 323 ? 44.138 11.431 -7.488 1.00 78.62 323 GLY A CA 1
ATOM 2465 C C . GLY A 1 323 ? 43.081 10.325 -7.387 1.00 78.62 323 GLY A C 1
ATOM 2466 O O . GLY A 1 323 ? 42.252 10.409 -6.487 1.00 78.62 323 GLY A O 1
ATOM 2467 N N . PRO A 1 324 ? 43.095 9.274 -8.229 1.00 81.56 324 PRO A N 1
ATOM 2468 C CA . PRO A 1 324 ? 42.072 8.226 -8.168 1.00 81.56 324 PRO A CA 1
ATOM 2469 C C . PRO A 1 324 ? 42.039 7.483 -6.823 1.00 81.56 324 PRO A C 1
ATOM 2471 O O . PRO A 1 324 ? 40.973 7.306 -6.241 1.00 81.56 324 PRO A O 1
ATOM 2474 N N . LEU A 1 325 ? 43.210 7.134 -6.278 1.00 83.88 325 LEU A N 1
ATOM 2475 C CA . LEU A 1 325 ? 43.328 6.442 -4.989 1.00 83.88 325 LEU A CA 1
ATOM 2476 C C . LEU A 1 325 ? 42.869 7.330 -3.817 1.00 83.88 325 LEU A C 1
ATOM 2478 O O . LEU A 1 325 ? 42.182 6.875 -2.899 1.00 83.88 325 LEU A O 1
ATOM 2482 N N . LEU A 1 326 ? 43.238 8.615 -3.844 1.00 82.44 326 LEU A N 1
ATOM 2483 C CA . LEU A 1 326 ? 42.824 9.589 -2.830 1.00 82.44 326 LEU A CA 1
ATOM 2484 C C . LEU A 1 326 ? 41.327 9.907 -2.927 1.00 82.44 326 LEU A C 1
ATOM 2486 O O . LEU A 1 326 ? 40.651 10.013 -1.910 1.00 82.44 326 LEU A O 1
ATOM 2490 N N . GLY A 1 327 ? 40.791 10.008 -4.141 1.00 81.44 327 GLY A N 1
ATOM 2491 C CA . GLY A 1 327 ? 39.372 10.221 -4.392 1.00 81.44 327 GLY A CA 1
ATOM 2492 C C . GLY A 1 327 ? 38.515 9.093 -3.834 1.00 81.44 327 GLY A C 1
ATOM 2493 O O . GLY A 1 327 ? 37.611 9.344 -3.039 1.00 81.44 327 GLY A O 1
ATOM 2494 N N . GLU A 1 328 ? 38.811 7.844 -4.198 1.00 84.69 328 GLU A N 1
ATOM 2495 C CA . GLU A 1 328 ? 38.051 6.676 -3.732 1.00 84.69 328 GLU A CA 1
ATOM 2496 C C . GLU A 1 328 ? 38.109 6.518 -2.207 1.00 84.69 328 GLU A C 1
ATOM 2498 O O . GLU A 1 328 ? 37.080 6.287 -1.5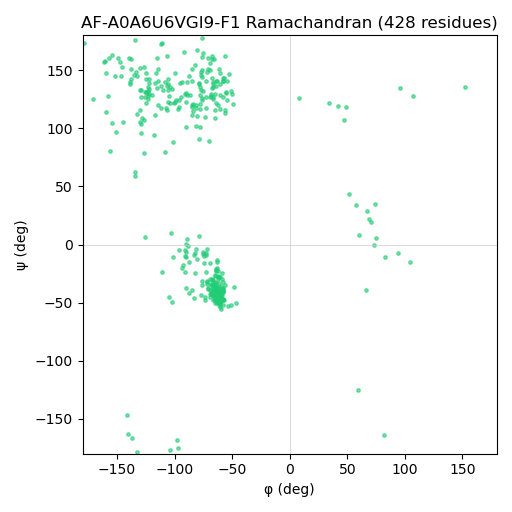65 1.00 84.69 328 GLU A O 1
ATOM 2503 N N . SER A 1 329 ? 39.285 6.724 -1.605 1.00 86.75 329 SER A N 1
ATOM 2504 C CA . SER A 1 329 ? 39.444 6.646 -0.148 1.00 86.75 329 SER A CA 1
ATOM 2505 C C . SER A 1 329 ? 38.695 7.760 0.587 1.00 86.75 329 SER A C 1
ATOM 2507 O O . SER A 1 329 ? 38.017 7.478 1.576 1.00 86.75 329 SER A O 1
ATOM 2509 N N . ILE A 1 330 ? 38.726 9.004 0.096 1.00 87.25 330 ILE A N 1
ATOM 2510 C CA . ILE A 1 330 ? 37.975 10.112 0.704 1.00 87.25 330 ILE A CA 1
ATOM 2511 C C . ILE A 1 330 ? 36.469 9.892 0.576 1.00 87.25 330 ILE A C 1
ATOM 2513 O O . ILE A 1 330 ? 35.758 10.133 1.547 1.00 87.25 330 ILE A O 1
ATOM 2517 N N . HIS A 1 331 ? 35.964 9.393 -0.556 1.00 84.06 331 HIS A N 1
ATOM 2518 C CA . HIS A 1 331 ? 34.538 9.073 -0.688 1.00 84.06 331 HIS A CA 1
ATOM 2519 C C . HIS A 1 331 ? 34.109 7.961 0.280 1.00 84.06 331 HIS A C 1
ATOM 2521 O O . HIS A 1 331 ? 33.053 8.071 0.910 1.00 84.06 331 HIS A O 1
ATOM 2527 N N . ALA A 1 332 ? 34.933 6.922 0.446 1.00 86.69 332 ALA A N 1
ATOM 2528 C CA . ALA A 1 332 ? 34.672 5.856 1.408 1.00 86.69 332 ALA A CA 1
ATOM 2529 C C . ALA A 1 332 ? 34.651 6.395 2.848 1.00 86.69 332 ALA A C 1
ATOM 2531 O O . ALA A 1 332 ? 33.682 6.181 3.576 1.00 86.69 332 ALA A O 1
ATOM 2532 N N . ILE A 1 333 ? 35.670 7.165 3.246 1.00 89.31 333 ILE A N 1
ATOM 2533 C CA . ILE A 1 333 ? 35.760 7.767 4.584 1.00 89.31 333 ILE A CA 1
ATOM 2534 C C . ILE A 1 333 ? 34.597 8.735 4.824 1.00 89.31 333 ILE A C 1
ATOM 2536 O O . ILE A 1 333 ? 33.956 8.676 5.872 1.00 89.31 333 ILE A O 1
ATOM 2540 N N . ALA A 1 334 ? 34.274 9.589 3.852 1.00 88.06 334 ALA A N 1
ATOM 2541 C CA . ALA A 1 334 ? 33.157 10.523 3.925 1.00 88.06 334 ALA A CA 1
ATOM 2542 C C . ALA A 1 334 ? 31.820 9.803 4.146 1.00 88.06 334 ALA A C 1
ATOM 2544 O O . ALA A 1 334 ? 30.985 10.278 4.917 1.00 88.06 334 ALA A O 1
ATOM 2545 N N . CYS A 1 335 ? 31.621 8.636 3.528 1.00 88.31 335 CYS A N 1
ATOM 2546 C CA . CYS A 1 335 ? 30.449 7.798 3.761 1.00 88.31 335 CYS A CA 1
ATOM 2547 C C . CYS A 1 335 ? 30.353 7.359 5.234 1.00 88.31 335 CYS A C 1
ATOM 2549 O O . CYS A 1 335 ? 29.319 7.554 5.866 1.00 88.31 335 CYS A O 1
ATOM 2551 N N . PHE A 1 336 ? 31.437 6.865 5.837 1.00 90.38 336 PHE A N 1
ATOM 2552 C CA . PHE A 1 336 ? 31.418 6.460 7.249 1.00 90.38 336 PHE A CA 1
ATOM 2553 C C . PHE A 1 336 ? 31.291 7.645 8.213 1.00 90.38 336 PHE A C 1
ATOM 2555 O O . PHE A 1 336 ? 30.507 7.594 9.160 1.00 90.38 336 PHE A O 1
ATOM 2562 N N . VAL A 1 337 ? 32.014 8.738 7.961 1.00 91.88 337 VAL A N 1
ATOM 2563 C CA . VAL A 1 337 ? 31.995 9.933 8.817 1.00 91.88 337 VAL A CA 1
ATOM 2564 C C . VAL A 1 337 ? 30.627 10.618 8.789 1.00 91.88 337 VAL A C 1
ATOM 2566 O O . VAL A 1 337 ? 30.160 11.082 9.826 1.00 91.88 337 VAL A O 1
ATOM 2569 N N . SER A 1 338 ? 29.947 10.632 7.637 1.00 92.88 338 SER A N 1
ATOM 2570 C CA . SER A 1 338 ? 28.600 11.211 7.493 1.00 92.88 338 SER A CA 1
ATOM 2571 C C . SER A 1 338 ? 27.494 10.421 8.201 1.00 92.88 338 SER A C 1
ATOM 2573 O O . SER A 1 338 ? 26.421 10.973 8.452 1.00 92.88 338 SER A O 1
ATOM 2575 N N . CYS A 1 339 ? 27.747 9.169 8.590 1.00 93.88 339 CYS A N 1
ATOM 2576 C CA . CYS A 1 339 ? 26.793 8.371 9.358 1.00 93.88 339 CYS A CA 1
ATOM 2577 C C . CYS A 1 339 ? 26.519 8.991 10.739 1.00 93.88 339 CYS A C 1
ATOM 2579 O O . CYS A 1 339 ? 25.367 9.065 11.157 1.00 93.88 339 CYS A O 1
ATOM 2581 N N . LEU A 1 340 ? 27.543 9.520 11.425 1.00 92.50 340 LEU A N 1
ATOM 2582 C CA . LEU A 1 340 ? 27.381 10.137 12.750 1.00 92.50 340 LEU A CA 1
ATOM 2583 C C . LEU A 1 340 ? 26.404 11.328 12.759 1.00 92.50 340 LEU A C 1
ATOM 2585 O O . LEU A 1 340 ? 25.452 11.287 13.544 1.00 92.50 340 LEU A O 1
ATOM 2589 N N . PRO A 1 341 ? 26.577 12.378 11.927 1.00 92.00 341 PRO A N 1
ATOM 2590 C CA . PRO A 1 341 ? 25.620 13.479 11.877 1.00 92.00 341 PRO A CA 1
ATOM 2591 C C . PRO A 1 341 ? 24.246 13.029 11.361 1.00 92.00 341 PRO A C 1
ATOM 2593 O O . PRO A 1 341 ? 23.236 13.534 11.847 1.00 92.00 341 PRO A O 1
ATOM 2596 N N . GLY A 1 342 ? 24.181 12.036 10.462 1.00 93.44 342 GLY A N 1
ATOM 2597 C CA . GLY A 1 342 ? 22.920 11.415 10.039 1.00 93.44 342 GLY A CA 1
ATOM 2598 C C . GLY A 1 342 ? 22.163 10.760 11.200 1.00 93.44 342 GLY A C 1
ATOM 2599 O O . GLY A 1 342 ? 20.984 11.047 11.408 1.00 93.44 342 GLY A O 1
ATOM 2600 N N . CYS A 1 343 ? 22.849 9.949 12.008 1.00 93.00 343 CYS A N 1
ATOM 2601 C CA . CYS A 1 343 ? 22.309 9.321 13.215 1.00 93.00 343 CYS A CA 1
ATOM 2602 C C . CYS A 1 343 ? 21.874 10.367 14.244 1.00 93.00 343 CYS A C 1
ATOM 2604 O O . CYS A 1 343 ? 20.768 10.283 14.772 1.00 93.00 343 CYS A O 1
ATOM 2606 N N . ALA A 1 344 ? 22.719 11.366 14.513 1.00 91.56 344 ALA A N 1
ATOM 2607 C CA . ALA A 1 344 ? 22.414 12.433 15.463 1.00 91.56 344 ALA A CA 1
ATOM 2608 C C . ALA A 1 344 ? 21.171 13.229 15.039 1.00 91.56 344 ALA A C 1
ATOM 2610 O O . ALA A 1 344 ? 20.294 13.488 15.859 1.00 91.56 344 ALA A O 1
ATOM 2611 N N . CYS A 1 345 ? 21.060 13.560 13.751 1.00 92.81 345 CYS A N 1
ATOM 2612 C CA . CYS A 1 345 ? 19.897 14.240 13.192 1.00 92.81 345 CYS A CA 1
ATOM 2613 C C . CYS A 1 345 ? 18.636 13.364 13.277 1.00 92.81 345 CYS A C 1
ATOM 2615 O O . CYS A 1 345 ? 17.605 13.828 13.761 1.00 92.81 345 CYS A O 1
ATOM 2617 N N . CYS A 1 346 ? 18.730 12.083 12.904 1.00 93.38 346 CYS A N 1
ATOM 2618 C CA . CYS A 1 346 ? 17.622 11.131 12.999 1.00 93.38 346 CYS A CA 1
ATOM 2619 C C . CYS A 1 346 ? 17.100 11.008 14.439 1.00 93.38 346 CYS A C 1
ATOM 2621 O O . CYS A 1 346 ? 15.906 11.173 14.684 1.00 93.38 346 CYS A O 1
ATOM 2623 N N . LEU A 1 347 ? 17.992 10.761 15.403 1.00 91.88 347 LEU A N 1
ATOM 2624 C CA . LEU A 1 347 ? 17.640 10.661 16.822 1.00 91.88 347 LEU A CA 1
ATOM 2625 C C . LEU A 1 347 ? 17.108 11.985 17.375 1.00 91.88 347 LEU A C 1
ATOM 2627 O 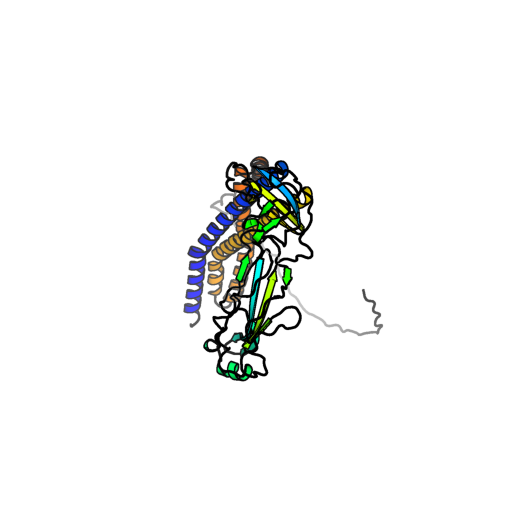O . LEU A 1 347 ? 16.182 11.973 18.181 1.00 91.88 347 LEU A O 1
ATOM 2631 N N . GLY A 1 348 ? 17.657 13.116 16.926 1.00 91.06 348 GLY A N 1
ATOM 2632 C CA . GLY A 1 348 ? 17.190 14.447 17.301 1.00 91.06 348 GLY A CA 1
ATOM 2633 C C . GLY A 1 348 ? 15.741 14.684 16.885 1.00 91.06 348 GLY A C 1
ATOM 2634 O O . GLY A 1 348 ? 14.917 15.040 17.723 1.00 91.06 348 GLY A O 1
ATOM 2635 N N . VAL A 1 349 ? 15.404 14.421 15.618 1.00 93.44 349 VAL A N 1
ATOM 2636 C CA . VAL A 1 349 ? 14.027 14.558 15.112 1.00 93.44 349 VAL A CA 1
ATOM 2637 C C . VAL A 1 349 ? 13.074 13.637 15.875 1.00 93.44 349 VAL A C 1
ATOM 2639 O O . VAL A 1 349 ? 12.037 14.095 16.358 1.00 93.44 349 VAL A O 1
ATOM 2642 N N . VAL A 1 350 ? 13.441 12.362 16.045 1.00 90.81 350 VAL A N 1
ATOM 2643 C CA . VAL A 1 350 ? 12.611 11.388 16.773 1.00 90.81 350 VAL A CA 1
ATOM 2644 C C . VAL A 1 350 ? 12.402 11.816 18.227 1.00 90.81 350 VAL A C 1
ATOM 2646 O O . VAL A 1 350 ? 11.271 11.834 18.713 1.00 90.81 350 VAL A O 1
ATOM 2649 N N . GLY A 1 351 ? 13.474 12.225 18.907 1.00 89.06 351 GLY A N 1
ATOM 2650 C CA . GLY A 1 351 ? 13.438 12.676 20.295 1.00 89.06 351 GLY A CA 1
ATOM 2651 C C . GLY A 1 351 ? 12.554 13.905 20.496 1.00 89.06 351 GLY A C 1
ATOM 2652 O O . GLY A 1 351 ? 11.742 13.925 21.419 1.00 89.06 351 GLY A O 1
ATOM 2653 N N . VAL A 1 352 ? 12.647 14.901 19.610 1.00 90.75 352 VAL A N 1
ATOM 2654 C CA . VAL A 1 352 ? 11.813 16.114 19.672 1.00 90.75 352 VAL A CA 1
ATOM 2655 C C . VAL A 1 352 ? 10.329 15.771 19.542 1.00 90.75 352 VAL A C 1
ATOM 2657 O O . VAL A 1 352 ? 9.519 16.237 20.349 1.00 90.75 352 VAL A O 1
ATOM 2660 N N . VAL A 1 353 ? 9.956 14.916 18.584 1.00 91.81 353 VAL A N 1
ATOM 2661 C CA . VAL A 1 353 ? 8.554 14.494 18.432 1.00 91.81 353 VAL A CA 1
ATOM 2662 C C . VAL A 1 353 ? 8.081 13.712 19.657 1.00 91.81 353 VAL A C 1
ATOM 2664 O O . VAL A 1 353 ? 6.973 13.934 20.149 1.00 91.81 353 VAL A O 1
ATOM 2667 N N . TRP A 1 354 ? 8.924 12.836 20.205 1.00 92.38 354 TRP A N 1
ATOM 2668 C CA . TRP A 1 354 ? 8.588 12.054 21.393 1.00 92.38 354 TRP A CA 1
ATOM 2669 C C . TRP A 1 354 ? 8.431 12.913 22.646 1.00 92.38 354 TRP A C 1
ATOM 2671 O O . TRP A 1 354 ? 7.557 12.619 23.451 1.00 92.38 354 TRP A O 1
ATOM 2681 N N . VAL A 1 355 ? 9.182 14.002 22.814 1.00 91.00 355 VAL A N 1
ATOM 2682 C CA . VAL A 1 355 ? 8.924 14.957 23.908 1.00 91.00 355 VAL A CA 1
ATOM 2683 C C . VAL A 1 355 ? 7.547 15.600 23.766 1.00 91.00 355 VAL A C 1
ATOM 2685 O O . VAL A 1 355 ? 6.814 15.686 24.749 1.00 91.00 355 VAL A O 1
ATOM 2688 N N . ALA A 1 356 ? 7.168 16.007 22.553 1.00 90.88 356 ALA A N 1
ATOM 2689 C CA . ALA A 1 356 ? 5.890 16.672 22.312 1.00 90.88 356 ALA A CA 1
ATOM 2690 C C . ALA A 1 356 ? 4.677 15.729 22.426 1.00 90.88 356 ALA A C 1
ATOM 2692 O O . ALA A 1 356 ? 3.604 16.158 22.848 1.00 90.88 356 ALA A O 1
ATOM 2693 N N . MET A 1 357 ? 4.824 14.458 22.036 1.00 91.44 357 MET A N 1
ATOM 2694 C CA . MET A 1 357 ? 3.701 13.512 21.918 1.00 91.44 357 MET A CA 1
ATOM 2695 C C . MET A 1 357 ? 3.703 12.386 22.960 1.00 91.44 357 MET A C 1
ATOM 2697 O O . MET A 1 357 ? 2.654 11.815 23.255 1.00 91.44 357 MET A O 1
ATOM 2701 N N . ARG A 1 358 ? 4.865 12.059 23.532 1.00 90.69 358 ARG A N 1
ATOM 2702 C CA . ARG A 1 358 ? 5.073 11.032 24.566 1.00 90.69 358 ARG A CA 1
ATOM 2703 C C . ARG A 1 358 ? 5.982 11.579 25.681 1.00 90.69 358 ARG A C 1
ATOM 2705 O O . ARG A 1 358 ? 7.027 10.986 25.947 1.00 90.69 358 ARG A O 1
ATOM 2712 N N . PRO A 1 359 ? 5.614 12.681 26.364 1.00 88.94 359 PRO A N 1
ATOM 2713 C CA . PRO A 1 359 ? 6.507 13.385 27.293 1.00 88.94 359 PRO A CA 1
ATOM 2714 C C . PRO A 1 359 ? 7.070 12.487 28.403 1.00 88.94 359 PRO A C 1
ATOM 2716 O O . PRO A 1 359 ? 8.237 12.620 28.759 1.00 88.94 359 PRO A O 1
ATOM 2719 N N . MET A 1 360 ? 6.283 11.516 28.883 1.00 88.38 360 MET A N 1
ATOM 2720 C CA . MET A 1 360 ? 6.703 10.545 29.907 1.00 88.38 360 MET A CA 1
ATOM 2721 C C . MET A 1 360 ? 7.838 9.614 29.455 1.00 88.38 360 MET A C 1
ATOM 2723 O O . MET A 1 360 ? 8.536 9.062 30.294 1.00 88.38 360 MET A O 1
ATOM 2727 N N . VAL A 1 361 ? 8.034 9.440 28.146 1.00 87.75 361 VAL A N 1
ATOM 2728 C CA . VAL A 1 361 ? 9.126 8.641 27.566 1.00 87.75 361 VAL A CA 1
ATOM 2729 C C . VAL A 1 361 ? 10.208 9.556 26.989 1.00 87.75 361 VAL A C 1
ATOM 2731 O O . VAL A 1 361 ? 11.393 9.357 27.245 1.00 87.75 361 VAL A O 1
ATOM 2734 N N . GLY A 1 362 ? 9.809 10.595 26.250 1.00 86.50 362 GLY A N 1
ATOM 2735 C CA . GLY A 1 362 ? 10.721 11.508 25.567 1.00 86.50 362 GLY A CA 1
ATOM 2736 C C . GLY A 1 362 ? 11.594 12.331 26.516 1.00 86.50 362 GLY A C 1
ATOM 2737 O O . GLY A 1 362 ? 12.802 12.412 26.305 1.00 86.50 362 GLY A O 1
ATOM 2738 N N . ILE A 1 363 ? 11.020 12.908 27.581 1.00 89.69 363 ILE A N 1
ATOM 2739 C CA . ILE A 1 363 ? 11.777 13.759 28.517 1.00 89.69 363 ILE A CA 1
ATOM 2740 C C . ILE A 1 363 ? 12.855 12.946 29.255 1.00 89.69 363 ILE A C 1
ATOM 2742 O O . ILE A 1 363 ? 14.016 13.364 29.215 1.00 89.69 363 ILE A O 1
ATOM 2746 N N . PRO A 1 364 ? 12.554 11.776 29.861 1.00 88.31 364 PRO A N 1
ATOM 2747 C CA . PRO A 1 364 ? 13.590 10.949 30.479 1.00 88.31 364 PRO A CA 1
ATOM 2748 C C . PRO A 1 364 ? 14.694 10.523 29.507 1.00 88.31 364 PRO A C 1
ATOM 2750 O O . PRO A 1 364 ? 15.864 10.537 29.884 1.00 88.31 364 PRO A O 1
ATOM 2753 N N . MET A 1 365 ? 14.356 10.200 28.251 1.00 83.50 365 MET A N 1
ATOM 2754 C CA . MET A 1 365 ? 15.358 9.844 27.241 1.00 83.50 365 MET A CA 1
ATOM 2755 C C . MET A 1 365 ? 16.312 11.003 26.926 1.00 83.50 365 MET A C 1
ATOM 2757 O O . MET A 1 365 ? 17.526 10.795 26.889 1.00 83.50 365 MET A O 1
ATOM 2761 N N . ILE A 1 366 ? 15.797 12.224 26.738 1.00 84.12 366 ILE A N 1
ATOM 2762 C CA . ILE A 1 366 ? 16.650 13.394 26.479 1.00 84.12 366 ILE A CA 1
ATOM 2763 C C . ILE A 1 366 ? 17.498 13.741 27.705 1.00 84.12 366 ILE A C 1
ATOM 2765 O O . ILE A 1 366 ? 18.687 14.019 27.560 1.00 84.12 366 ILE A O 1
ATOM 2769 N N . LEU A 1 367 ? 16.932 13.692 28.914 1.00 86.50 367 LEU A N 1
ATOM 2770 C CA . LEU A 1 367 ? 17.695 13.940 30.140 1.00 86.50 367 LEU A CA 1
ATOM 2771 C C . LEU A 1 367 ? 18.828 12.923 30.313 1.00 86.50 367 LEU A C 1
ATOM 2773 O O . LEU A 1 367 ? 19.958 13.315 30.595 1.00 86.50 367 LEU A O 1
ATOM 2777 N N . ALA A 1 368 ? 18.559 11.636 30.080 1.00 84.31 368 ALA A N 1
ATOM 2778 C CA . ALA A 1 368 ? 19.584 10.598 30.112 1.00 84.31 368 ALA A CA 1
ATOM 2779 C C . ALA A 1 368 ? 20.692 10.854 29.075 1.00 84.31 368 ALA A C 1
ATOM 2781 O O . ALA A 1 368 ? 21.877 10.732 29.396 1.00 84.31 368 ALA A O 1
ATOM 2782 N N . PHE A 1 369 ? 20.329 11.264 27.855 1.00 82.69 369 PHE A N 1
ATOM 2783 C CA . PHE A 1 369 ? 21.292 11.650 26.821 1.00 82.69 369 PHE A CA 1
ATOM 2784 C C . PHE A 1 369 ? 22.163 12.842 27.252 1.00 82.69 369 PHE A C 1
ATOM 2786 O O . PHE A 1 369 ? 23.387 12.765 27.179 1.00 82.69 369 PHE A O 1
ATOM 2793 N N . LEU A 1 370 ? 21.562 13.924 27.758 1.00 83.56 370 LEU A N 1
ATOM 2794 C CA . LEU A 1 370 ? 22.298 15.117 28.192 1.00 83.56 370 LEU A CA 1
ATOM 2795 C C . LEU A 1 370 ? 23.227 14.829 29.380 1.00 83.56 370 LEU A C 1
ATOM 2797 O O . LEU A 1 370 ? 24.358 15.311 29.396 1.00 83.56 370 LEU A O 1
ATOM 2801 N N . LEU A 1 371 ? 22.789 14.017 30.348 1.00 87.06 371 LEU A N 1
ATOM 2802 C CA . LEU A 1 371 ? 23.595 13.645 31.516 1.00 87.06 371 LEU A CA 1
ATOM 2803 C C . LEU A 1 371 ? 24.790 12.761 31.138 1.00 87.06 371 LEU A C 1
ATOM 2805 O O . LEU A 1 371 ? 25.901 12.993 31.611 1.00 87.06 371 LEU A O 1
ATOM 2809 N N . THR A 1 372 ? 24.588 11.768 30.270 1.00 81.56 372 THR A N 1
ATOM 2810 C CA . THR A 1 372 ? 25.656 10.845 29.856 1.00 81.56 372 THR A CA 1
ATOM 2811 C C . THR A 1 372 ? 26.644 11.509 28.899 1.00 81.56 372 THR A C 1
ATOM 2813 O O . THR A 1 372 ? 27.854 11.451 29.121 1.00 81.56 372 THR A O 1
ATOM 2816 N N . PHE A 1 373 ? 26.150 12.197 27.869 1.00 79.56 373 PHE A N 1
ATOM 2817 C CA . PHE A 1 373 ? 26.991 12.847 26.867 1.00 79.56 373 PHE A CA 1
ATOM 2818 C C . PHE A 1 373 ? 27.660 14.115 27.412 1.00 79.56 373 PHE A C 1
ATOM 2820 O O . PHE A 1 373 ? 28.871 14.293 27.269 1.00 79.56 373 PHE A O 1
ATOM 2827 N N . GLY A 1 374 ? 26.903 14.962 28.116 1.00 79.00 374 GLY A N 1
ATOM 2828 C CA . GLY A 1 374 ? 27.428 16.153 28.786 1.00 79.00 374 GLY A CA 1
ATOM 2829 C C . GLY A 1 374 ? 28.399 15.805 29.915 1.00 79.00 374 GLY A C 1
ATOM 2830 O O . GLY A 1 374 ? 29.449 16.435 30.034 1.00 79.00 374 GLY A O 1
ATOM 2831 N N . GLY A 1 375 ? 28.115 14.749 30.687 1.00 79.75 375 GLY A N 1
ATOM 2832 C CA . GLY A 1 375 ? 29.030 14.220 31.700 1.00 79.75 375 GLY A CA 1
ATOM 2833 C C . GLY A 1 375 ? 30.335 13.685 31.104 1.00 79.75 375 GLY A C 1
ATOM 2834 O O . GLY A 1 375 ? 31.413 13.980 31.622 1.00 79.75 375 GLY A O 1
ATOM 2835 N N . TYR A 1 376 ? 30.266 12.965 29.978 1.00 81.62 376 TYR A N 1
ATOM 2836 C CA . TYR A 1 376 ? 31.447 12.476 29.261 1.00 81.62 376 TYR A CA 1
ATOM 2837 C C . TYR A 1 376 ? 32.311 13.619 28.707 1.00 81.62 376 TYR A C 1
ATOM 2839 O O . TYR A 1 376 ? 33.530 13.616 28.901 1.00 81.62 376 TYR A O 1
ATOM 2847 N N . ILE A 1 377 ? 31.698 14.621 28.066 1.00 84.94 377 ILE A N 1
ATOM 2848 C CA . ILE A 1 377 ? 32.409 15.811 27.577 1.00 84.94 377 ILE A CA 1
ATOM 2849 C C . ILE A 1 377 ? 33.029 16.573 28.749 1.00 84.94 377 ILE A C 1
ATOM 2851 O O . ILE A 1 377 ? 34.223 16.859 28.716 1.00 84.94 377 ILE A O 1
ATOM 2855 N N . GLY A 1 378 ? 32.271 16.824 29.820 1.00 82.69 378 GLY A N 1
ATOM 2856 C CA . GLY A 1 378 ? 32.776 17.488 31.022 1.00 82.69 378 GLY A CA 1
ATOM 2857 C C . GLY A 1 378 ? 33.952 16.744 31.665 1.00 82.69 378 GLY A C 1
ATOM 2858 O O . GLY A 1 378 ? 34.929 17.364 32.082 1.00 82.69 378 GLY A O 1
ATOM 2859 N N . PHE A 1 379 ? 33.921 15.409 31.685 1.00 82.38 379 PHE A N 1
ATOM 2860 C CA . PHE A 1 379 ? 35.031 14.576 32.154 1.00 82.38 379 PHE A CA 1
ATOM 2861 C C . PHE A 1 379 ? 36.265 14.654 31.240 1.00 82.38 379 PHE A C 1
ATOM 2863 O O . PHE A 1 379 ? 37.391 14.752 31.730 1.00 82.38 379 PHE A O 1
ATOM 2870 N N . ARG A 1 380 ? 36.079 14.643 29.913 1.00 85.38 380 ARG A N 1
ATOM 2871 C CA . ARG A 1 380 ? 37.174 14.781 28.935 1.00 85.38 380 ARG A CA 1
ATOM 2872 C C . ARG A 1 380 ? 37.796 16.175 28.977 1.00 85.38 380 ARG A C 1
ATOM 2874 O O . ARG A 1 380 ? 39.019 16.273 28.970 1.00 85.38 380 ARG A O 1
ATOM 2881 N N . MET A 1 381 ? 36.981 17.221 29.107 1.00 82.56 381 MET A N 1
ATOM 2882 C CA . MET A 1 381 ? 37.439 18.602 29.280 1.00 82.56 381 MET A CA 1
ATOM 2883 C C . MET A 1 381 ? 38.171 18.800 30.609 1.00 82.56 381 MET A C 1
ATOM 2885 O O . MET A 1 381 ? 39.152 19.523 30.647 1.00 82.56 381 MET A O 1
ATOM 2889 N N . ARG A 1 382 ? 37.770 18.108 31.685 1.00 80.81 382 ARG A N 1
ATOM 2890 C CA . ARG A 1 382 ? 38.523 18.102 32.954 1.00 80.81 382 ARG A CA 1
ATOM 2891 C C . ARG A 1 382 ? 39.877 17.395 32.861 1.00 80.81 382 ARG A C 1
ATOM 2893 O O . ARG A 1 382 ? 40.785 17.747 33.603 1.00 80.81 382 ARG A O 1
ATOM 2900 N N . LYS A 1 383 ? 40.016 16.390 31.988 1.00 72.44 383 LYS A N 1
ATOM 2901 C CA . LYS A 1 383 ? 41.291 15.687 31.750 1.00 72.44 383 LYS A CA 1
ATOM 2902 C C . LYS A 1 383 ? 42.220 16.421 30.781 1.00 72.44 383 LYS A C 1
ATOM 2904 O O . LYS A 1 383 ? 43.427 16.213 30.844 1.00 72.44 383 LYS A O 1
ATOM 2909 N N . ALA A 1 384 ? 41.684 17.263 29.902 1.00 63.41 384 ALA A N 1
ATOM 2910 C CA . ALA A 1 384 ? 42.474 18.206 29.125 1.00 63.41 384 ALA A CA 1
ATOM 2911 C C . ALA A 1 384 ? 42.827 19.402 30.030 1.00 63.41 384 ALA A C 1
ATOM 2913 O O . ALA A 1 384 ? 42.041 20.333 30.167 1.00 63.41 384 ALA A O 1
ATOM 2914 N N . GLY A 1 385 ? 43.974 19.346 30.717 1.00 59.56 385 GLY A N 1
ATOM 2915 C CA . GLY A 1 385 ? 44.472 20.466 31.530 1.00 59.56 385 GLY A CA 1
ATOM 2916 C C . GLY A 1 385 ? 44.612 21.767 30.716 1.00 59.56 385 GLY A C 1
ATOM 2917 O O . GLY A 1 385 ? 44.624 21.708 29.483 1.00 59.56 385 GLY A O 1
ATOM 2918 N N . PRO A 1 386 ? 44.701 22.944 31.369 1.00 53.75 386 PRO A N 1
ATOM 2919 C CA . PRO A 1 386 ? 44.769 24.225 30.669 1.00 53.75 386 PRO A CA 1
ATOM 2920 C C . PRO A 1 386 ? 45.930 24.225 29.672 1.00 53.75 386 PRO A C 1
ATOM 2922 O O . PRO A 1 386 ? 47.048 23.839 30.014 1.00 53.75 386 PRO A O 1
ATOM 2925 N N . ALA A 1 387 ? 45.650 24.635 28.431 1.00 56.19 387 ALA A N 1
ATOM 2926 C CA . ALA A 1 387 ? 46.673 24.799 27.409 1.00 56.19 387 ALA A CA 1
ATOM 2927 C C . ALA A 1 387 ? 47.740 25.765 27.940 1.00 56.19 387 ALA A C 1
ATOM 2929 O O . ALA A 1 387 ? 47.439 26.923 28.233 1.00 56.19 387 ALA A O 1
ATOM 2930 N N . VAL A 1 388 ? 48.968 25.274 28.110 1.00 50.00 388 VAL A N 1
ATOM 2931 C CA . VAL A 1 388 ? 50.114 26.103 28.488 1.00 50.00 388 VAL A CA 1
ATOM 2932 C C . VAL A 1 388 ? 50.289 27.148 27.388 1.00 50.00 388 VAL A C 1
ATOM 2934 O O . VAL A 1 388 ? 50.509 26.797 26.229 1.00 50.00 388 VAL A O 1
ATOM 2937 N N . ALA A 1 389 ? 50.129 28.426 27.737 1.00 48.31 389 ALA A N 1
ATOM 2938 C CA . ALA A 1 389 ? 50.443 29.529 26.841 1.00 48.31 389 ALA A CA 1
ATOM 2939 C C . ALA A 1 389 ? 51.920 29.418 26.436 1.00 48.31 389 ALA A C 1
ATOM 2941 O O . ALA A 1 389 ? 52.786 29.279 27.298 1.00 48.31 389 ALA A O 1
ATOM 2942 N N . ALA A 1 390 ? 52.194 29.424 25.131 1.00 44.53 390 ALA A N 1
ATOM 2943 C CA . ALA A 1 390 ? 53.555 29.367 24.618 1.00 44.53 390 ALA A CA 1
ATOM 2944 C C . ALA A 1 390 ? 54.338 30.604 25.091 1.00 44.53 390 ALA A C 1
ATOM 2946 O O . ALA A 1 390 ? 53.950 31.735 24.799 1.00 44.53 390 ALA A O 1
ATOM 2947 N N . ASP A 1 391 ? 55.416 30.369 25.836 1.00 45.94 391 ASP A N 1
ATOM 2948 C CA . ASP A 1 391 ? 56.359 31.392 26.284 1.00 45.94 391 ASP A CA 1
ATOM 2949 C C . ASP A 1 391 ? 57.147 31.933 25.067 1.00 45.94 391 ASP A C 1
ATOM 2951 O O . ASP A 1 391 ? 57.698 31.123 24.312 1.00 45.94 391 ASP A O 1
ATOM 2955 N N . PRO A 1 392 ? 57.212 33.258 24.811 1.00 51.69 392 PRO A N 1
ATOM 2956 C CA . PRO A 1 392 ? 57.894 33.804 23.635 1.00 51.69 392 PRO A CA 1
ATOM 2957 C C . PRO A 1 392 ? 59.428 33.726 23.693 1.00 51.69 392 PRO A C 1
ATOM 2959 O O . PRO A 1 392 ? 60.081 34.104 22.722 1.00 51.69 392 PRO A O 1
ATOM 2962 N N . TYR A 1 393 ? 60.022 33.254 24.793 1.00 50.94 393 TYR A N 1
ATOM 2963 C CA . TYR A 1 393 ? 61.474 33.160 24.949 1.00 50.94 393 TYR A CA 1
ATOM 2964 C C . TYR A 1 393 ? 61.887 31.752 25.404 1.00 50.94 393 TYR A C 1
ATOM 2966 O O . TYR A 1 393 ? 61.870 31.423 26.585 1.00 50.94 393 TYR A O 1
ATOM 2974 N N . GLY A 1 394 ? 62.267 30.898 24.449 1.00 45.50 394 GLY A N 1
ATOM 2975 C CA . GLY A 1 394 ? 62.783 29.554 24.738 1.00 45.50 394 GLY A CA 1
ATOM 2976 C C . GLY A 1 394 ? 64.190 29.570 25.365 1.00 45.50 394 GLY A C 1
ATOM 2977 O O . GLY A 1 394 ? 64.978 30.463 25.043 1.00 45.50 394 GLY A O 1
ATOM 2978 N N . PRO A 1 395 ? 64.570 28.579 26.201 1.00 45.72 395 PRO A N 1
ATOM 2979 C CA . PRO A 1 395 ? 65.927 28.493 26.722 1.00 45.72 395 PRO A CA 1
ATOM 2980 C C . PRO A 1 395 ? 66.828 27.537 25.916 1.00 45.72 395 PRO A C 1
ATOM 2982 O O . PRO A 1 395 ? 66.536 26.360 25.715 1.00 45.72 395 PRO A O 1
ATOM 2985 N N . SER A 1 396 ? 67.939 28.131 25.477 1.00 43.06 396 SER A N 1
ATOM 2986 C CA . SER A 1 396 ? 69.294 27.637 25.179 1.00 43.06 396 SER A CA 1
ATOM 2987 C C . SER A 1 396 ? 69.606 26.130 25.178 1.00 43.06 396 SER A C 1
ATOM 2989 O O . SER A 1 396 ? 69.508 25.430 26.183 1.00 43.06 396 SER A O 1
ATOM 2991 N N . VAL A 1 397 ? 70.172 25.716 24.041 1.00 44.62 397 VAL A N 1
ATOM 2992 C CA . VAL A 1 397 ? 70.853 24.449 23.740 1.00 44.62 397 VAL A CA 1
ATOM 2993 C C . VAL A 1 397 ? 71.992 24.163 24.730 1.00 44.62 397 VAL A C 1
ATOM 2995 O O . VAL A 1 397 ? 72.939 24.942 24.821 1.00 44.62 397 VAL A O 1
ATOM 2998 N N . ALA A 1 398 ? 71.955 23.000 25.387 1.00 39.97 398 ALA A N 1
ATOM 2999 C CA . ALA A 1 398 ? 73.121 22.390 26.024 1.00 39.97 398 ALA A CA 1
ATOM 3000 C C . ALA A 1 398 ? 73.585 21.189 25.181 1.00 39.97 398 ALA A C 1
ATOM 3002 O O . ALA A 1 398 ? 72.854 20.222 24.976 1.00 39.97 398 ALA A O 1
ATOM 3003 N N . MET A 1 399 ? 74.797 21.306 24.645 1.00 37.06 399 MET A N 1
ATOM 3004 C CA . MET A 1 399 ? 75.445 20.383 23.715 1.00 37.06 399 MET A CA 1
ATOM 3005 C C . MET A 1 399 ? 76.069 19.208 24.493 1.00 37.06 399 MET A C 1
ATOM 3007 O O . MET A 1 399 ? 76.936 19.427 25.335 1.00 37.06 399 MET A O 1
ATOM 3011 N N . VAL A 1 400 ? 75.646 17.968 24.220 1.00 44.16 400 VAL A N 1
ATOM 3012 C CA . VAL A 1 400 ? 76.283 16.749 24.756 1.00 44.16 400 VAL A CA 1
ATOM 3013 C C . VAL A 1 400 ? 77.207 16.160 23.686 1.00 44.16 400 VAL A C 1
ATOM 3015 O O . VAL A 1 400 ? 76.779 15.875 22.571 1.00 44.16 400 VAL A O 1
ATOM 3018 N N . VAL A 1 401 ? 78.486 16.020 24.035 1.00 39.25 401 VAL A N 1
ATOM 3019 C CA . VAL A 1 401 ? 79.587 15.527 23.189 1.00 39.25 401 VAL A CA 1
ATOM 3020 C C . VAL A 1 401 ? 79.547 13.988 23.078 1.00 39.25 401 VAL A C 1
ATOM 3022 O O . VAL A 1 401 ? 79.384 13.330 24.107 1.00 39.25 401 VAL A O 1
ATOM 3025 N N . PRO A 1 402 ? 79.718 13.384 21.883 1.00 44.84 402 PRO A N 1
ATOM 3026 C CA . PRO A 1 402 ? 79.774 11.927 21.719 1.00 44.84 402 PRO A CA 1
ATOM 3027 C C . PRO A 1 402 ? 81.188 11.332 21.949 1.00 44.84 402 PRO A C 1
ATOM 3029 O O . PRO A 1 402 ? 82.185 12.003 21.671 1.00 44.84 402 PRO A O 1
ATOM 3032 N N . PRO A 1 403 ? 81.301 10.068 22.413 1.00 49.00 403 PRO A N 1
ATOM 3033 C CA . PRO A 1 403 ? 82.574 9.347 22.542 1.00 49.00 403 PRO A CA 1
ATOM 3034 C C . PRO A 1 403 ? 83.122 8.823 21.190 1.00 49.00 403 PRO A C 1
ATOM 3036 O O . PRO A 1 403 ? 82.370 8.726 20.217 1.00 49.00 403 PRO A O 1
ATOM 3039 N N . PRO A 1 404 ? 84.430 8.495 21.105 1.00 40.62 404 PRO A N 1
ATOM 3040 C CA . PRO A 1 404 ? 85.150 8.343 19.839 1.00 40.62 404 PRO A CA 1
ATOM 3041 C C . PRO A 1 404 ? 84.978 6.979 19.145 1.00 40.62 404 PRO A C 1
ATOM 3043 O O . PRO A 1 404 ? 84.750 5.945 19.769 1.00 40.62 404 PRO A O 1
ATOM 3046 N N . VAL A 1 405 ? 85.152 7.014 17.820 1.00 44.00 405 VAL A N 1
ATOM 3047 C CA . VAL A 1 405 ? 85.093 5.910 16.845 1.00 44.00 405 VAL A CA 1
ATOM 3048 C C . VAL A 1 405 ? 86.440 5.181 16.740 1.00 44.00 405 VAL A C 1
ATOM 3050 O O . VAL A 1 405 ? 87.468 5.848 16.647 1.00 44.00 405 VAL A O 1
ATOM 3053 N N . ALA A 1 406 ? 86.439 3.844 16.608 1.00 35.97 406 ALA A N 1
ATOM 3054 C CA . ALA A 1 406 ? 87.520 3.105 15.935 1.00 35.97 406 ALA A CA 1
ATOM 3055 C C . ALA A 1 406 ? 87.073 1.738 15.347 1.00 35.97 406 ALA A C 1
ATOM 3057 O O . ALA A 1 406 ? 86.879 0.769 16.069 1.00 35.97 406 ALA A O 1
ATOM 3058 N N . MET A 1 407 ? 86.917 1.733 14.015 1.00 34.91 407 MET A N 1
ATOM 3059 C CA . MET A 1 407 ? 87.307 0.744 12.979 1.00 34.91 407 MET A CA 1
ATOM 3060 C C . MET A 1 407 ? 86.989 -0.774 13.113 1.00 34.91 407 MET A C 1
ATOM 3062 O O . MET A 1 407 ? 87.552 -1.487 13.935 1.00 34.91 407 MET A O 1
ATOM 3066 N N . ALA A 1 408 ? 86.185 -1.283 12.161 1.00 37.78 408 ALA A N 1
ATOM 3067 C CA . ALA A 1 408 ? 86.156 -2.680 11.655 1.00 37.78 408 ALA A CA 1
ATOM 3068 C C . ALA A 1 408 ? 87.358 -2.942 10.695 1.00 37.78 408 ALA A C 1
ATOM 3070 O O . ALA A 1 408 ? 88.027 -1.944 10.409 1.00 37.78 408 ALA A O 1
ATOM 3071 N N . PRO A 1 409 ? 87.646 -4.138 10.090 1.00 42.22 409 PRO A N 1
ATOM 3072 C CA . PRO A 1 409 ? 86.881 -5.402 9.863 1.00 42.22 409 PRO A CA 1
ATOM 3073 C C . PRO A 1 409 ? 87.812 -6.673 10.029 1.00 42.22 409 PRO A C 1
ATOM 3075 O O . PRO A 1 409 ? 88.743 -6.545 10.821 1.00 42.22 409 PRO A O 1
ATOM 3078 N N . PRO A 1 410 ? 87.716 -7.859 9.343 1.00 43.34 410 PRO A N 1
ATOM 3079 C CA . PRO A 1 410 ? 86.737 -8.433 8.397 1.00 43.34 410 PRO A CA 1
ATOM 3080 C C . PRO A 1 410 ? 86.285 -9.901 8.662 1.00 43.34 410 PRO A C 1
ATOM 3082 O O . PRO A 1 410 ? 86.667 -10.556 9.626 1.00 43.34 410 PRO A O 1
ATOM 3085 N N . ALA A 1 411 ? 85.417 -10.385 7.765 1.00 44.50 411 ALA A N 1
ATOM 3086 C CA . ALA A 1 411 ? 84.699 -11.662 7.759 1.00 44.50 411 ALA A CA 1
ATOM 3087 C C . ALA A 1 411 ? 85.558 -12.929 7.563 1.00 44.50 411 ALA A C 1
ATOM 3089 O O . ALA A 1 411 ? 86.608 -12.890 6.925 1.00 44.50 411 ALA A O 1
ATOM 3090 N N . SER A 1 412 ? 85.022 -14.088 7.972 1.00 40.47 412 SER A N 1
ATOM 3091 C CA . SER A 1 412 ? 85.352 -15.377 7.350 1.00 40.47 412 SER A CA 1
ATOM 3092 C C . SER A 1 412 ? 84.166 -16.350 7.354 1.00 40.47 412 SER A C 1
ATOM 3094 O O . SER A 1 412 ? 83.302 -16.341 8.228 1.00 40.47 412 SER A O 1
ATOM 3096 N N . VAL A 1 413 ? 84.126 -17.120 6.271 1.00 41.81 413 VAL A N 1
ATOM 3097 C CA . VAL A 1 413 ? 83.108 -18.061 5.796 1.00 41.81 413 VAL A CA 1
ATOM 3098 C C . VAL A 1 413 ? 83.351 -19.443 6.411 1.00 41.81 413 VAL A C 1
ATOM 3100 O 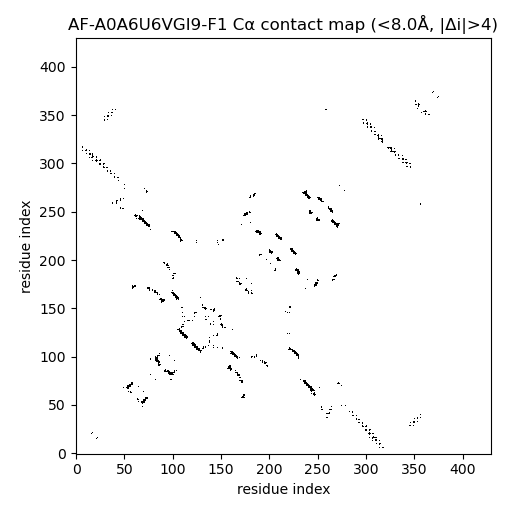O . VAL A 1 413 ? 84.500 -19.853 6.535 1.00 41.81 413 VAL A O 1
ATOM 3103 N N . GLY A 1 414 ? 82.292 -20.199 6.720 1.00 40.03 414 GLY A N 1
ATOM 3104 C CA . GLY A 1 414 ? 82.417 -21.566 7.242 1.00 40.03 414 GLY A CA 1
ATOM 3105 C C . GLY A 1 414 ? 81.189 -22.453 7.011 1.00 40.03 414 GLY A C 1
ATOM 3106 O O . GLY A 1 414 ? 80.363 -22.598 7.897 1.00 40.03 414 GLY A O 1
ATOM 3107 N N . VAL A 1 415 ? 81.086 -22.988 5.789 1.00 40.12 415 VAL A N 1
ATOM 3108 C CA . VAL A 1 415 ? 80.694 -24.358 5.372 1.00 40.12 415 VAL A CA 1
ATOM 3109 C C . VAL A 1 415 ? 79.628 -25.142 6.177 1.00 40.12 415 VAL A C 1
ATOM 3111 O O . VAL A 1 415 ? 79.819 -25.503 7.333 1.00 40.12 415 VAL A O 1
ATOM 3114 N N . GLN A 1 416 ? 78.552 -25.536 5.478 1.00 41.66 416 GLN A N 1
ATOM 3115 C CA . GLN A 1 416 ? 77.583 -26.569 5.891 1.00 41.66 416 GLN A CA 1
ATOM 3116 C C . GLN A 1 416 ? 78.158 -27.997 5.849 1.00 41.66 416 GLN A C 1
ATOM 3118 O O . GLN A 1 416 ? 79.007 -28.296 5.009 1.00 41.66 416 GLN A O 1
ATOM 3123 N N . PRO A 1 417 ? 77.519 -28.936 6.569 1.00 44.66 417 PRO A N 1
ATOM 3124 C CA . PRO A 1 417 ? 77.009 -30.121 5.883 1.00 44.66 417 PRO A CA 1
ATOM 3125 C C . PRO A 1 417 ? 75.518 -30.395 6.131 1.00 44.66 417 PRO A C 1
ATOM 3127 O O . PRO A 1 417 ? 74.922 -30.027 7.139 1.00 44.66 417 PRO A O 1
ATOM 3130 N N . ARG A 1 418 ? 74.946 -31.049 5.121 1.00 41.00 418 ARG A N 1
ATOM 3131 C CA . ARG A 1 418 ? 73.538 -31.385 4.866 1.00 41.00 418 ARG A CA 1
ATOM 3132 C C . ARG A 1 418 ? 73.261 -32.854 5.319 1.00 41.00 418 ARG A C 1
ATOM 3134 O O . ARG A 1 418 ? 74.124 -33.449 5.953 1.00 41.00 418 ARG A O 1
ATOM 3141 N N . PRO A 1 419 ? 72.119 -33.483 4.984 1.00 47.47 419 PRO A N 1
ATOM 3142 C CA . PRO A 1 419 ? 70.998 -33.815 5.869 1.00 47.47 419 PRO A CA 1
ATOM 3143 C C . PRO A 1 419 ? 70.813 -35.336 6.129 1.00 47.47 419 PRO A C 1
ATOM 3145 O O . PRO A 1 419 ? 71.358 -36.170 5.413 1.00 47.47 419 PRO A O 1
ATOM 3148 N N . SER A 1 420 ? 69.914 -35.710 7.044 1.00 40.25 420 SER A N 1
ATOM 3149 C CA . SER A 1 420 ? 69.185 -36.995 6.995 1.00 40.25 420 SER A CA 1
ATOM 3150 C C . SER A 1 420 ? 67.693 -36.716 7.241 1.00 40.25 420 SER A C 1
ATOM 3152 O O . SER A 1 420 ? 67.333 -36.031 8.192 1.00 40.25 420 SER A O 1
ATOM 3154 N N . MET A 1 421 ? 66.837 -36.905 6.225 1.00 39.38 421 MET A N 1
ATOM 3155 C CA . MET A 1 421 ? 65.926 -38.060 6.061 1.00 39.38 421 MET A CA 1
ATOM 3156 C C . MET A 1 421 ? 65.248 -38.463 7.379 1.00 39.38 421 MET A C 1
ATOM 3158 O O . MET A 1 421 ? 65.932 -38.867 8.304 1.00 39.38 421 MET A O 1
ATOM 3162 N N . GLY A 1 422 ? 63.933 -38.447 7.563 1.00 36.00 422 GLY A N 1
ATOM 3163 C CA . GLY A 1 422 ? 62.791 -38.316 6.667 1.00 36.00 422 GLY A CA 1
ATOM 3164 C C . GLY A 1 422 ? 61.623 -39.047 7.340 1.00 36.00 422 GLY A C 1
ATOM 3165 O O . GLY A 1 422 ? 61.832 -40.133 7.865 1.00 36.00 422 GLY A O 1
ATOM 3166 N N . ALA A 1 423 ? 60.427 -38.460 7.358 1.00 39.41 423 ALA A N 1
ATOM 3167 C CA . ALA A 1 423 ? 59.145 -39.163 7.472 1.00 39.41 423 ALA A CA 1
ATOM 3168 C C . ALA A 1 423 ? 58.012 -38.152 7.236 1.00 39.41 423 ALA A C 1
ATOM 3170 O O . ALA A 1 423 ? 57.957 -37.096 7.861 1.00 39.41 423 ALA A O 1
ATOM 3171 N N . PHE A 1 424 ? 57.157 -38.485 6.279 1.00 41.34 424 PHE A N 1
ATOM 3172 C CA . PHE A 1 424 ? 55.989 -37.741 5.804 1.00 41.34 424 PHE A CA 1
ATOM 3173 C C . PHE A 1 424 ? 54.709 -38.427 6.371 1.00 41.34 424 PHE A C 1
ATOM 3175 O O . PHE A 1 424 ? 54.842 -39.344 7.181 1.00 41.34 424 PHE A O 1
ATOM 3182 N N . PRO A 1 425 ? 53.476 -37.994 6.043 1.00 50.97 425 PRO A N 1
ATOM 3183 C CA . PRO A 1 425 ? 52.480 -37.507 7.000 1.00 50.97 425 PRO A CA 1
ATOM 3184 C C . PRO A 1 425 ? 51.261 -38.440 7.172 1.00 50.97 425 PRO A C 1
ATOM 3186 O O . PRO A 1 425 ? 51.054 -39.348 6.374 1.00 50.97 425 PRO A O 1
ATOM 3189 N N . GLN A 1 426 ? 50.382 -38.120 8.128 1.00 46.12 426 GLN A N 1
ATOM 3190 C CA . GLN A 1 426 ? 48.936 -38.415 8.082 1.00 46.12 426 GLN A CA 1
ATOM 3191 C C . GLN A 1 426 ? 48.218 -37.236 8.771 1.00 46.12 426 GLN A C 1
ATOM 3193 O O . GLN A 1 426 ? 48.513 -36.935 9.921 1.00 46.12 426 GLN A O 1
ATOM 3198 N N . SER A 1 427 ? 47.555 -36.325 8.050 1.00 44.47 427 SER A N 1
ATOM 3199 C CA . SER A 1 427 ? 46.136 -36.371 7.649 1.00 44.47 427 SER A CA 1
ATOM 3200 C C . SER A 1 427 ? 45.183 -36.732 8.793 1.00 44.47 427 SER A C 1
ATOM 3202 O O . SER A 1 427 ? 45.112 -37.901 9.148 1.00 44.47 427 SER A O 1
ATOM 3204 N N . PHE A 1 428 ? 44.412 -35.763 9.295 1.00 47.66 428 PHE A N 1
ATOM 3205 C CA . PHE A 1 428 ? 42.989 -35.955 9.597 1.00 47.66 428 PHE A CA 1
ATOM 3206 C C . PHE A 1 428 ? 42.263 -34.604 9.632 1.00 47.66 428 PHE A C 1
ATOM 3208 O O . PHE A 1 428 ? 42.711 -33.651 10.268 1.00 47.66 428 PHE A O 1
ATOM 3215 N N . GLU A 1 429 ? 41.176 -34.557 8.870 1.00 45.69 429 GLU A N 1
ATOM 3216 C CA . GLU A 1 429 ? 40.174 -33.501 8.775 1.00 45.69 429 GLU A CA 1
ATOM 3217 C C . GLU A 1 429 ? 39.358 -33.379 10.071 1.00 45.69 429 GLU A C 1
ATOM 3219 O O . GLU A 1 429 ? 39.014 -34.394 10.681 1.00 45.69 429 GLU A O 1
ATOM 3224 N N . ALA A 1 430 ? 39.009 -32.141 10.431 1.00 49.16 430 ALA A N 1
ATOM 3225 C CA . ALA A 1 430 ? 37.645 -31.679 10.721 1.00 49.16 430 ALA A CA 1
ATOM 3226 C C . ALA A 1 430 ? 37.629 -30.144 10.749 1.00 49.16 430 ALA A C 1
ATOM 3228 O O . ALA A 1 430 ? 38.503 -29.565 11.437 1.00 49.16 430 ALA A O 1
#

Secondary structure (DSSP, 8-state):
-TTHHHHHHHHHHHHHIIIIIHHHHHHHHHHHHHHHHHHHHHHHHHHHHHHHHPEE--TT-TTTTTTSEEEEEEEB-TT-GGGEEPPSSGGGTT--EESSEEEEEEEEEEEEEEEE-SS-EEEEEEEESS---GGGSS-HHHHHHHHSSSSPPPPPTTSPPSEEEE-S-EEETTEEEPHHHHTTS---EE---SSPPPTTEEE-TTSEEEE--SS--TT-TT-EEEEEEE--TTS-EEEEEEEEETTEEE-EEPPPBTTB-S-EE-EEEES---HHHHHHHHHHHHHHHHHHHHHHHHHHHHHHHHHHHHHHHHHHHTSTTTHHHHHHHHHHHHHHHHHHHHHHHHHHHHHHHHHHH-HHHHHHHHHHHHHHHHHHHHHHHHHSPPPPPPPSS-----PPPPPPP-------------------------

Mean predicted aligned error: 12.36 Å

pLDDT: mean 84.96, std 16.17, range [34.91, 98.19]

Solvent-accessible surface area (backbone atoms only — not comparable to full-atom values): 24108 Å² total; per-residue (Å²): 128,84,62,56,69,60,50,51,53,53,37,52,52,33,44,47,41,29,68,57,48,20,54,53,40,33,53,50,19,49,50,49,38,41,52,44,52,49,49,42,55,37,49,52,48,34,54,51,52,45,66,74,62,46,42,82,48,71,48,80,48,34,60,62,52,51,80,30,42,28,31,38,65,29,44,49,47,82,81,36,77,46,16,56,38,59,62,52,34,75,64,37,60,80,35,63,39,83,22,49,31,41,39,36,47,42,30,34,26,32,64,43,78,79,40,94,45,99,91,54,72,43,72,48,77,43,78,34,75,62,91,59,72,38,84,75,44,95,52,48,69,60,43,21,69,71,66,72,44,82,60,56,67,81,82,64,81,52,50,52,60,68,45,75,50,65,21,78,36,44,32,38,52,42,29,37,34,33,57,75,40,40,72,50,58,64,63,79,27,76,45,72,72,90,53,82,74,48,89,73,55,41,85,48,85,88,50,28,34,32,34,72,48,91,69,94,45,96,85,45,60,40,33,31,41,38,38,39,26,15,44,46,78,92,62,37,34,28,22,40,38,21,19,22,56,81,22,35,34,32,77,26,70,40,82,70,50,91,97,29,66,86,42,66,48,54,48,49,42,80,39,80,66,55,73,72,58,50,54,50,51,50,52,51,51,52,49,50,54,43,53,53,49,45,53,53,24,37,50,37,25,23,51,19,42,27,33,60,46,39,40,60,16,52,56,37,41,69,41,82,98,50,5,67,66,45,16,56,50,41,48,53,50,33,48,62,62,18,41,55,61,16,52,52,49,46,52,47,43,52,44,54,51,29,36,77,73,37,46,89,58,21,46,59,52,51,52,54,48,50,54,55,52,49,47,49,50,52,53,51,55,66,68,54,64,83,81,77,76,82,71,96,74,81,86,79,90,81,88,82,84,82,85,88,89,84,84,87,88,87,88,85,88,82,83,85,87,85,90,80,89,85,86,84,89,81,91,82,91,132

Foldseek 3Di:
DVVVVVLVVQLVVLVCCLPPVLVVLQVVLLVLLLVLLLLLLQLLQLLVLLLVFEDEDELADLCVQAQGWYKYKFFWDLPPPLQWDWFDFPLRPQWIDNFQKKFKQKWFFAKDWPDQDPVDIDIDTDIDLDADFLVPHPCQPVSCVVQVHNGFDDDDRRDTHRDMGGRCWIGTRQAIEHPVASVQADQAAWDATPDDHGPQWDQDPPRKIWHQPPDDRVNSRGIMIMIMTGHDSVQRIKMWIAHRHSRYGDWDWGDDDQSHGRHTDTDMDTDDDDSVRVSVVSSVVSVVVSVVSLVVSLVSQLVSQLSNQLSVLSVQLPDPPCNVVSSVVSSVVSSVVSSVVSVVSSCVSSLVSCCRSVVVPSVVVVVVVCCVVVVVVVVVVVVPPPDPDDDPDDDDDDDDDDDDDDDDDDDDDDDDDDDDDDDDDDDDDD